Protein AF-A0A9D5YUM4-F1 (afdb_monomer_lite)

pLDDT: mean 71.65, std 23.25, range [23.98, 98.19]

Secondary structure (DSSP, 8-state):
----------EEEEPPPP--SS---PPPB-------SS------EE--SSS--EEEEEESS--TT-EEEEEE-TTPPSEEEEEEETTEEEEEEEE-TT--EEEEP---SSS-EEEEEEE-SSS--EEEEEEEE-TT--EE-----PPPPPPP-----PPPP-----------PPPPPPEEEEEEE---SS--EEES-EEEEEEEEETTEEEEEEEEEPPEEE-TT-EEEEEEE-GGGGG-SS-EEEEEEEEE-TT-SSEEEEEEEE-PPPPPP--PPP-PPEEEEETTEEEEEETTEEEEEETTTTEEEEEEETTEEEE-S--EEE---PPPGGGTTS--GGGPPEEEEEEEEEEEE-SS-EEEEEEEEEEESS-TT-EEEEEEEEEEE-TTS-EEEEEEEEE-SS-S--S--EEE--B-TT--EEEEEEEESS---TTS-TTSEEEEEEEETTSGGGSS-EEEEEEEEEEETTTTEEEEEEEEEEEEE---SS-HHHHHHHHHSTTTS----SSS-----TT-HHHHHHHH---

Sequence (535 aa):
MKSVVLGVAVLLLTHPTPTTTEGEETQPWIVAWRIADRRAEAVPLTLGASGPCRLQVVWDKPDPNARLRLLPVDTLPPGRFELATNGRRIADVEAFAGAALDFPLPFQDREPQLLDLAWLGEGECRLAGLECMDADGDRRPLIPCEVPSLMPGVAGWEQPATAPLSIQELAPLAPPPLRWDLLLTNHSNATDLVAASSEIRVQFFNQGRTWFQRWEGPAVSLPAGGSREASLPLGFLSTLAFPPSAVEWIVRGPGDERALGRISAHLSPPPPARPFAPVEVKLQEENRQARLEAGDVRMTFDARAGSLIEYSGGRRALITGPVGATVWRPALPADLSATDSSRRELVREPVLMEVLRGRDGLSVRFRARYHDADAPDLLLMEGEETWAVLANGSLELSAKWTWRGPETNLSRLGFLFPLAHELDRALWLGKGPENTWRDGPPGALAAVHAAGRASSNFAGNKTAARWMHLFSDKRKFGLSFITPAPVDFDLLPLPRGTLLFAGRASGCVAPLGSDDSIHVAPGDELTQRLLLEPL

Foldseek 3Di:
DDDDDAWDWAKWKDFDDPDDPDDDDDDTDGDDDDDPDPDDQQDKDWDDDDGKIKIKTKTQFDDQQKKKKWFADQDDPWFWKFKAKPPHTDDIDTDDRGDIDIDRDRDPDRGIIIIIIITPDHDIGMTRHIFIAGNVRDTDDNDDDDDDDDDDDDDDDDDDDDDDDPPPPPDPDDPPFDKDKDKDFAQAQPDWFWQVWKKKWFWADDPHDIDIDIDTWDTDTAGHRGMDIDMTGPNCCVVDPGRTQKIKIFGAGVPDPDGPDIDMDGTDAPDPDPQADQAAWDWDADPQWIWIDQPQWIWIDHQQLLATQFIDGRPDTFFHGGKDKDLEDQDDPVCVPPPALNPWDWDKDWPDWDWDQDPFHIKIKTWIWTATPVGRVHTFKTKIWMWGQGSRRDIDIDMDMDTPDPDPDGNDTDIDTDGDLQLFKKWWFAFDLAADDPPRDPPTDRGIDMDGNLDNSQFHKTWQTQKMWGDHPVPPDTDIDGDPGGDMDGDDNDDPVVSVVCVVVVPPDDPSDDDDDDDDPPDDPPVVVVVPDDD

Structure (mmCIF, N/CA/C/O backbone):
data_AF-A0A9D5YUM4-F1
#
_entry.id   AF-A0A9D5YUM4-F1
#
loop_
_atom_site.group_PDB
_atom_site.id
_atom_site.type_symbol
_atom_site.label_atom_id
_atom_site.label_alt_id
_atom_site.label_comp_id
_atom_site.label_asym_id
_atom_site.label_entity_id
_atom_site.label_seq_id
_atom_site.pdbx_PDB_ins_code
_atom_site.Cartn_x
_atom_site.Cartn_y
_atom_site.Cartn_z
_atom_site.occupancy
_atom_site.B_iso_or_equiv
_atom_site.auth_seq_id
_atom_site.auth_comp_id
_atom_site.auth_asym_id
_atom_site.auth_atom_id
_atom_site.pdbx_PDB_model_num
ATOM 1 N N . MET A 1 1 ? -44.258 -4.026 -14.791 1.00 31.28 1 MET A N 1
ATOM 2 C CA . MET A 1 1 ? -43.099 -3.519 -15.559 1.00 31.28 1 MET A CA 1
ATOM 3 C C . MET A 1 1 ? -42.272 -4.719 -15.988 1.00 31.28 1 MET A C 1
ATOM 5 O O . MET A 1 1 ? -41.867 -5.474 -15.115 1.00 31.28 1 MET A O 1
ATOM 9 N N . LYS A 1 2 ? -42.119 -4.963 -17.299 1.00 26.41 2 LYS A N 1
ATOM 10 C CA . LYS A 1 2 ? -41.276 -6.053 -17.821 1.00 26.41 2 LYS A CA 1
ATOM 11 C C . LYS A 1 2 ? -39.805 -5.686 -17.579 1.00 26.41 2 LYS A C 1
ATOM 13 O O . LYS A 1 2 ? -39.398 -4.576 -17.912 1.00 26.41 2 LYS A O 1
ATOM 18 N N . SER A 1 3 ? -39.048 -6.585 -16.959 1.00 23.98 3 SER A N 1
ATOM 19 C CA . SER A 1 3 ? -37.623 -6.419 -16.664 1.00 23.98 3 SER A CA 1
ATOM 20 C C . SER A 1 3 ? -36.832 -6.250 -17.965 1.00 23.98 3 SER A C 1
ATOM 22 O O . SER A 1 3 ? -36.928 -7.091 -18.854 1.00 23.98 3 SER A O 1
ATOM 24 N N . VAL A 1 4 ? -36.062 -5.169 -18.090 1.00 26.73 4 VAL A N 1
ATOM 25 C CA . VAL A 1 4 ? -35.131 -4.971 -19.210 1.00 26.73 4 VAL A CA 1
ATOM 26 C C . VAL A 1 4 ? -33.852 -5.744 -18.888 1.00 26.73 4 VAL A C 1
ATOM 28 O O . VAL A 1 4 ? -33.181 -5.444 -17.902 1.00 26.73 4 VAL A O 1
ATOM 31 N N . VAL A 1 5 ? -33.535 -6.763 -19.686 1.00 31.64 5 VAL A N 1
ATOM 32 C CA . VAL A 1 5 ? -32.280 -7.522 -19.593 1.00 31.64 5 VAL A CA 1
ATOM 33 C C . VAL A 1 5 ? -31.274 -6.872 -20.545 1.00 31.64 5 VAL A C 1
ATOM 35 O O . VAL A 1 5 ? -31.505 -6.839 -21.751 1.00 31.64 5 VAL A O 1
ATOM 38 N N . LEU A 1 6 ? -30.187 -6.312 -20.004 1.00 30.34 6 LEU A N 1
ATOM 39 C CA . LEU A 1 6 ? -29.043 -5.819 -20.780 1.00 30.34 6 LEU A CA 1
ATOM 40 C C . LEU A 1 6 ? -28.036 -6.961 -20.980 1.00 30.34 6 LEU A C 1
ATOM 42 O O . LEU A 1 6 ? -27.616 -7.579 -20.003 1.00 30.34 6 LEU A O 1
ATOM 46 N N . GLY A 1 7 ? -27.618 -7.199 -22.224 1.00 33.75 7 GLY A N 1
ATOM 47 C CA . GLY A 1 7 ? -26.484 -8.058 -22.569 1.00 33.75 7 GLY A CA 1
ATOM 48 C C . GLY A 1 7 ? -25.430 -7.254 -23.332 1.00 33.75 7 GLY A C 1
ATOM 49 O O . GLY A 1 7 ? -25.777 -6.475 -24.215 1.00 33.75 7 GLY A O 1
ATOM 50 N N . VAL A 1 8 ? -24.155 -7.431 -22.983 1.00 33.00 8 VAL A N 1
ATOM 51 C CA . VAL A 1 8 ? -23.002 -6.894 -23.723 1.00 33.00 8 VAL A CA 1
ATOM 52 C C . VAL A 1 8 ? -22.399 -8.050 -24.507 1.00 33.00 8 VAL A C 1
ATOM 54 O O . VAL A 1 8 ? -22.070 -9.056 -23.892 1.00 33.00 8 VAL A O 1
ATOM 57 N N . ALA A 1 9 ? -22.248 -7.913 -25.825 1.00 36.44 9 ALA A N 1
ATOM 58 C CA . ALA A 1 9 ? -21.545 -8.881 -26.664 1.00 36.44 9 ALA A CA 1
ATOM 59 C C . ALA A 1 9 ? -20.170 -8.317 -27.058 1.00 36.44 9 ALA A C 1
ATOM 61 O O . ALA A 1 9 ? -20.077 -7.200 -27.564 1.00 36.44 9 ALA A O 1
ATOM 62 N N . VAL A 1 10 ? -19.106 -9.087 -26.828 1.00 35.06 10 VAL A N 1
ATOM 63 C CA . VAL A 1 10 ? -17.739 -8.778 -27.279 1.00 35.06 10 VAL A CA 1
ATOM 64 C C . VAL A 1 10 ? -17.371 -9.780 -28.366 1.00 35.06 10 VAL A C 1
ATOM 66 O O . VAL A 1 10 ? -17.470 -10.978 -28.123 1.00 35.06 10 VAL A O 1
ATOM 69 N N . LEU A 1 11 ? -16.976 -9.288 -29.543 1.00 40.34 11 LEU A N 1
ATOM 70 C CA . LEU A 1 11 ? -16.585 -10.092 -30.703 1.00 40.34 11 LEU A CA 1
ATOM 71 C C . LEU A 1 11 ? -15.068 -10.336 -30.670 1.00 40.34 11 LEU A C 1
ATOM 73 O O . LEU A 1 11 ? -14.296 -9.378 -30.684 1.00 40.34 11 LEU A O 1
ATOM 77 N N . LEU A 1 12 ? -14.630 -11.595 -30.648 1.00 37.41 12 LEU A N 1
ATOM 78 C CA . LEU A 1 12 ? -13.217 -11.968 -30.818 1.00 37.41 12 LEU A CA 1
ATOM 79 C C . LEU A 1 12 ? -13.087 -12.856 -32.057 1.00 37.41 12 LEU A C 1
ATOM 81 O O . LEU A 1 12 ? -13.835 -13.826 -32.191 1.00 37.41 12 LEU A O 1
ATOM 85 N N . LEU A 1 13 ? -12.151 -12.515 -32.948 1.00 41.81 13 LEU A N 1
ATOM 86 C CA . LEU A 1 13 ? -11.842 -13.277 -34.158 1.00 41.81 13 LEU A CA 1
ATOM 87 C C . LEU A 1 13 ? -10.454 -13.902 -34.020 1.00 41.81 13 LEU A C 1
ATOM 89 O O . LEU A 1 13 ? -9.477 -13.207 -33.740 1.00 41.81 13 LEU A O 1
ATOM 93 N N . THR A 1 14 ? -10.355 -15.209 -34.251 1.00 43.28 14 THR A N 1
ATOM 94 C CA . THR A 1 14 ? -9.067 -15.902 -34.352 1.00 43.28 14 THR A CA 1
ATOM 95 C C . THR A 1 14 ? -8.946 -16.645 -35.672 1.00 43.28 14 THR A C 1
ATOM 97 O O . THR A 1 14 ? -9.871 -17.336 -36.098 1.00 43.28 14 THR A O 1
ATOM 100 N N . HIS A 1 15 ? -7.787 -16.496 -36.314 1.00 39.88 15 HIS A N 1
ATOM 101 C CA . HIS A 1 15 ? -7.361 -17.345 -37.420 1.00 39.88 15 HIS A CA 1
ATOM 102 C C . HIS A 1 15 ? -6.398 -18.401 -36.870 1.00 39.88 15 HIS A C 1
ATOM 104 O O . HIS A 1 15 ? -5.394 -18.029 -36.263 1.00 39.88 15 HIS A O 1
ATOM 110 N N . PRO A 1 16 ? -6.656 -19.698 -37.072 1.00 40.75 16 PRO A N 1
ATOM 111 C CA . PRO A 1 16 ? -5.636 -20.713 -36.890 1.00 40.75 16 PRO A CA 1
ATOM 112 C C . PRO A 1 16 ? -4.759 -20.765 -38.144 1.00 40.75 16 PRO A C 1
ATOM 114 O O . PRO A 1 16 ? -5.240 -21.064 -39.237 1.00 40.75 16 PRO A O 1
ATOM 117 N N . THR A 1 17 ? -3.471 -20.469 -38.001 1.00 37.97 17 THR A N 1
ATOM 118 C CA . THR A 1 17 ? -2.464 -20.763 -39.027 1.00 37.97 17 THR A CA 1
ATOM 119 C C . THR A 1 17 ? -2.112 -22.255 -39.005 1.00 37.97 17 THR A C 1
ATOM 121 O O . THR A 1 17 ? -2.110 -22.873 -37.937 1.00 37.97 17 THR A O 1
ATOM 124 N N . PRO A 1 18 ? -1.811 -22.870 -40.165 1.00 35.31 18 PRO A N 1
ATOM 125 C CA . PRO A 1 18 ? -1.321 -24.239 -40.199 1.00 35.31 18 PRO A CA 1
ATOM 126 C C . PRO A 1 18 ? 0.018 -24.319 -39.465 1.00 35.31 18 PRO A C 1
ATOM 128 O O . PRO A 1 18 ? 0.899 -23.484 -39.655 1.00 35.31 18 PRO A O 1
ATOM 131 N N . THR A 1 19 ? 0.159 -25.340 -38.624 1.00 36.75 19 THR A N 1
ATOM 132 C CA . THR A 1 19 ? 1.376 -25.643 -37.870 1.00 36.75 19 THR A CA 1
ATOM 133 C C . THR A 1 19 ? 2.558 -25.835 -38.818 1.00 36.75 19 THR A C 1
ATOM 135 O O . THR A 1 19 ? 2.688 -26.890 -39.441 1.00 36.75 19 THR A O 1
ATOM 138 N N . THR A 1 20 ? 3.443 -24.846 -38.904 1.00 37.62 20 THR A N 1
ATOM 139 C CA . THR A 1 20 ? 4.840 -25.081 -39.271 1.00 37.62 20 THR A CA 1
ATOM 140 C C . THR A 1 20 ? 5.627 -25.393 -38.005 1.00 37.62 20 THR A C 1
ATOM 142 O O . THR A 1 20 ? 5.378 -24.835 -36.939 1.00 37.62 20 THR A O 1
ATOM 145 N N . THR A 1 21 ? 6.542 -26.348 -38.120 1.00 44.62 21 THR A N 1
ATOM 146 C CA . THR A 1 21 ? 7.516 -26.716 -37.092 1.00 44.62 21 THR A CA 1
ATOM 147 C C . THR A 1 21 ? 8.245 -25.483 -36.552 1.00 44.62 21 THR A C 1
ATOM 149 O O . THR A 1 21 ? 8.705 -24.669 -37.343 1.00 44.62 21 THR A O 1
ATOM 152 N N . GLU A 1 22 ? 8.369 -25.434 -35.221 1.00 40.69 22 GLU A N 1
ATOM 153 C CA . GLU A 1 22 ? 9.014 -24.411 -34.372 1.00 40.69 22 GLU A CA 1
ATOM 154 C C . GLU A 1 22 ? 8.123 -23.248 -33.877 1.00 40.69 22 GLU A C 1
ATOM 156 O O . GLU A 1 22 ? 8.125 -22.137 -34.385 1.00 40.69 22 GLU A O 1
ATOM 161 N N . GLY A 1 23 ? 7.405 -23.511 -32.778 1.00 41.69 23 GLY A N 1
ATOM 162 C CA . GLY A 1 23 ? 7.606 -22.770 -31.523 1.00 41.69 23 GLY A CA 1
ATOM 163 C C . GLY A 1 23 ? 7.093 -21.334 -31.351 1.00 41.69 23 GLY A C 1
ATOM 164 O O . GLY A 1 23 ? 7.290 -20.802 -30.261 1.00 41.69 23 GLY A O 1
ATOM 165 N N . GLU A 1 24 ? 6.431 -20.707 -32.323 1.00 31.70 24 GLU A N 1
ATOM 166 C CA . GLU A 1 24 ? 5.854 -19.361 -32.146 1.00 31.70 24 GLU A CA 1
ATOM 167 C C . GLU A 1 24 ? 4.325 -19.388 -31.950 1.00 31.70 24 GLU A C 1
ATOM 169 O O . GLU A 1 24 ? 3.552 -19.568 -32.892 1.00 31.70 24 GLU A O 1
ATOM 174 N N . GLU A 1 25 ? 3.865 -19.157 -30.714 1.00 32.41 25 GLU A N 1
ATOM 175 C CA . GLU A 1 25 ? 2.467 -18.792 -30.442 1.00 32.41 25 GLU A CA 1
ATOM 176 C C . GLU A 1 25 ? 2.213 -17.355 -30.923 1.00 32.41 25 GLU A C 1
ATOM 178 O O . GLU A 1 25 ? 2.652 -16.381 -30.307 1.00 32.41 25 GLU A O 1
ATOM 183 N N . THR A 1 26 ? 1.474 -17.206 -32.022 1.00 33.06 26 THR A N 1
ATOM 184 C CA . THR A 1 26 ? 0.969 -15.904 -32.476 1.00 33.06 26 THR A CA 1
ATOM 185 C C . THR A 1 26 ? -0.387 -15.586 -31.838 1.00 33.06 26 THR A C 1
ATOM 187 O O . THR A 1 26 ? -1.244 -16.451 -31.661 1.00 33.06 26 THR A O 1
ATOM 190 N N . GLN A 1 27 ? -0.561 -14.321 -31.440 1.00 32.97 27 GLN A N 1
ATOM 191 C CA . GLN A 1 27 ? -1.681 -13.847 -30.623 1.00 32.97 27 GLN A CA 1
ATOM 192 C C . GLN A 1 27 ? -2.964 -13.550 -31.428 1.00 32.97 27 GLN A C 1
ATOM 194 O O . GLN A 1 27 ? -2.889 -13.157 -32.594 1.00 32.97 27 GLN A O 1
ATOM 199 N N . PRO A 1 28 ? -4.151 -13.664 -30.794 1.00 29.58 28 PRO A N 1
ATOM 200 C CA . PRO A 1 28 ? -5.427 -13.249 -31.376 1.00 29.58 28 PRO A CA 1
ATOM 201 C C . PRO A 1 28 ? -5.472 -11.735 -31.649 1.00 29.58 28 PRO A C 1
ATOM 203 O O . PRO A 1 28 ? -5.024 -10.930 -30.833 1.00 29.58 28 PRO A O 1
ATOM 206 N N . TRP A 1 29 ? -6.088 -11.338 -32.765 1.00 28.98 29 TRP A N 1
ATOM 207 C CA . TRP A 1 29 ? -6.402 -9.938 -33.057 1.00 28.98 29 TRP A CA 1
ATOM 208 C C . TRP A 1 29 ? -7.708 -9.567 -32.343 1.00 28.98 29 TRP A C 1
ATOM 210 O O . TRP A 1 29 ? -8.719 -10.254 -32.478 1.00 28.98 29 TRP A O 1
ATOM 220 N N . ILE A 1 30 ? -7.705 -8.470 -31.583 1.00 29.38 30 ILE A N 1
ATOM 221 C CA . ILE A 1 30 ? -8.907 -7.936 -30.930 1.00 29.38 30 ILE A CA 1
ATOM 222 C C . ILE A 1 30 ? -9.378 -6.724 -31.733 1.00 29.38 30 ILE A C 1
ATOM 224 O O . ILE A 1 30 ? -8.690 -5.706 -31.771 1.00 29.38 30 ILE A O 1
ATOM 228 N N . VAL A 1 31 ? -10.559 -6.811 -32.347 1.00 28.36 31 VAL A N 1
ATOM 229 C CA . VAL A 1 31 ? -11.227 -5.664 -32.980 1.00 28.36 31 VAL A CA 1
ATOM 230 C C . VAL A 1 31 ? -12.454 -5.310 -32.142 1.00 28.36 31 VAL A C 1
ATOM 232 O O . VAL A 1 31 ? -13.431 -6.052 -32.121 1.00 28.36 31 VAL A O 1
ATOM 235 N N . ALA A 1 32 ? -12.404 -4.180 -31.434 1.00 26.48 32 ALA A N 1
ATOM 236 C CA . ALA A 1 32 ? -13.541 -3.644 -30.687 1.00 26.48 32 ALA A CA 1
ATOM 237 C C . ALA A 1 32 ? -14.234 -2.538 -31.500 1.00 26.48 32 ALA A C 1
ATOM 239 O O . ALA A 1 32 ? -13.568 -1.647 -32.023 1.00 26.48 32 ALA A O 1
ATOM 240 N N . TRP A 1 33 ? -15.567 -2.574 -31.578 1.00 30.84 33 TRP A N 1
ATOM 241 C CA . TRP A 1 33 ? -16.374 -1.571 -32.281 1.00 30.84 33 TRP A CA 1
ATOM 242 C C . TRP A 1 33 ? -17.154 -0.703 -31.290 1.00 30.84 33 TRP A C 1
ATOM 244 O O . TRP A 1 33 ? -17.658 -1.192 -30.279 1.00 30.84 33 TRP A O 1
ATOM 254 N N . ARG A 1 34 ? -17.296 0.588 -31.611 1.00 27.84 34 ARG A N 1
ATOM 255 C CA . ARG A 1 34 ? -18.205 1.524 -30.936 1.00 27.84 34 ARG A CA 1
ATOM 256 C C . ARG A 1 34 ? -19.476 1.646 -31.775 1.00 27.84 34 ARG A C 1
ATOM 258 O O . ARG A 1 34 ? -19.417 2.157 -32.887 1.00 27.84 34 ARG A O 1
ATOM 265 N N . ILE A 1 35 ? -20.615 1.211 -31.240 1.00 31.58 35 ILE A N 1
ATOM 266 C CA . ILE A 1 35 ? -21.927 1.456 -31.854 1.00 31.58 35 ILE A CA 1
ATOM 267 C C . ILE A 1 35 ? -22.351 2.876 -31.465 1.00 31.58 35 ILE A C 1
ATOM 269 O O . ILE A 1 35 ? -22.596 3.149 -30.289 1.00 31.58 35 ILE A O 1
ATOM 273 N N . ALA A 1 36 ? -22.390 3.785 -32.436 1.00 25.30 36 ALA A N 1
ATOM 274 C CA . ALA A 1 36 ? -23.026 5.090 -32.294 1.00 25.30 36 ALA A CA 1
ATOM 275 C C . ALA A 1 36 ? -24.421 5.040 -32.942 1.00 25.30 36 ALA A C 1
ATOM 277 O O . ALA A 1 36 ? -24.604 4.394 -33.967 1.00 25.30 36 ALA A O 1
ATOM 278 N N . ASP A 1 37 ? -25.384 5.718 -32.317 1.00 30.05 37 ASP A N 1
ATOM 279 C CA . ASP A 1 37 ? -26.701 6.069 -32.864 1.00 30.05 37 ASP A CA 1
ATOM 280 C C . ASP A 1 37 ? -27.691 4.938 -33.168 1.00 30.05 37 ASP A C 1
ATOM 282 O O . ASP A 1 37 ? -28.027 4.725 -34.322 1.00 30.05 37 ASP A O 1
ATOM 286 N N . ARG A 1 38 ? -28.231 4.289 -32.116 1.00 30.56 38 ARG A N 1
ATOM 287 C CA . ARG A 1 38 ? -29.551 3.592 -31.992 1.00 30.56 38 ARG A CA 1
ATOM 288 C C . ARG A 1 38 ? -30.227 2.998 -33.260 1.00 30.56 38 ARG A C 1
ATOM 290 O O . ARG A 1 38 ? -31.448 2.853 -33.297 1.00 30.56 38 ARG A O 1
ATOM 297 N N . ARG A 1 39 ? -29.471 2.589 -34.272 1.00 29.97 39 ARG A N 1
ATOM 298 C CA . ARG A 1 39 ? -29.905 1.905 -35.489 1.00 29.97 39 ARG A CA 1
ATOM 299 C C . ARG A 1 39 ? -29.032 0.670 -35.637 1.00 29.97 39 ARG A C 1
ATOM 301 O O . ARG A 1 39 ? -27.810 0.755 -35.589 1.00 29.97 39 ARG A O 1
ATOM 308 N N . ALA A 1 40 ? -29.674 -0.485 -35.771 1.00 31.52 40 ALA A N 1
ATOM 309 C CA . ALA A 1 40 ? -28.986 -1.710 -36.138 1.00 31.52 40 ALA A CA 1
ATOM 310 C C . ALA A 1 40 ? -28.684 -1.632 -37.640 1.00 31.52 40 ALA A C 1
ATOM 312 O O . ALA A 1 40 ? -29.561 -1.897 -38.458 1.00 31.52 40 ALA A O 1
ATOM 313 N N . GLU A 1 41 ? -27.477 -1.208 -38.003 1.00 31.11 41 GLU A N 1
ATOM 314 C CA . GLU A 1 41 ? -26.977 -1.391 -39.364 1.00 31.11 41 GLU A CA 1
ATOM 315 C C . GLU A 1 41 ? -26.214 -2.715 -39.440 1.00 31.11 41 GLU A C 1
ATOM 317 O O . GLU A 1 41 ? -25.342 -3.005 -38.618 1.00 31.11 41 GLU A O 1
ATOM 322 N N . ALA A 1 42 ? -26.587 -3.545 -40.415 1.00 34.28 42 ALA A N 1
ATOM 323 C CA . ALA A 1 42 ? -25.882 -4.772 -40.750 1.00 34.28 42 ALA A CA 1
ATOM 324 C C . ALA A 1 42 ? -24.508 -4.399 -41.328 1.00 34.28 42 ALA A C 1
ATOM 326 O O . ALA A 1 42 ? -24.427 -3.818 -42.411 1.00 34.28 42 ALA A O 1
ATOM 327 N N . VAL A 1 43 ? -23.432 -4.691 -40.596 1.00 33.22 43 VAL A N 1
ATOM 328 C CA . VAL A 1 43 ? -22.062 -4.461 -41.069 1.00 33.22 43 VAL A CA 1
ATOM 329 C C . VAL A 1 43 ? -21.557 -5.758 -41.705 1.00 33.22 43 VAL A C 1
ATOM 331 O O . VAL A 1 43 ? -21.392 -6.747 -40.987 1.00 33.22 43 VAL A O 1
ATOM 334 N N . PRO A 1 44 ? -21.299 -5.791 -43.025 1.00 35.06 44 PRO A N 1
ATOM 335 C CA . PRO A 1 44 ? -20.806 -6.992 -43.683 1.00 35.06 44 PRO A CA 1
ATOM 336 C C . PRO A 1 44 ? -19.397 -7.340 -43.186 1.00 35.06 44 PRO A C 1
ATOM 338 O O . PRO A 1 44 ? -18.450 -6.571 -43.355 1.00 35.06 44 PRO A O 1
ATOM 341 N N . LEU A 1 45 ? -19.248 -8.526 -42.598 1.00 41.62 45 LEU A N 1
ATOM 342 C CA . LEU A 1 45 ? -17.956 -9.108 -42.241 1.00 41.62 45 LEU A CA 1
ATOM 343 C C . LEU A 1 45 ? -17.410 -9.872 -43.450 1.00 41.62 45 LEU A C 1
ATOM 345 O O . LEU A 1 45 ? -17.998 -10.863 -43.886 1.00 41.62 45 LEU A O 1
ATOM 349 N N . THR A 1 46 ? -16.274 -9.420 -43.982 1.00 40.47 46 THR A N 1
ATOM 350 C CA . THR A 1 46 ? -15.512 -10.159 -44.999 1.00 40.47 46 THR A CA 1
ATOM 351 C C . THR A 1 46 ? -14.322 -10.820 -44.313 1.00 40.47 46 THR A C 1
ATOM 353 O O . THR A 1 46 ? -13.413 -10.120 -43.873 1.00 40.47 46 THR A O 1
ATOM 356 N N . LEU A 1 47 ? -14.336 -12.148 -44.178 1.00 45.72 47 LEU A N 1
ATOM 357 C CA . LEU A 1 47 ? -13.221 -12.908 -43.606 1.00 45.72 47 LEU A CA 1
ATOM 358 C C . LEU A 1 47 ? -12.338 -13.426 -44.748 1.00 45.72 47 LEU A C 1
ATOM 360 O O . LEU A 1 47 ? -12.830 -14.091 -45.660 1.00 45.72 47 LEU A O 1
ATOM 364 N N . GLY A 1 48 ? -11.050 -13.078 -44.718 1.00 35.56 48 GLY A N 1
ATOM 365 C CA . GLY A 1 48 ? -10.081 -13.465 -45.744 1.00 35.56 48 GLY A CA 1
ATOM 366 C C . GLY A 1 48 ? -9.676 -14.944 -45.671 1.00 35.56 48 GLY A C 1
ATOM 367 O O . GLY A 1 48 ? -9.572 -15.508 -44.585 1.00 35.56 48 GLY A O 1
ATOM 368 N N . ALA A 1 49 ? -9.476 -15.519 -46.861 1.00 42.28 49 ALA A N 1
ATOM 369 C CA . ALA A 1 49 ? -9.064 -16.874 -47.256 1.00 42.28 49 ALA A CA 1
ATOM 370 C C . ALA A 1 49 ? -8.678 -17.946 -46.197 1.00 42.28 49 ALA A C 1
ATOM 372 O O . ALA A 1 49 ? -7.748 -17.796 -45.409 1.00 42.28 49 ALA A O 1
ATOM 373 N N . SER A 1 50 ? -9.355 -19.097 -46.350 1.00 47.19 50 SER A N 1
ATOM 374 C CA . SER A 1 50 ? -9.043 -20.485 -45.943 1.00 47.19 50 SER A CA 1
ATOM 375 C C . SER A 1 50 ? -8.485 -20.728 -44.532 1.00 47.19 50 SER A C 1
ATOM 377 O O . SER A 1 50 ? -7.278 -20.842 -44.330 1.00 47.19 50 SER A O 1
ATOM 379 N N . GLY A 1 51 ? -9.398 -20.942 -43.585 1.00 50.84 51 GLY A N 1
ATOM 380 C CA . GLY A 1 51 ? -9.157 -21.533 -42.266 1.00 50.84 51 GLY A CA 1
ATOM 381 C C . GLY A 1 51 ? -10.449 -21.518 -41.437 1.00 50.84 51 GLY A C 1
ATOM 382 O O . GLY A 1 51 ? -11.329 -20.707 -41.732 1.00 50.84 51 GLY A O 1
ATOM 383 N N . PRO A 1 52 ? -10.615 -22.393 -40.427 1.00 52.56 52 PRO A N 1
ATOM 384 C CA . PRO A 1 52 ? -11.798 -22.357 -39.574 1.00 52.56 52 PRO A CA 1
ATOM 385 C C . PRO A 1 52 ? -11.853 -21.025 -38.819 1.00 52.56 52 PRO A C 1
ATOM 387 O O . PRO A 1 52 ? -11.002 -20.731 -37.981 1.00 52.56 52 PRO A O 1
ATOM 390 N N . CYS A 1 53 ? -12.844 -20.194 -39.139 1.00 53.97 53 CYS A N 1
ATOM 391 C CA . CYS A 1 53 ? -13.076 -18.932 -38.447 1.00 53.97 53 CYS A CA 1
ATOM 392 C C . CYS A 1 53 ? -13.760 -19.215 -37.114 1.00 53.97 53 CYS A C 1
ATOM 394 O O . CYS A 1 53 ? -14.810 -19.860 -37.108 1.00 53.97 53 CYS A O 1
ATOM 396 N N . ARG A 1 54 ? -13.196 -18.712 -36.010 1.00 56.56 54 ARG A N 1
ATOM 397 C CA . ARG A 1 54 ? -13.825 -18.788 -34.689 1.00 56.56 54 ARG A CA 1
ATOM 398 C C . ARG A 1 54 ? -14.397 -17.433 -34.306 1.00 56.56 54 ARG A C 1
ATOM 400 O O . ARG A 1 54 ? -13.680 -16.434 -34.296 1.00 56.56 54 ARG A O 1
ATOM 407 N N . LEU A 1 55 ? -15.680 -17.423 -33.974 1.00 62.69 55 LEU A N 1
ATOM 408 C CA . LEU A 1 55 ? -16.363 -16.279 -33.397 1.00 62.69 55 LEU A CA 1
ATOM 409 C C . LEU A 1 55 ? -16.629 -16.556 -31.919 1.00 62.69 55 LEU A C 1
ATOM 411 O O . LEU A 1 55 ? -17.292 -17.544 -31.608 1.00 62.69 55 LEU A O 1
ATOM 415 N N . GLN A 1 56 ? -16.147 -15.680 -31.033 1.00 57.31 56 GLN A N 1
ATOM 416 C CA . GLN A 1 56 ? -16.491 -15.750 -29.611 1.00 57.31 56 GLN A CA 1
ATOM 417 C C . GLN A 1 56 ? -17.490 -14.668 -29.220 1.00 57.31 56 GLN A C 1
ATOM 419 O O . GLN A 1 56 ? -17.310 -13.507 -29.586 1.00 57.31 56 GLN A O 1
ATOM 424 N N . VAL A 1 57 ? -18.511 -15.048 -28.450 1.00 59.66 57 VAL A N 1
ATOM 425 C CA . VAL A 1 57 ? -19.491 -14.133 -27.852 1.00 59.66 57 VAL A CA 1
ATOM 426 C C . VAL A 1 57 ? -19.525 -14.369 -26.344 1.00 59.66 57 VAL A C 1
ATOM 428 O O . VAL A 1 57 ? -19.766 -15.487 -25.895 1.00 59.66 57 VAL A O 1
ATOM 431 N N . VAL A 1 58 ? -19.287 -13.318 -25.557 1.00 51.78 58 VAL A N 1
ATOM 432 C CA . VAL A 1 58 ? -19.418 -13.343 -24.089 1.00 51.78 58 VAL A CA 1
ATOM 433 C C . VAL A 1 58 ? -20.768 -12.755 -23.702 1.00 51.78 58 VAL A C 1
ATOM 435 O O . VAL A 1 58 ? -21.124 -11.701 -24.219 1.00 51.78 58 VAL A O 1
ATOM 438 N N . TRP A 1 59 ? -21.500 -13.401 -22.790 1.00 56.00 59 TRP A N 1
ATOM 439 C CA . TRP A 1 59 ? -22.810 -12.929 -22.324 1.00 56.00 59 TRP A CA 1
ATOM 440 C C . TRP A 1 59 ? -22.886 -12.900 -20.794 1.00 56.00 59 TRP A C 1
ATOM 442 O O . TRP A 1 59 ? -22.692 -13.937 -20.182 1.00 56.00 59 TRP A O 1
ATOM 452 N N . ASP A 1 60 ? -23.194 -11.758 -20.165 1.00 42.34 60 ASP A N 1
ATOM 453 C CA . ASP A 1 60 ? -23.147 -11.601 -18.690 1.00 42.34 60 ASP A CA 1
ATOM 454 C C . ASP A 1 60 ? -24.426 -12.083 -17.963 1.00 42.34 60 ASP A C 1
ATOM 456 O O . ASP A 1 60 ? -24.358 -12.612 -16.857 1.00 42.34 60 ASP A O 1
ATOM 460 N N . LYS A 1 61 ? -25.614 -11.948 -18.582 1.00 55.66 61 LYS A N 1
ATOM 461 C CA . LYS A 1 61 ? -26.904 -12.451 -18.049 1.00 55.66 61 LYS A CA 1
ATOM 462 C C . LYS A 1 61 ? -27.844 -12.928 -19.164 1.00 55.66 61 LYS A C 1
ATOM 464 O O . LYS A 1 61 ? -28.581 -12.110 -19.721 1.00 55.66 61 LYS A O 1
ATOM 469 N N . PRO A 1 62 ? -27.806 -14.211 -19.540 1.00 55.91 62 PRO A N 1
ATOM 470 C CA . PRO A 1 62 ? -28.618 -14.698 -20.645 1.00 55.91 62 PRO A CA 1
ATOM 471 C C . PRO A 1 62 ? -30.107 -14.807 -20.295 1.00 55.91 62 PRO A C 1
ATOM 473 O O . PRO A 1 62 ? -30.471 -15.291 -19.223 1.00 55.91 62 PRO A O 1
ATOM 476 N N . ASP A 1 63 ? -30.970 -14.379 -21.220 1.00 61.44 63 ASP A N 1
ATOM 477 C CA . ASP A 1 63 ? -32.367 -14.820 -21.247 1.00 61.44 63 ASP A CA 1
ATOM 478 C C . ASP A 1 63 ? -32.373 -16.273 -21.757 1.00 61.44 63 ASP A C 1
ATOM 480 O O . ASP A 1 63 ? -31.844 -16.517 -22.845 1.00 61.44 63 ASP A O 1
ATOM 484 N N . PRO A 1 64 ? -32.927 -17.245 -21.008 1.00 58.34 64 PRO A N 1
ATOM 485 C CA . PRO A 1 64 ? -32.946 -18.650 -21.421 1.00 58.34 64 PRO A CA 1
ATOM 486 C C . PRO A 1 64 ? -33.731 -18.895 -22.719 1.00 58.34 64 PRO A C 1
ATOM 488 O O . PRO A 1 64 ? -33.610 -19.966 -23.306 1.00 58.34 64 PRO A O 1
ATOM 491 N N . ASN A 1 65 ? -34.526 -17.921 -23.174 1.00 60.91 65 ASN A N 1
ATOM 492 C CA . ASN A 1 65 ? -35.268 -17.995 -24.429 1.00 60.91 65 ASN A CA 1
ATOM 493 C C . ASN A 1 65 ? -34.631 -17.189 -25.569 1.00 60.91 65 ASN A C 1
ATOM 495 O O . ASN A 1 65 ? -35.171 -17.195 -26.676 1.00 60.91 65 ASN A O 1
ATOM 499 N N . ALA A 1 66 ? -33.519 -16.487 -25.324 1.00 61.09 66 ALA A N 1
ATOM 500 C CA . ALA A 1 66 ? -32.838 -15.750 -26.379 1.00 61.09 66 ALA A CA 1
ATOM 501 C C . ALA A 1 66 ? -32.311 -16.709 -27.453 1.00 61.09 66 ALA A C 1
ATOM 503 O O . ALA A 1 66 ? -31.786 -17.790 -27.164 1.00 61.09 66 ALA A O 1
ATOM 504 N N . ARG A 1 67 ? -32.433 -16.287 -28.710 1.00 66.38 67 ARG A N 1
ATOM 505 C CA . ARG A 1 67 ? -31.854 -16.989 -29.856 1.00 66.38 67 ARG A CA 1
ATOM 506 C C . ARG A 1 67 ? -30.819 -16.110 -30.521 1.00 66.38 67 ARG A C 1
ATOM 508 O O . ARG A 1 67 ? -31.032 -14.908 -30.694 1.00 66.38 67 ARG A O 1
ATOM 515 N N . LEU A 1 68 ? -29.717 -16.733 -30.920 1.00 66.69 68 LEU A N 1
ATOM 516 C CA . LEU A 1 68 ? -28.749 -16.098 -31.796 1.00 66.69 68 LEU A CA 1
ATOM 517 C C . LEU A 1 68 ? -29.148 -16.412 -33.233 1.00 66.69 68 LEU A C 1
ATOM 519 O O . LEU A 1 68 ? -29.211 -17.586 -33.597 1.00 66.69 68 LEU A O 1
ATOM 523 N N . ARG A 1 69 ? -29.415 -15.381 -34.034 1.00 67.75 69 ARG A N 1
ATOM 524 C CA . ARG A 1 69 ? -29.665 -15.537 -35.466 1.00 67.75 69 ARG A CA 1
ATOM 525 C C . ARG A 1 69 ? -28.451 -15.052 -36.247 1.00 67.75 69 ARG A C 1
ATOM 527 O O . ARG A 1 69 ? -28.086 -13.878 -36.166 1.00 67.75 69 ARG A O 1
ATOM 534 N N . LEU A 1 70 ? -27.838 -15.953 -37.012 1.00 66.81 70 LEU A N 1
ATOM 535 C CA . LEU A 1 70 ? -26.840 -15.592 -38.017 1.00 66.81 70 LEU A CA 1
ATOM 536 C C . LEU A 1 70 ? -27.558 -15.292 -39.330 1.00 66.81 70 LEU A C 1
ATOM 538 O O . LEU A 1 70 ? -28.279 -16.144 -39.858 1.00 66.81 70 LEU A O 1
ATOM 542 N N . LEU A 1 71 ? -27.353 -14.085 -39.854 1.00 62.16 71 LEU A N 1
ATOM 543 C CA . LEU A 1 71 ? -27.862 -13.693 -41.163 1.00 62.16 71 LEU A CA 1
ATOM 544 C C . LEU A 1 71 ? -26.781 -13.968 -42.218 1.00 62.16 71 LEU A C 1
ATOM 546 O O . LEU A 1 71 ? -25.725 -13.319 -42.184 1.00 62.16 71 LEU A O 1
ATOM 550 N N . PRO A 1 72 ? -26.991 -14.931 -43.133 1.00 55.72 72 PRO A N 1
ATOM 551 C CA . PRO A 1 72 ? -26.034 -15.180 -44.195 1.00 55.72 72 PRO A CA 1
ATOM 552 C C . PRO A 1 72 ? -26.023 -14.011 -45.184 1.00 55.72 72 PRO A C 1
ATOM 554 O O . PRO A 1 72 ? -27.042 -13.362 -45.415 1.00 55.72 72 PRO A O 1
ATOM 557 N N . VAL A 1 73 ? -24.873 -13.765 -45.807 1.00 50.12 73 VAL A N 1
ATOM 558 C CA . VAL A 1 73 ? -24.837 -13.060 -47.096 1.00 50.12 73 VAL A CA 1
ATOM 559 C C . VAL A 1 73 ? -25.349 -14.040 -48.164 1.00 50.12 73 VAL A C 1
ATOM 561 O O . VAL A 1 73 ? -25.114 -15.243 -48.030 1.00 50.12 73 VAL A O 1
ATOM 564 N N . ASP A 1 74 ? -26.001 -13.555 -49.227 1.00 49.50 74 ASP A N 1
ATOM 565 C CA . ASP A 1 74 ? -26.593 -14.353 -50.329 1.00 49.50 74 ASP A CA 1
ATOM 566 C C . ASP A 1 74 ? -25.630 -15.357 -51.014 1.00 49.50 74 ASP A C 1
ATOM 568 O O . ASP A 1 74 ? -26.033 -16.129 -51.881 1.00 49.50 74 ASP A O 1
ATOM 572 N N . THR A 1 75 ? -24.351 -15.369 -50.635 1.00 54.44 75 THR A N 1
ATOM 573 C CA . THR A 1 75 ? -23.269 -16.146 -51.243 1.00 54.44 75 THR A CA 1
ATOM 574 C C . THR A 1 75 ? -22.574 -17.139 -50.304 1.00 54.44 75 THR A C 1
ATOM 576 O O . THR A 1 75 ? -21.533 -17.673 -50.684 1.00 54.44 75 THR A O 1
ATOM 579 N N . LEU A 1 76 ? -23.096 -17.415 -49.100 1.00 54.72 76 LEU A N 1
ATOM 580 C CA . LEU A 1 76 ? -22.499 -18.435 -48.222 1.00 54.72 76 LEU A CA 1
ATOM 581 C C . LEU A 1 76 ? -22.600 -19.834 -48.870 1.00 54.72 76 LEU A C 1
ATOM 583 O O . LEU A 1 76 ? -23.719 -20.296 -49.124 1.00 54.72 76 LEU A O 1
ATOM 587 N N . PRO A 1 77 ? -21.472 -20.518 -49.153 1.00 61.22 77 PRO A N 1
ATOM 588 C CA . PRO A 1 77 ? -21.511 -21.879 -49.672 1.00 61.22 77 PRO A CA 1
ATOM 589 C C . PRO A 1 77 ? -22.116 -22.832 -48.627 1.00 61.22 77 PRO A C 1
ATOM 591 O O . PRO A 1 77 ? -22.047 -22.548 -47.429 1.00 61.22 77 PRO A O 1
ATOM 594 N N . PRO A 1 78 ? -22.704 -23.969 -49.044 1.00 70.94 78 PRO A N 1
ATOM 595 C CA . PRO A 1 78 ? -23.166 -24.987 -48.110 1.00 70.94 78 PRO A CA 1
ATOM 596 C C . PRO A 1 78 ? -22.022 -25.452 -47.204 1.00 70.94 78 PRO A C 1
ATOM 598 O O . PRO A 1 78 ? -20.918 -25.717 -47.679 1.00 70.94 78 PRO A O 1
ATOM 601 N N . GLY A 1 79 ? -22.279 -25.584 -45.907 1.00 77.69 79 GLY A N 1
ATOM 602 C CA . GLY A 1 79 ? -21.270 -26.057 -44.961 1.00 77.69 79 GLY A CA 1
ATOM 603 C C . GLY A 1 79 ? -21.829 -26.260 -43.563 1.00 77.69 79 GLY A C 1
ATOM 604 O O . GLY A 1 79 ? -23.042 -26.266 -43.366 1.00 77.69 79 GLY A O 1
ATOM 605 N N . ARG A 1 80 ? -20.954 -26.485 -42.584 1.00 76.19 80 ARG A N 1
ATOM 606 C CA . ARG A 1 80 ? -21.349 -26.773 -41.199 1.00 76.19 80 ARG A CA 1
ATOM 607 C C . ARG A 1 80 ? -20.735 -25.761 -40.249 1.00 76.19 80 ARG A C 1
ATOM 609 O O . ARG A 1 80 ? -19.543 -25.479 -40.336 1.00 76.19 80 ARG A O 1
ATOM 616 N N . PHE A 1 81 ? -21.547 -25.255 -39.330 1.00 76.44 81 PHE A N 1
ATOM 617 C CA . PHE A 1 81 ? -21.074 -24.548 -38.150 1.00 76.44 81 PHE A CA 1
ATOM 618 C C . PHE A 1 81 ? -21.051 -25.506 -36.966 1.00 76.44 81 PHE A C 1
ATOM 620 O O . PHE A 1 81 ? -22.049 -26.175 -36.697 1.00 76.44 81 PHE A O 1
ATOM 627 N N . GLU A 1 82 ? -19.936 -25.539 -36.248 1.00 76.94 82 GLU A N 1
ATOM 628 C CA . GLU A 1 82 ? -19.863 -26.143 -34.925 1.00 76.94 82 GLU A CA 1
ATOM 629 C C . GLU A 1 82 ? -20.091 -25.056 -33.874 1.00 76.94 82 GLU A C 1
ATOM 631 O O . GLU A 1 82 ? -19.394 -24.039 -33.849 1.00 76.94 82 GLU A O 1
ATOM 636 N N . LEU A 1 83 ? -21.081 -25.273 -33.011 1.00 75.94 83 LEU A N 1
ATOM 637 C CA . LEU A 1 83 ? -21.353 -24.439 -31.849 1.00 75.94 83 LEU A CA 1
ATOM 638 C C . LEU A 1 83 ? -20.772 -25.112 -30.608 1.00 75.94 83 LEU A C 1
ATOM 640 O O . LEU A 1 83 ? -21.129 -26.251 -30.307 1.00 75.94 83 LEU A O 1
ATOM 644 N N . ALA A 1 84 ? -19.953 -24.401 -29.843 1.00 72.81 84 ALA A N 1
ATOM 645 C CA . ALA A 1 84 ? -19.436 -24.846 -28.555 1.00 72.81 84 ALA A CA 1
ATOM 646 C C . ALA A 1 84 ? -19.623 -23.769 -27.472 1.00 72.81 84 ALA A C 1
ATOM 648 O O . ALA A 1 84 ? -19.721 -22.584 -27.769 1.00 72.81 84 ALA A O 1
ATOM 649 N N . THR A 1 85 ? -19.705 -24.172 -26.204 1.00 73.50 85 THR A N 1
ATOM 650 C CA . THR A 1 85 ? -19.668 -23.263 -25.046 1.00 73.50 85 THR A CA 1
ATOM 651 C C . THR A 1 85 ? -18.595 -23.734 -24.090 1.00 73.50 85 THR A C 1
ATOM 653 O O . THR A 1 85 ? -18.518 -24.930 -23.798 1.00 73.50 85 THR A O 1
ATOM 656 N N . ASN A 1 86 ? -17.740 -22.822 -23.626 1.00 71.56 86 ASN A N 1
ATOM 657 C CA . ASN A 1 86 ? -16.645 -23.137 -22.702 1.00 71.56 86 ASN A CA 1
ATOM 658 C C . ASN A 1 86 ? -15.814 -24.363 -23.155 1.00 71.56 86 ASN A C 1
ATOM 660 O O . ASN A 1 86 ? -15.464 -25.228 -22.351 1.00 71.56 86 ASN A O 1
ATOM 664 N N . GLY A 1 87 ? -15.549 -24.473 -24.465 1.00 71.06 87 GLY A N 1
ATOM 665 C CA . GLY A 1 87 ? -14.799 -25.585 -25.063 1.00 71.06 87 GLY A CA 1
ATOM 666 C C . GLY A 1 87 ? -15.563 -26.908 -25.226 1.00 71.06 87 GLY A C 1
ATOM 667 O O . GLY A 1 87 ? -14.977 -27.886 -25.685 1.00 71.06 87 GLY A O 1
ATOM 668 N N . ARG A 1 88 ? -16.857 -26.970 -24.885 1.00 72.38 88 ARG A N 1
ATOM 669 C CA . ARG A 1 88 ? -17.712 -28.146 -25.093 1.00 72.38 88 ARG A CA 1
ATOM 670 C C . ARG A 1 88 ? -18.649 -27.926 -26.276 1.00 72.38 88 ARG A C 1
ATOM 672 O O . ARG A 1 88 ? -19.469 -27.014 -26.248 1.00 72.38 88 ARG A O 1
ATOM 679 N N . ARG A 1 89 ? -18.572 -28.802 -27.279 1.00 77.75 89 ARG A N 1
ATOM 680 C CA . ARG A 1 89 ? -19.492 -28.827 -28.426 1.00 77.75 89 ARG A CA 1
ATOM 681 C C . ARG A 1 89 ? -20.942 -29.012 -27.966 1.00 77.75 89 ARG A C 1
ATOM 683 O O . ARG A 1 89 ? -21.235 -29.903 -27.168 1.00 77.75 89 ARG A O 1
ATOM 690 N N . ILE A 1 90 ? -21.824 -28.156 -28.468 1.00 75.62 90 ILE A N 1
ATOM 691 C CA . ILE A 1 90 ? -23.259 -28.100 -28.168 1.00 75.62 90 ILE A CA 1
ATOM 692 C C . ILE A 1 90 ? -24.066 -28.646 -29.346 1.00 75.62 90 ILE A C 1
ATOM 694 O O . ILE A 1 90 ? -24.968 -29.454 -29.141 1.00 75.62 90 ILE A O 1
ATOM 698 N N . ALA A 1 91 ? -23.776 -28.180 -30.563 1.00 77.25 91 ALA A N 1
ATOM 699 C CA . ALA A 1 91 ? -24.575 -28.484 -31.745 1.00 77.25 91 ALA A CA 1
ATOM 700 C C . ALA A 1 91 ? -23.760 -28.337 -33.033 1.00 77.25 91 ALA A C 1
ATOM 702 O O . ALA A 1 91 ? -22.814 -27.553 -33.087 1.00 77.25 91 ALA A O 1
ATOM 703 N N . ASP A 1 92 ? -24.198 -29.046 -34.071 1.00 76.44 92 ASP A N 1
ATOM 704 C CA . ASP A 1 92 ? -23.803 -28.800 -35.454 1.00 76.44 92 ASP A CA 1
ATOM 705 C C . ASP A 1 92 ? -24.989 -28.238 -36.213 1.00 76.44 92 ASP A C 1
ATOM 707 O O . ASP A 1 92 ? -26.098 -28.769 -36.116 1.00 76.44 92 ASP A O 1
ATOM 711 N N . VAL A 1 93 ? -24.756 -27.183 -36.981 1.00 74.31 93 VAL A N 1
ATOM 712 C CA . VAL A 1 93 ? -25.795 -26.571 -37.802 1.00 74.31 93 VAL A CA 1
ATOM 713 C C . VAL A 1 93 ? -25.342 -26.577 -39.249 1.00 74.31 93 VAL A C 1
ATOM 715 O O . VAL A 1 93 ? -24.319 -25.988 -39.598 1.00 74.31 93 VAL A O 1
ATOM 718 N N . GLU A 1 94 ? -26.101 -27.271 -40.094 1.00 75.38 94 GLU A N 1
ATOM 719 C CA . GLU A 1 94 ? -25.905 -27.226 -41.539 1.00 75.38 94 GLU A CA 1
ATOM 720 C C . GLU A 1 94 ? -26.408 -25.886 -42.077 1.00 75.38 94 GLU A C 1
ATOM 722 O O . GLU A 1 94 ? -27.572 -25.519 -41.911 1.00 75.38 94 GLU A O 1
ATOM 727 N N . ALA A 1 95 ? -25.501 -25.141 -42.700 1.00 70.12 95 ALA A N 1
ATOM 728 C CA . ALA A 1 95 ? -25.794 -23.915 -43.409 1.00 70.12 95 ALA A CA 1
ATOM 729 C C . ALA A 1 95 ? -26.164 -24.242 -44.854 1.00 70.12 95 ALA A C 1
ATOM 731 O O . ALA A 1 95 ? -25.389 -24.874 -45.576 1.00 70.12 95 ALA A O 1
ATOM 732 N N . PHE A 1 96 ? -27.326 -23.760 -45.282 1.00 67.31 96 PHE A N 1
ATOM 733 C CA . PHE A 1 96 ? -27.735 -23.750 -46.682 1.00 67.31 96 PHE A CA 1
ATOM 734 C C . PHE A 1 96 ? -27.662 -22.314 -47.201 1.00 67.31 96 PHE A C 1
ATOM 736 O O . PHE A 1 96 ? -27.938 -21.370 -46.455 1.00 67.31 96 PHE A O 1
ATOM 743 N N . ALA A 1 97 ? -27.289 -22.143 -48.470 1.00 66.12 97 ALA A N 1
ATOM 744 C CA . ALA A 1 97 ? -27.171 -20.824 -49.083 1.00 66.12 97 ALA A CA 1
ATOM 745 C C . ALA A 1 97 ? -28.463 -20.006 -48.883 1.00 66.12 97 ALA A C 1
ATOM 747 O O . ALA A 1 97 ? -29.556 -20.468 -49.211 1.00 66.12 97 ALA A O 1
ATOM 748 N N . GLY A 1 98 ? -28.331 -18.806 -48.311 1.00 58.22 98 GLY A N 1
ATOM 749 C CA . GLY A 1 98 ? -29.441 -17.875 -48.077 1.00 58.22 98 GLY A CA 1
ATOM 750 C C . GLY A 1 98 ? -30.351 -18.175 -46.874 1.00 58.22 98 GLY A C 1
ATOM 751 O O . GLY A 1 98 ? -31.292 -17.419 -46.640 1.00 58.22 98 GLY A O 1
ATOM 752 N N . ALA A 1 99 ? -30.103 -19.226 -46.083 1.00 67.25 99 ALA A N 1
ATOM 753 C CA . ALA A 1 99 ? -30.914 -19.535 -44.901 1.00 67.25 99 ALA A CA 1
ATOM 754 C C . ALA A 1 99 ? -30.354 -18.891 -43.619 1.00 67.25 99 ALA A C 1
ATOM 756 O O . ALA A 1 99 ? -29.205 -19.129 -43.243 1.00 67.25 99 ALA A O 1
ATOM 757 N N . ALA A 1 100 ? -31.179 -18.108 -42.914 1.00 67.75 100 ALA A N 1
ATOM 758 C CA . ALA A 1 100 ? -30.854 -17.656 -41.562 1.00 67.75 100 ALA A CA 1
ATOM 759 C C . ALA A 1 100 ? -30.707 -18.863 -40.624 1.00 67.75 100 ALA A C 1
ATOM 761 O O . ALA A 1 100 ? -31.532 -19.778 -40.654 1.00 67.75 100 ALA A O 1
ATOM 762 N N . LEU A 1 101 ? -29.668 -18.853 -39.789 1.00 70.69 101 LEU A N 1
ATOM 763 C CA . LEU A 1 101 ? -29.413 -19.928 -38.832 1.00 70.69 101 LEU A CA 1
ATOM 764 C C . LEU A 1 101 ? -29.770 -19.468 -37.428 1.00 70.69 101 LEU A C 1
ATOM 766 O O . LEU A 1 101 ? -29.172 -18.523 -36.913 1.00 70.69 101 LEU A O 1
ATOM 770 N N . ASP A 1 102 ? -30.728 -20.162 -36.821 1.00 70.19 102 ASP A N 1
ATOM 771 C CA . ASP A 1 102 ? -31.171 -19.912 -35.456 1.00 70.19 102 ASP A CA 1
ATOM 772 C C . ASP A 1 102 ? -30.517 -20.914 -34.506 1.00 70.19 102 ASP A C 1
ATOM 774 O O . ASP A 1 102 ? -30.773 -22.117 -34.575 1.00 70.19 102 ASP A O 1
ATOM 778 N N . PHE A 1 103 ? -29.705 -20.413 -33.580 1.00 70.56 103 PHE A N 1
ATOM 779 C CA . PHE A 1 103 ? -29.101 -21.223 -32.531 1.00 70.56 103 PHE A CA 1
ATOM 780 C C . PHE A 1 103 ? -29.926 -21.070 -31.250 1.00 70.56 103 PHE A C 1
ATOM 782 O O . PHE A 1 103 ? -30.041 -19.951 -30.730 1.00 70.56 103 PHE A O 1
ATOM 789 N N . PRO A 1 104 ? -30.504 -22.160 -30.713 1.00 62.16 104 PRO A N 1
ATOM 790 C CA . PRO A 1 104 ? -31.013 -22.135 -29.354 1.00 62.16 104 PRO A CA 1
ATOM 791 C C . PRO A 1 104 ? -29.819 -21.965 -28.415 1.00 62.16 104 PRO A C 1
ATOM 793 O O . PRO A 1 104 ? -28.861 -22.739 -28.471 1.00 62.16 104 PRO A O 1
ATOM 796 N N . LEU A 1 105 ? -29.852 -20.939 -27.571 1.00 65.31 105 LEU A N 1
ATOM 797 C CA . LEU A 1 105 ? -28.771 -20.709 -26.629 1.00 65.31 105 LEU A CA 1
ATOM 798 C C . LEU A 1 105 ? -28.952 -21.645 -25.421 1.00 65.31 105 LEU A C 1
ATOM 800 O O . LEU A 1 105 ? -29.980 -21.576 -24.747 1.00 65.31 105 LEU A O 1
ATOM 804 N N . PRO A 1 106 ? -27.998 -22.545 -25.125 1.00 56.84 106 PRO A N 1
ATOM 805 C CA . PRO A 1 106 ? -28.164 -23.575 -24.101 1.00 56.84 106 PRO A CA 1
ATOM 806 C C . PRO A 1 106 ? -27.834 -23.032 -22.703 1.00 56.84 106 PRO A C 1
ATOM 808 O O . PRO A 1 106 ? -27.010 -23.587 -21.977 1.00 56.84 106 PRO A O 1
ATOM 811 N N . PHE A 1 107 ? -28.436 -21.911 -22.317 1.00 65.56 107 PHE A N 1
ATOM 812 C CA . PHE A 1 107 ? -28.144 -21.283 -21.035 1.00 65.56 107 PHE A CA 1
ATOM 813 C C . PHE A 1 107 ? -29.032 -21.875 -19.938 1.00 65.56 107 PHE A C 1
ATOM 815 O O . PHE A 1 107 ? -30.199 -21.515 -19.806 1.00 65.56 107 PHE A O 1
ATOM 822 N N . GLN A 1 108 ? -28.478 -22.798 -19.147 1.00 54.19 108 GLN A N 1
ATOM 823 C CA . GLN A 1 108 ? -29.139 -23.316 -17.939 1.00 54.19 108 GLN A CA 1
ATOM 824 C C . GLN A 1 108 ? -28.727 -22.562 -16.663 1.00 54.19 108 GLN A C 1
ATOM 826 O O . GLN A 1 108 ? -29.492 -22.540 -15.701 1.00 54.19 108 GLN A O 1
ATOM 831 N N . ASP A 1 109 ? -27.586 -21.865 -16.681 1.00 54.06 109 ASP A N 1
ATOM 832 C CA . ASP A 1 109 ? -26.994 -21.228 -15.500 1.00 54.06 109 ASP A CA 1
ATOM 833 C C . ASP A 1 109 ? -26.831 -19.709 -15.671 1.00 54.06 109 ASP A C 1
ATOM 835 O O . ASP A 1 109 ? -26.559 -19.212 -16.762 1.00 54.06 109 ASP A O 1
ATOM 839 N N . ARG A 1 110 ? -26.971 -18.950 -14.572 1.00 55.12 110 ARG A N 1
ATOM 840 C CA . ARG A 1 110 ? -26.855 -17.472 -14.530 1.00 55.12 110 ARG A CA 1
ATOM 841 C C . ARG A 1 110 ? -25.406 -16.953 -14.557 1.00 55.12 110 ARG A C 1
ATOM 843 O O . ARG A 1 110 ? -25.159 -15.837 -14.101 1.00 55.12 110 ARG A O 1
ATOM 850 N N . GLU A 1 111 ? -24.455 -17.756 -15.020 1.00 49.41 111 GLU A N 1
ATOM 851 C CA . GLU A 1 111 ? -23.045 -17.365 -15.111 1.00 49.41 111 GLU A CA 1
ATOM 852 C C . GLU A 1 111 ? -22.682 -16.906 -16.528 1.00 49.41 111 GLU A C 1
ATOM 854 O O . GLU A 1 111 ? -23.296 -17.371 -17.494 1.00 49.41 111 GLU A O 1
ATOM 859 N N . PRO A 1 112 ? -21.676 -16.025 -16.678 1.00 47.97 112 PRO A N 1
ATOM 860 C CA . PRO A 1 112 ? -21.208 -15.628 -17.990 1.00 47.97 112 PRO A CA 1
ATOM 861 C C . PRO A 1 112 ? -20.688 -16.823 -18.787 1.00 47.97 112 PRO A C 1
ATOM 863 O O . PRO A 1 112 ? -19.845 -17.574 -18.299 1.00 47.97 112 PRO A O 1
ATOM 866 N N . GLN A 1 113 ? -21.166 -16.991 -20.018 1.00 59.38 113 GLN A N 1
ATOM 867 C CA . GLN A 1 113 ? -20.726 -18.075 -20.898 1.00 59.38 113 GLN A CA 1
ATOM 868 C C . GLN A 1 113 ? -20.005 -17.534 -22.131 1.00 59.38 113 GLN A C 1
ATOM 870 O O . GLN A 1 113 ? -20.364 -16.479 -22.661 1.00 59.38 113 GLN A O 1
ATOM 875 N N . LEU A 1 114 ? -18.987 -18.277 -22.570 1.00 58.28 114 LEU A N 1
ATOM 876 C CA . LEU A 1 114 ? -18.269 -18.042 -23.816 1.00 58.28 114 LEU A CA 1
ATOM 877 C C . LEU A 1 114 ? -18.852 -18.957 -24.893 1.00 58.28 114 LEU A C 1
ATOM 879 O O . LEU A 1 114 ? -18.692 -20.173 -24.806 1.00 58.28 114 LEU A O 1
ATOM 883 N N . LEU A 1 115 ? -19.511 -18.379 -25.894 1.00 63.44 115 LEU A N 1
ATOM 884 C CA . LEU A 1 115 ? -20.015 -19.105 -27.057 1.00 63.44 115 LEU A CA 1
ATOM 885 C C . LEU A 1 115 ? -18.972 -19.070 -28.171 1.00 63.44 115 LEU A C 1
ATOM 887 O O . LEU A 1 115 ? -18.571 -17.987 -28.580 1.00 63.44 115 LEU A O 1
ATOM 891 N N . ASP A 1 116 ? -18.575 -20.233 -28.669 1.00 67.50 116 ASP A N 1
ATOM 892 C CA . ASP A 1 116 ? -17.650 -20.421 -29.778 1.00 67.50 116 ASP A CA 1
ATOM 893 C C . ASP A 1 116 ? -18.409 -20.930 -31.010 1.00 67.50 116 ASP A C 1
ATOM 895 O O . ASP A 1 116 ? -19.053 -21.976 -30.964 1.00 67.50 116 ASP A O 1
ATOM 899 N N . LEU A 1 117 ? -18.313 -20.208 -32.121 1.00 69.88 117 LEU A N 1
ATOM 900 C CA . LEU A 1 117 ? -18.850 -20.609 -33.423 1.00 69.88 117 LEU A CA 1
ATOM 901 C C . LEU A 1 117 ? -17.689 -20.857 -34.382 1.00 69.88 117 LEU A C 1
ATOM 903 O O . LEU A 1 117 ? -16.929 -19.928 -34.651 1.00 69.88 117 LEU A O 1
ATOM 907 N N . ALA A 1 118 ? -17.560 -22.080 -34.895 1.00 72.50 118 ALA A N 1
ATOM 908 C CA . ALA A 1 118 ? -16.523 -22.460 -35.851 1.00 72.50 118 ALA A CA 1
ATOM 909 C C . ALA A 1 118 ? -17.130 -22.858 -37.203 1.00 72.50 118 ALA A C 1
ATOM 911 O O . ALA A 1 118 ? -17.990 -23.734 -37.264 1.00 72.50 118 ALA A O 1
ATOM 912 N N . TRP A 1 119 ? -16.682 -22.236 -38.296 1.00 74.31 119 TRP A N 1
ATOM 913 C CA . TRP A 1 119 ? -17.042 -22.664 -39.654 1.00 74.31 119 TRP A CA 1
ATOM 914 C C . TRP A 1 119 ? -16.154 -23.827 -40.109 1.00 74.31 119 TRP A C 1
ATOM 916 O O . TRP A 1 119 ? -14.930 -23.720 -40.066 1.00 74.31 119 TRP A O 1
ATOM 926 N N . LEU A 1 120 ? -16.773 -24.918 -40.562 1.00 73.50 120 LEU A N 1
ATOM 927 C CA . LEU A 1 120 ? -16.100 -26.150 -40.992 1.00 73.50 120 LEU A CA 1
ATOM 928 C C . LEU A 1 120 ? -16.179 -26.393 -42.512 1.00 73.50 120 LEU A C 1
ATOM 930 O O . LEU A 1 120 ? -15.800 -27.466 -42.975 1.00 73.50 120 LEU A O 1
ATOM 934 N N . GLY A 1 121 ? -16.713 -25.446 -43.290 1.00 65.44 121 GLY A N 1
ATOM 935 C CA . GLY A 1 121 ? -16.827 -25.567 -44.748 1.00 65.44 121 GLY A CA 1
ATOM 936 C C . GLY A 1 121 ? -15.601 -25.045 -45.504 1.00 65.44 121 GLY A C 1
ATOM 937 O O . GLY A 1 121 ? -14.838 -24.222 -44.998 1.00 65.44 121 GLY A O 1
ATOM 938 N N . GLU A 1 122 ? -15.435 -25.481 -46.752 1.00 58.66 122 GLU A N 1
ATOM 939 C CA . GLU A 1 122 ? -14.432 -24.925 -47.666 1.00 58.66 122 GLU A CA 1
ATOM 940 C C . GLU A 1 122 ? -14.927 -23.585 -48.249 1.00 58.66 122 GLU A C 1
ATOM 942 O O . GLU A 1 122 ? -16.051 -23.495 -48.742 1.00 58.66 122 GLU A O 1
ATOM 947 N N . GLY A 1 123 ? -14.103 -22.531 -48.190 1.00 59.38 123 GLY A N 1
ATOM 948 C CA . GLY A 1 123 ? -14.406 -21.207 -48.762 1.00 59.38 123 GLY A CA 1
ATOM 949 C C . GLY A 1 123 ? -14.372 -20.044 -47.760 1.00 59.38 123 GLY A C 1
ATOM 950 O O . GLY A 1 123 ? -14.164 -20.236 -46.564 1.00 59.38 123 GLY A O 1
ATOM 951 N N . GLU A 1 124 ? -14.544 -18.814 -48.260 1.00 53.97 124 GLU A N 1
ATOM 952 C CA . GLU A 1 124 ? -14.647 -17.611 -47.419 1.00 53.97 124 GLU A CA 1
ATOM 953 C C . GLU A 1 124 ? -15.993 -17.575 -46.681 1.00 53.97 124 GLU A C 1
ATOM 955 O O . GLU A 1 124 ? -17.056 -17.667 -47.298 1.00 53.97 124 GLU A O 1
ATOM 960 N N . CYS A 1 125 ? -15.960 -17.382 -45.362 1.00 51.50 125 CYS A N 1
ATOM 961 C CA . CYS A 1 125 ? -17.160 -17.140 -44.568 1.00 51.50 125 CYS A CA 1
ATOM 962 C C . CYS A 1 125 ? -17.453 -15.632 -44.540 1.00 51.50 125 CYS A C 1
ATOM 964 O O . CYS A 1 125 ? -16.644 -14.839 -44.056 1.00 51.50 125 CYS A O 1
ATOM 966 N N . ARG A 1 126 ? -18.610 -15.216 -45.067 1.00 51.78 126 ARG A N 1
ATOM 967 C CA . ARG A 1 126 ? -19.078 -13.824 -44.993 1.00 51.78 126 ARG A CA 1
ATOM 968 C C . ARG A 1 126 ? -20.382 -13.768 -44.215 1.00 51.78 126 ARG A C 1
ATOM 970 O O . ARG A 1 126 ? -21.362 -14.390 -44.615 1.00 51.78 126 ARG A O 1
ATOM 977 N N . LEU A 1 127 ? -20.397 -13.022 -43.114 1.00 52.22 127 LEU A N 1
ATOM 978 C CA . LEU A 1 127 ? -21.580 -12.844 -42.268 1.00 52.22 127 LEU A CA 1
ATOM 979 C C . LEU A 1 127 ? -22.154 -11.444 -42.492 1.00 52.22 127 LEU A C 1
ATOM 981 O O . LEU A 1 127 ? -21.419 -10.459 -42.435 1.00 52.22 127 LEU A O 1
ATOM 985 N N . ALA A 1 128 ? -23.461 -11.354 -42.749 1.00 44.06 128 ALA A N 1
ATOM 986 C CA . ALA A 1 128 ? -24.133 -10.073 -42.967 1.00 44.06 128 ALA A CA 1
ATOM 987 C C . ALA A 1 128 ? -24.416 -9.347 -41.642 1.00 44.06 128 ALA A C 1
ATOM 989 O O . ALA A 1 128 ? -24.469 -8.121 -41.601 1.00 44.06 128 ALA A O 1
ATOM 990 N N . GLY A 1 129 ? -24.588 -10.100 -40.553 1.00 54.47 129 GLY A N 1
ATOM 991 C CA . GLY A 1 129 ? -24.815 -9.551 -39.222 1.00 54.47 129 GLY A CA 1
ATOM 992 C C . GLY A 1 129 ? -25.180 -10.615 -38.189 1.00 54.47 129 GLY A C 1
ATOM 993 O O . GLY A 1 129 ? -25.416 -11.781 -38.519 1.00 54.47 129 GLY A O 1
ATOM 994 N N . LEU A 1 130 ? -25.230 -10.182 -36.930 1.00 51.34 130 LEU A N 1
ATOM 995 C CA . LEU A 1 130 ? -25.729 -10.945 -35.788 1.00 51.34 130 LEU A CA 1
ATOM 996 C C . LEU A 1 130 ? -26.953 -10.232 -35.218 1.00 51.34 130 LEU A C 1
ATOM 998 O O . LEU A 1 130 ? -26.878 -9.052 -34.874 1.00 51.34 130 LEU A O 1
ATOM 1002 N N . GLU A 1 131 ? -28.061 -10.957 -35.087 1.00 59.09 131 GLU A N 1
ATOM 1003 C CA . GLU A 1 131 ? -29.268 -10.465 -34.423 1.00 59.09 131 GLU A CA 1
ATOM 1004 C C . GLU A 1 131 ? -29.542 -11.278 -33.148 1.00 59.09 131 GLU A C 1
ATOM 1006 O O . GLU A 1 131 ? -29.356 -12.498 -33.111 1.00 59.09 131 GLU A O 1
ATOM 1011 N N . CYS A 1 132 ? -30.012 -10.593 -32.101 1.00 51.88 132 CYS A N 1
ATOM 1012 C CA . CYS A 1 132 ? -30.610 -11.230 -30.932 1.00 51.88 132 CYS A CA 1
ATOM 1013 C C . CYS A 1 132 ? -32.133 -11.129 -31.042 1.00 51.88 132 CYS A C 1
ATOM 1015 O O . CYS A 1 132 ? -32.675 -10.036 -31.246 1.00 51.88 132 CYS A O 1
ATOM 1017 N N . MET A 1 133 ? -32.808 -12.267 -30.897 1.00 54.03 133 MET A N 1
ATOM 1018 C CA . MET A 1 133 ? -34.267 -12.346 -30.858 1.00 54.03 133 MET A CA 1
ATOM 1019 C C . MET A 1 133 ? -34.725 -12.777 -29.468 1.00 54.03 133 MET A C 1
ATOM 1021 O O . MET A 1 133 ? -34.093 -13.638 -28.845 1.00 54.03 133 MET A O 1
ATOM 1025 N N . ASP A 1 134 ? -35.822 -12.190 -28.994 1.00 62.16 134 ASP A N 1
ATOM 1026 C CA . ASP A 1 134 ? -36.490 -12.655 -27.779 1.00 62.16 134 ASP A CA 1
ATOM 1027 C C . ASP A 1 134 ? -37.410 -13.863 -28.049 1.00 62.16 134 ASP A C 1
ATOM 1029 O O . ASP A 1 134 ? -37.497 -14.372 -29.170 1.00 62.16 134 ASP A O 1
ATOM 1033 N N . ALA A 1 135 ? -38.077 -14.344 -26.994 1.00 51.84 135 ALA A N 1
ATOM 1034 C CA . ALA A 1 135 ? -38.961 -15.509 -27.043 1.00 51.84 135 ALA A CA 1
ATOM 1035 C C . ALA A 1 135 ? -40.120 -15.370 -28.049 1.00 51.84 135 ALA A C 1
ATOM 1037 O O . ALA A 1 135 ? -40.627 -16.385 -28.526 1.00 51.84 135 ALA A O 1
ATOM 1038 N N . ASP A 1 136 ? -40.519 -14.135 -28.367 1.00 61.97 136 ASP A N 1
ATOM 1039 C CA . ASP A 1 136 ? -41.643 -13.819 -29.249 1.00 61.97 136 ASP A CA 1
ATOM 1040 C C . ASP A 1 136 ? -41.185 -13.625 -30.713 1.00 61.97 136 ASP A C 1
ATOM 1042 O O . ASP A 1 136 ? -42.010 -13.479 -31.615 1.00 61.97 136 ASP A O 1
ATOM 1046 N N . GLY A 1 137 ? -39.870 -13.691 -30.975 1.00 49.22 137 GLY A N 1
ATOM 1047 C CA . GLY A 1 137 ? -39.275 -13.499 -32.299 1.00 49.22 137 GLY A CA 1
ATOM 1048 C C . GLY A 1 137 ? -39.043 -12.031 -32.667 1.00 49.22 137 GLY A C 1
ATOM 1049 O O . GLY A 1 137 ? -38.697 -11.740 -33.816 1.00 49.22 137 GLY A O 1
ATOM 1050 N N . ASP A 1 138 ? -39.200 -11.112 -31.711 1.00 62.94 138 ASP A N 1
ATOM 1051 C CA . ASP A 1 138 ? -38.996 -9.687 -31.937 1.00 62.94 138 ASP A CA 1
ATOM 1052 C C . ASP A 1 138 ? -37.501 -9.340 -31.945 1.00 62.94 138 ASP A C 1
ATOM 1054 O O . ASP A 1 138 ? -36.708 -9.778 -31.101 1.00 62.94 138 ASP A O 1
ATOM 1058 N N . ARG A 1 139 ? -37.105 -8.507 -32.916 1.00 60.31 139 ARG A N 1
ATOM 1059 C CA . ARG A 1 139 ? -35.723 -8.035 -33.068 1.00 60.31 139 ARG A CA 1
ATOM 1060 C C . ARG A 1 139 ? -35.409 -6.996 -32.001 1.00 60.31 139 ARG A C 1
ATOM 1062 O O . ARG A 1 139 ? -36.110 -5.988 -31.898 1.00 60.31 139 ARG A O 1
ATOM 1069 N N . ARG A 1 140 ? -34.311 -7.180 -31.261 1.00 53.12 140 ARG A N 1
ATOM 1070 C CA . ARG A 1 140 ? -33.828 -6.172 -30.305 1.00 53.12 140 ARG A CA 1
ATOM 1071 C C . ARG A 1 140 ? -32.407 -5.718 -30.646 1.00 53.12 140 ARG A C 1
ATOM 1073 O O . ARG A 1 140 ? -31.537 -6.565 -30.839 1.00 53.12 140 ARG A O 1
ATOM 1080 N N . PRO A 1 141 ? -32.139 -4.399 -30.714 1.00 45.44 141 PRO A N 1
ATOM 1081 C CA . PRO A 1 141 ? -30.782 -3.904 -30.913 1.00 45.44 141 PRO A CA 1
ATOM 1082 C C . PRO A 1 141 ? -29.904 -4.250 -29.702 1.00 45.44 141 PRO A C 1
ATOM 1084 O O . PRO A 1 141 ? -30.359 -4.181 -28.560 1.00 45.44 141 PRO A O 1
ATOM 1087 N N . LEU A 1 142 ? -28.634 -4.587 -29.944 1.00 43.97 142 LEU A N 1
ATOM 1088 C CA . LEU A 1 142 ? -27.613 -4.694 -28.898 1.00 43.97 142 LEU A CA 1
ATOM 1089 C C . LEU A 1 142 ? -27.343 -3.281 -28.352 1.00 43.97 142 LEU A C 1
ATOM 1091 O O . LEU A 1 142 ? -26.788 -2.436 -29.052 1.00 43.97 142 LEU A O 1
ATOM 1095 N N . ILE A 1 143 ? -27.807 -2.986 -27.136 1.00 33.66 143 ILE A N 1
ATOM 1096 C CA . ILE A 1 143 ? -27.728 -1.640 -26.548 1.00 33.66 143 ILE A CA 1
ATOM 1097 C C . ILE A 1 143 ? -26.336 -1.432 -25.919 1.00 33.66 143 ILE A C 1
ATOM 1099 O O . ILE A 1 143 ? -25.963 -2.211 -25.040 1.00 33.66 143 ILE A O 1
ATOM 1103 N N . PRO A 1 144 ? -25.571 -0.386 -26.289 1.00 29.98 144 PRO A N 1
ATOM 1104 C CA . PRO A 1 144 ? -24.361 -0.012 -25.561 1.00 29.98 144 PRO A CA 1
ATOM 1105 C C . PRO A 1 144 ? -24.704 0.614 -24.197 1.00 29.98 144 PRO A C 1
ATOM 1107 O O . PRO A 1 144 ? -25.687 1.341 -24.064 1.00 29.98 144 PRO A O 1
ATOM 1110 N N . CYS A 1 145 ? -23.880 0.350 -23.179 1.00 25.33 145 CYS A N 1
ATOM 1111 C CA . CYS A 1 145 ? -24.019 0.935 -21.843 1.00 25.33 145 CYS A CA 1
ATOM 1112 C C . CYS A 1 145 ? -23.986 2.475 -21.898 1.00 25.33 145 CYS A C 1
ATOM 1114 O O . CYS A 1 145 ? -22.939 3.062 -22.170 1.00 25.33 145 CYS A O 1
ATOM 1116 N N . GLU A 1 146 ? -25.105 3.134 -21.589 1.00 25.83 146 GLU A N 1
ATOM 1117 C CA . GLU A 1 146 ? -25.122 4.567 -21.276 1.00 25.83 146 GLU A CA 1
ATOM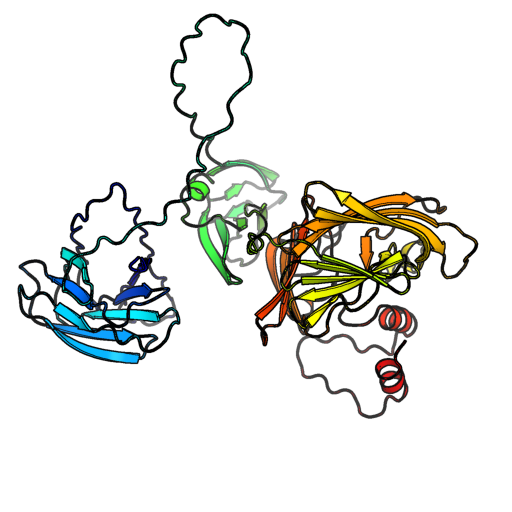 1118 C C . GLU A 1 146 ? -24.640 4.779 -19.829 1.00 25.83 146 GLU A C 1
ATOM 1120 O O . GLU A 1 146 ? -25.135 4.159 -18.885 1.00 25.83 146 GLU A O 1
ATOM 1125 N N . VAL A 1 147 ? -23.665 5.673 -19.651 1.00 24.22 147 VAL A N 1
ATOM 1126 C CA . VAL A 1 147 ? -23.328 6.251 -18.343 1.00 24.22 147 VAL A CA 1
ATOM 1127 C C . VAL A 1 147 ? -24.502 7.150 -17.931 1.00 24.22 147 VAL A C 1
ATOM 1129 O O . VAL A 1 147 ? -24.917 7.972 -18.752 1.00 24.22 147 VAL A O 1
ATOM 1132 N N . PRO A 1 148 ? -25.056 7.052 -16.707 1.00 26.94 148 PRO A N 1
ATOM 1133 C CA . PRO A 1 148 ? -26.202 7.869 -16.331 1.00 26.94 148 PRO A CA 1
ATOM 1134 C C . PRO A 1 148 ? -25.821 9.350 -16.338 1.00 26.94 148 PRO A C 1
ATOM 1136 O O . PRO A 1 148 ? -24.949 9.787 -15.586 1.00 26.94 148 PRO A O 1
ATOM 1139 N N . SER A 1 149 ? -26.498 10.129 -17.175 1.00 27.59 149 SER A N 1
ATOM 1140 C CA . SER A 1 149 ? -26.512 11.584 -17.076 1.00 27.59 149 SER A CA 1
ATOM 1141 C C . SER A 1 149 ? -27.245 11.954 -15.785 1.00 27.59 149 SER A C 1
ATOM 1143 O O . SER A 1 149 ? -28.416 11.613 -15.610 1.00 27.59 149 SER A O 1
ATOM 1145 N N . LEU A 1 150 ? -26.559 12.618 -14.856 1.00 25.94 150 LEU A N 1
ATOM 1146 C CA . LEU A 1 150 ? -27.190 13.192 -13.668 1.00 25.94 150 LEU A CA 1
ATOM 1147 C C . LEU A 1 150 ? -28.211 14.256 -14.106 1.00 25.94 150 LEU A C 1
ATOM 1149 O O . LEU A 1 150 ? -27.884 15.168 -14.865 1.00 25.94 150 LEU A O 1
ATOM 1153 N N . MET A 1 151 ? -29.452 14.111 -13.641 1.00 26.44 151 MET A N 1
ATOM 1154 C CA . MET A 1 151 ? -30.541 15.072 -13.845 1.00 26.44 151 MET A CA 1
ATOM 1155 C C . MET A 1 151 ? -30.220 16.442 -13.213 1.00 26.44 151 MET A C 1
ATOM 1157 O O . MET A 1 151 ? -29.584 16.487 -12.157 1.00 26.44 151 MET A O 1
ATOM 1161 N N . PRO A 1 152 ? -30.705 17.556 -13.797 1.00 32.47 152 PRO A N 1
ATOM 1162 C CA . PRO A 1 152 ? -30.560 18.892 -13.236 1.00 32.47 152 PRO A CA 1
ATOM 1163 C C . PRO A 1 152 ? -31.716 19.209 -12.279 1.00 32.47 152 PRO A C 1
ATOM 1165 O O . PRO A 1 152 ? -32.871 18.890 -12.556 1.00 32.47 152 PRO A O 1
ATOM 1168 N N . GLY A 1 153 ? -31.430 19.909 -11.180 1.00 28.98 153 GLY A N 1
ATOM 1169 C CA . GLY A 1 153 ? -32.495 20.519 -10.388 1.00 28.98 153 GLY A CA 1
ATOM 1170 C C . GLY A 1 153 ? -32.075 20.999 -9.010 1.00 28.98 153 GLY A C 1
ATOM 1171 O O . GLY A 1 153 ? -32.303 20.288 -8.043 1.00 28.98 153 GLY A O 1
ATOM 1172 N N . VAL A 1 154 ? -31.566 22.231 -8.912 1.00 28.83 154 VAL A N 1
ATOM 1173 C CA . VAL A 1 154 ? -31.854 23.124 -7.777 1.00 28.83 154 VAL A CA 1
ATOM 1174 C C . VAL A 1 154 ? -31.900 24.558 -8.304 1.00 28.83 154 VAL A C 1
ATOM 1176 O O . VAL A 1 154 ? -30.929 25.065 -8.862 1.00 28.83 154 VAL A O 1
ATOM 1179 N N . ALA A 1 155 ? -33.063 25.184 -8.151 1.00 31.44 155 ALA A N 1
ATOM 1180 C CA . ALA A 1 155 ? -33.310 26.587 -8.436 1.00 31.44 155 ALA A CA 1
ATOM 1181 C C . ALA A 1 155 ? -32.808 27.475 -7.286 1.00 31.44 155 ALA A C 1
ATOM 1183 O O . ALA A 1 155 ? -32.946 27.110 -6.120 1.00 31.44 155 ALA A O 1
ATOM 1184 N N . GLY A 1 156 ? -32.324 28.672 -7.628 1.00 32.69 156 GLY A N 1
ATOM 1185 C CA . GLY A 1 156 ? -32.300 29.812 -6.709 1.00 32.69 156 GLY A CA 1
ATOM 1186 C C . GLY A 1 156 ? -30.921 30.324 -6.311 1.00 32.69 156 GLY A C 1
ATOM 1187 O O . GLY A 1 156 ? -30.612 30.313 -5.129 1.00 32.69 156 GLY A O 1
ATOM 1188 N N . TRP A 1 157 ? -30.136 30.832 -7.265 1.00 27.83 157 TRP A N 1
ATOM 1189 C CA . TRP A 1 157 ? -29.083 31.822 -6.999 1.00 27.83 157 TRP A CA 1
ATOM 1190 C C . TRP A 1 157 ? -29.207 32.947 -8.037 1.00 27.83 157 TRP A C 1
ATOM 1192 O O . TRP A 1 157 ? -29.122 32.701 -9.239 1.00 27.83 157 TRP A O 1
ATOM 1202 N N . GLU A 1 158 ? -29.469 34.169 -7.570 1.00 31.53 158 GLU A N 1
ATOM 1203 C CA . GLU A 1 158 ? -29.494 35.381 -8.392 1.00 31.53 158 GLU A CA 1
ATOM 1204 C C . GLU A 1 158 ? -28.078 35.689 -8.904 1.00 31.53 158 GLU A C 1
ATOM 1206 O O . GLU A 1 158 ? -27.135 35.810 -8.121 1.00 31.53 158 GLU A O 1
ATOM 1211 N N . GLN A 1 159 ? -27.918 35.813 -10.225 1.00 30.50 159 GLN A N 1
ATOM 1212 C CA . GLN A 1 159 ? -26.689 36.315 -10.843 1.00 30.50 159 GLN A CA 1
ATOM 1213 C C . GLN A 1 159 ? -26.760 37.843 -10.992 1.00 30.50 159 GLN A C 1
ATOM 1215 O O . GLN A 1 159 ? -27.758 38.351 -11.508 1.00 30.50 159 GLN A O 1
ATOM 1220 N N . PRO A 1 160 ? -25.708 38.597 -10.622 1.00 30.92 160 PRO A N 1
ATOM 1221 C CA . PRO A 1 160 ? -25.607 39.998 -10.995 1.00 30.92 160 PRO A CA 1
ATOM 1222 C C . PRO A 1 160 ? -25.310 40.118 -12.497 1.00 30.92 160 PRO A C 1
ATOM 1224 O O . PRO A 1 160 ? -24.553 39.330 -13.071 1.00 30.92 160 PRO A O 1
ATOM 1227 N N . ALA A 1 161 ? -25.924 41.120 -13.128 1.00 35.41 161 ALA A N 1
ATOM 1228 C CA . ALA A 1 161 ? -25.837 41.388 -14.557 1.00 35.41 161 ALA A CA 1
ATOM 1229 C C . ALA A 1 161 ? -24.379 41.478 -15.043 1.00 35.41 161 ALA A C 1
ATOM 1231 O O . ALA A 1 161 ? -23.636 42.384 -14.667 1.00 35.41 161 ALA A O 1
ATOM 1232 N N . THR A 1 162 ? -23.992 40.556 -15.924 1.00 34.59 162 THR A N 1
ATOM 1233 C CA . THR A 1 162 ? -22.762 40.638 -16.715 1.00 34.59 162 THR A CA 1
ATOM 1234 C C . THR A 1 162 ? -23.132 40.671 -18.193 1.00 34.59 162 THR A C 1
ATOM 1236 O O . THR A 1 162 ? -24.022 39.957 -18.653 1.00 34.59 162 THR A O 1
ATOM 1239 N N . ALA A 1 163 ? -22.503 41.599 -18.913 1.00 32.06 163 ALA A N 1
ATOM 1240 C CA . ALA A 1 163 ? -22.717 41.864 -20.331 1.00 32.06 163 ALA A CA 1
ATOM 1241 C C . ALA A 1 163 ? -22.471 40.609 -21.198 1.00 32.06 163 ALA A C 1
ATOM 1243 O O . ALA A 1 163 ? -21.677 39.750 -20.807 1.00 32.06 163 ALA A O 1
ATOM 1244 N N . PRO A 1 164 ? -23.107 40.493 -22.380 1.00 32.69 164 PRO A N 1
ATOM 1245 C CA . PRO A 1 164 ? -23.013 39.296 -23.204 1.00 32.69 164 PRO A CA 1
ATOM 1246 C C . PRO A 1 164 ? -21.605 39.164 -23.797 1.00 32.69 164 PRO A C 1
ATOM 1248 O O . PRO A 1 164 ? -21.260 39.808 -24.787 1.00 32.69 164 PRO A O 1
ATOM 1251 N N . LEU A 1 165 ? -20.784 38.307 -23.192 1.00 28.98 165 LEU A N 1
ATOM 1252 C CA . LEU A 1 165 ? -19.604 37.757 -23.845 1.00 28.98 165 LEU A CA 1
ATOM 1253 C C . LEU A 1 165 ? -20.081 36.715 -24.859 1.00 28.98 165 LEU A C 1
ATOM 1255 O O . LEU A 1 165 ? -20.655 35.690 -24.499 1.00 28.98 165 LEU A O 1
ATOM 1259 N N . SER A 1 166 ? -19.848 37.004 -26.136 1.00 31.52 166 SER A N 1
ATOM 1260 C CA . SER A 1 166 ? -19.944 36.042 -27.232 1.00 31.52 166 SER A CA 1
ATOM 1261 C C . SER A 1 166 ? -19.043 34.842 -26.923 1.00 31.52 166 SER A C 1
ATOM 1263 O O . SER A 1 166 ? -17.824 34.929 -27.081 1.00 31.52 166 SER A O 1
ATOM 1265 N N . ILE A 1 167 ? -19.635 33.724 -26.504 1.00 31.47 167 ILE A N 1
ATOM 1266 C CA . ILE A 1 167 ? -18.955 32.430 -26.442 1.00 31.47 167 ILE A CA 1
ATOM 1267 C C . ILE A 1 167 ? -18.749 31.986 -27.892 1.00 31.47 167 ILE A C 1
ATOM 1269 O O . ILE A 1 167 ? -19.647 31.429 -28.517 1.00 31.47 167 ILE A O 1
ATOM 1273 N N . GLN A 1 168 ? -17.571 32.264 -28.450 1.00 35.44 168 GLN A N 1
ATOM 1274 C CA . GLN A 1 168 ? -17.057 31.399 -29.503 1.00 35.44 168 GLN A CA 1
ATOM 1275 C C . GLN A 1 168 ? -16.824 30.040 -28.847 1.00 35.44 168 GLN A C 1
ATOM 1277 O O . GLN A 1 168 ? -16.076 29.952 -27.871 1.00 35.44 168 GLN A O 1
ATOM 1282 N N . GLU A 1 169 ? -17.500 29.006 -29.343 1.00 34.66 169 GLU A N 1
ATOM 1283 C CA . GLU A 1 169 ? -17.200 27.616 -29.012 1.00 34.66 169 GLU A CA 1
ATOM 1284 C C . GLU A 1 169 ? -15.726 27.362 -29.344 1.00 34.66 169 GLU A C 1
ATOM 1286 O O . GLU A 1 169 ? -15.351 27.102 -30.487 1.00 34.66 169 GLU A O 1
ATOM 1291 N N . LEU A 1 170 ? -14.858 27.498 -28.340 1.00 34.47 170 LEU A N 1
ATOM 1292 C CA . LEU A 1 170 ? -13.501 26.995 -28.421 1.00 34.47 170 LEU A CA 1
ATOM 1293 C C . LEU A 1 170 ? -13.642 25.482 -28.521 1.00 34.47 170 LEU A C 1
ATOM 1295 O O . LEU A 1 170 ? -13.983 24.820 -27.539 1.00 34.47 170 LEU A O 1
ATOM 1299 N N . ALA A 1 171 ? -13.422 24.952 -29.724 1.00 36.06 171 ALA A N 1
ATOM 1300 C CA . ALA A 1 171 ? -13.252 23.524 -29.923 1.00 36.06 171 ALA A CA 1
ATOM 1301 C C . ALA A 1 171 ? -12.290 23.014 -28.836 1.00 36.06 171 ALA A C 1
ATOM 1303 O O . ALA A 1 171 ? -11.259 23.6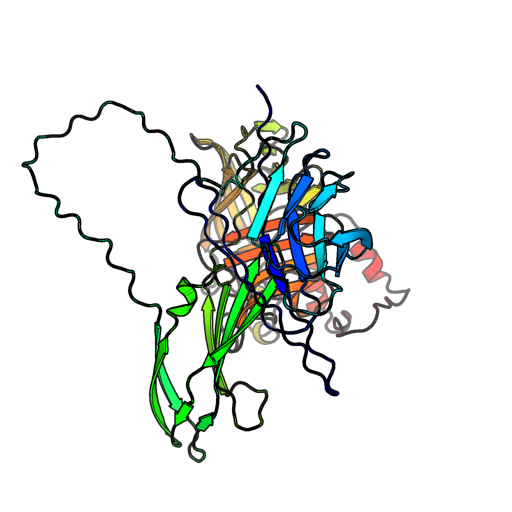59 -28.608 1.00 36.06 171 ALA A O 1
ATOM 1304 N N . PRO A 1 172 ? -12.621 21.921 -28.125 1.00 37.88 172 PRO A N 1
ATOM 1305 C CA . PRO A 1 172 ? -11.763 21.416 -27.068 1.00 37.88 172 PRO A CA 1
ATOM 1306 C C . PRO A 1 172 ? -10.379 21.180 -27.668 1.00 37.88 172 PRO A C 1
ATOM 1308 O O . PRO A 1 172 ? -10.224 20.364 -28.579 1.00 37.88 172 PRO A O 1
ATOM 1311 N N . LEU A 1 173 ? -9.390 21.950 -27.203 1.00 38.50 173 LEU A N 1
ATOM 1312 C CA . LEU A 1 173 ? -7.999 21.757 -27.586 1.00 38.50 173 LEU A CA 1
ATOM 1313 C C . LEU A 1 173 ? -7.675 20.293 -27.299 1.00 38.50 173 LEU A C 1
ATOM 1315 O O . LEU A 1 173 ? -7.763 19.855 -26.149 1.00 38.50 173 LEU A O 1
ATOM 1319 N N . ALA A 1 174 ? -7.365 19.531 -28.349 1.00 48.31 174 ALA A N 1
ATOM 1320 C CA . ALA A 1 174 ? -6.931 18.156 -28.184 1.00 48.31 174 ALA A CA 1
ATOM 1321 C C . ALA A 1 174 ? -5.755 18.160 -27.193 1.00 48.31 174 ALA A C 1
ATOM 1323 O O . ALA A 1 174 ? -4.851 18.994 -27.346 1.00 48.31 174 ALA A O 1
ATOM 1324 N N . PRO A 1 175 ? -5.765 17.300 -26.158 1.00 58.53 175 PRO A N 1
ATOM 1325 C CA . PRO A 1 175 ? -4.652 17.243 -25.227 1.00 58.53 175 PRO A CA 1
ATOM 1326 C C . PRO A 1 175 ? -3.363 17.013 -26.027 1.00 58.53 175 PRO A C 1
ATOM 1328 O O . PRO A 1 175 ? -3.381 16.241 -26.994 1.00 58.53 175 PRO A O 1
ATOM 1331 N N . PRO A 1 176 ? -2.257 17.696 -25.679 1.00 60.97 176 PRO A N 1
ATOM 1332 C CA . PRO A 1 176 ? -1.000 17.515 -26.386 1.00 60.97 176 PRO A CA 1
ATOM 1333 C C . PRO A 1 176 ? -0.628 16.024 -26.397 1.00 60.97 176 PRO A C 1
ATOM 1335 O O . PRO A 1 176 ? -0.902 15.320 -25.418 1.00 60.97 176 PRO A O 1
ATOM 1338 N N . PRO A 1 177 ? -0.028 15.518 -27.488 1.00 72.44 177 PRO A N 1
ATOM 1339 C CA . PRO A 1 177 ? 0.334 14.113 -27.576 1.00 72.44 177 PRO A CA 1
ATOM 1340 C C . PRO A 1 177 ? 1.267 13.751 -26.419 1.00 72.44 177 PRO A C 1
ATOM 1342 O O . PRO A 1 177 ? 2.269 14.427 -26.178 1.00 72.44 177 PRO A O 1
ATOM 1345 N N . LEU A 1 178 ? 0.933 12.671 -25.711 1.00 81.12 178 LEU A N 1
ATOM 1346 C CA . LEU A 1 178 ? 1.812 12.076 -24.710 1.00 81.12 178 LEU A CA 1
ATOM 1347 C C . LEU A 1 178 ? 3.150 11.745 -25.385 1.00 81.12 178 LEU A C 1
ATOM 1349 O O . LEU A 1 178 ? 3.187 11.004 -26.368 1.00 81.12 178 LEU A O 1
ATOM 1353 N N . ARG A 1 179 ? 4.249 12.305 -24.880 1.00 85.69 179 ARG A N 1
ATOM 1354 C CA . ARG A 1 179 ? 5.605 12.018 -25.357 1.00 85.69 179 ARG A CA 1
ATOM 1355 C C . ARG A 1 179 ? 6.600 12.065 -24.207 1.00 85.69 179 ARG A C 1
ATOM 1357 O O . ARG A 1 179 ? 6.392 12.803 -23.244 1.00 85.69 179 ARG A O 1
ATOM 1364 N N . TRP A 1 180 ? 7.680 11.303 -24.327 1.00 86.75 180 TRP A N 1
ATOM 1365 C CA . TRP A 1 180 ? 8.864 11.486 -23.490 1.00 86.75 180 TRP A CA 1
ATOM 1366 C C . TRP A 1 180 ? 9.978 12.091 -24.319 1.00 86.75 180 TRP A C 1
ATOM 1368 O O . TRP A 1 180 ? 10.396 11.489 -25.302 1.00 86.75 180 TRP A O 1
ATOM 1378 N N . ASP A 1 181 ? 10.464 13.249 -23.890 1.00 88.00 181 ASP A N 1
ATOM 1379 C CA . ASP A 1 181 ? 11.670 13.864 -24.431 1.00 88.00 181 ASP A CA 1
ATOM 1380 C C . ASP A 1 181 ? 12.827 13.515 -23.487 1.00 88.00 181 ASP A C 1
ATOM 1382 O O . ASP A 1 181 ? 12.779 13.799 -22.289 1.00 88.00 181 ASP A O 1
ATOM 1386 N N . LEU A 1 182 ? 13.828 12.816 -24.013 1.00 87.38 182 LEU A N 1
ATOM 1387 C CA . LEU A 1 182 ? 14.886 12.164 -23.250 1.00 87.38 182 LEU A CA 1
ATOM 1388 C C . LEU A 1 182 ? 16.256 12.614 -23.747 1.00 87.38 182 LEU A C 1
ATOM 1390 O O . LEU A 1 182 ? 16.479 12.693 -24.951 1.00 87.38 182 LEU A O 1
ATOM 1394 N N . LEU A 1 183 ? 17.200 12.812 -22.828 1.00 91.56 183 LEU A N 1
ATOM 1395 C CA . LEU A 1 183 ? 18.620 12.922 -23.150 1.00 91.56 183 LEU A CA 1
ATOM 1396 C C . LEU A 1 183 ? 19.289 11.577 -22.872 1.00 91.56 183 LEU A C 1
ATOM 1398 O O . LEU A 1 183 ? 19.368 11.136 -21.727 1.00 91.56 183 LEU A O 1
ATOM 1402 N N . LEU A 1 184 ? 19.749 10.916 -23.927 1.00 89.75 184 LEU A N 1
ATOM 1403 C CA . LEU A 1 184 ? 20.495 9.671 -23.828 1.00 89.75 184 LEU A CA 1
ATOM 1404 C C . LEU A 1 184 ? 21.983 9.977 -23.767 1.00 89.75 184 LEU A C 1
ATOM 1406 O O . LEU A 1 184 ? 22.467 10.722 -24.614 1.00 89.75 184 LEU A O 1
ATOM 1410 N N . THR A 1 185 ? 22.709 9.349 -22.846 1.00 89.50 185 THR A N 1
ATOM 1411 C CA . THR A 1 185 ? 24.168 9.468 -22.735 1.00 89.50 185 THR A CA 1
ATOM 1412 C C . THR A 1 185 ? 24.799 8.082 -22.690 1.00 89.50 185 THR A C 1
ATOM 1414 O O . THR A 1 185 ? 24.395 7.232 -21.898 1.00 89.50 185 THR A O 1
ATOM 1417 N N . ASN A 1 186 ? 25.794 7.844 -23.543 1.00 91.00 186 ASN A N 1
ATOM 1418 C CA . ASN A 1 186 ? 26.616 6.641 -23.504 1.00 91.00 186 ASN A CA 1
ATOM 1419 C C . ASN A 1 186 ? 27.854 6.909 -22.643 1.00 91.00 186 ASN A C 1
ATOM 1421 O O . ASN A 1 186 ? 28.759 7.625 -23.059 1.00 91.00 186 ASN A O 1
ATOM 1425 N N . HIS A 1 187 ? 27.904 6.318 -21.451 1.00 89.38 187 HIS A N 1
ATOM 1426 C CA . HIS A 1 187 ? 29.042 6.460 -20.538 1.00 89.38 187 HIS A CA 1
ATOM 1427 C C . HIS A 1 187 ? 30.207 5.499 -20.836 1.00 89.38 187 HIS A C 1
ATOM 1429 O O . HIS A 1 187 ? 31.205 5.517 -20.119 1.00 89.38 187 HIS A O 1
ATOM 1435 N N . SER A 1 188 ? 30.104 4.648 -21.864 1.00 86.81 188 SER A N 1
ATOM 1436 C CA . SER A 1 188 ? 31.243 3.847 -22.313 1.00 86.81 188 SER A CA 1
ATOM 1437 C C . SER A 1 188 ? 32.289 4.739 -22.973 1.00 86.81 188 SER A C 1
ATOM 1439 O O . SER A 1 188 ? 31.955 5.568 -23.813 1.00 86.81 188 SER A O 1
ATOM 1441 N N . ASN A 1 189 ? 33.561 4.518 -22.643 1.00 91.94 189 ASN A N 1
ATOM 1442 C CA . ASN A 1 189 ? 34.689 5.231 -23.250 1.00 91.94 189 ASN A CA 1
ATOM 1443 C C . ASN A 1 189 ? 35.254 4.519 -24.489 1.00 91.94 189 ASN A C 1
ATOM 1445 O O . ASN A 1 189 ? 36.134 5.061 -25.150 1.00 91.94 189 ASN A O 1
ATOM 1449 N N . ALA A 1 190 ? 34.806 3.293 -24.768 1.00 92.00 190 ALA A N 1
ATOM 1450 C CA . ALA A 1 190 ? 35.437 2.425 -25.764 1.00 92.00 190 ALA A CA 1
ATOM 1451 C C . ALA A 1 190 ? 34.449 1.736 -26.710 1.00 92.00 190 ALA A C 1
ATOM 1453 O O . ALA A 1 190 ? 34.871 1.100 -27.672 1.00 92.00 190 ALA A O 1
ATOM 1454 N N . THR A 1 191 ? 33.148 1.813 -26.436 1.00 87.44 191 THR A N 1
ATOM 1455 C CA . THR A 1 191 ? 32.145 1.065 -27.193 1.00 87.44 191 THR A CA 1
ATOM 1456 C C . THR A 1 191 ? 30.988 1.970 -27.549 1.00 87.44 191 THR A C 1
ATOM 1458 O O . THR A 1 191 ? 30.320 2.524 -26.671 1.00 87.44 191 THR A O 1
ATOM 1461 N N . ASP A 1 192 ? 30.743 2.086 -28.847 1.00 89.81 192 ASP A N 1
ATOM 1462 C CA . ASP A 1 192 ? 29.525 2.688 -29.353 1.00 89.81 192 ASP A CA 1
ATOM 1463 C C . ASP A 1 192 ? 28.335 1.830 -28.919 1.00 89.81 192 ASP A C 1
ATOM 1465 O O . ASP A 1 192 ? 28.342 0.600 -29.019 1.00 89.81 192 ASP A O 1
ATOM 1469 N N . LEU A 1 193 ? 27.301 2.491 -28.416 1.00 86.69 193 LEU A N 1
ATOM 1470 C CA . LEU A 1 193 ? 26.031 1.859 -28.127 1.00 86.69 193 LEU A CA 1
ATOM 1471 C C . LEU A 1 193 ? 25.244 1.793 -29.430 1.00 86.69 193 LEU A C 1
ATOM 1473 O O . LEU A 1 193 ? 24.691 2.802 -29.861 1.00 86.69 193 LEU A O 1
ATOM 1477 N N . VAL A 1 194 ? 25.175 0.608 -30.028 1.00 86.75 194 VAL A N 1
ATOM 1478 C CA . VAL A 1 194 ? 24.330 0.337 -31.195 1.00 86.75 194 VAL A CA 1
ATOM 1479 C C . VAL A 1 194 ? 23.273 -0.685 -30.793 1.00 86.75 194 VAL A C 1
ATOM 1481 O O . VAL A 1 194 ? 23.495 -1.891 -30.843 1.00 86.75 194 VAL A O 1
ATOM 1484 N N . ALA A 1 195 ? 22.116 -0.193 -30.360 1.00 81.75 195 ALA A N 1
ATOM 1485 C CA . ALA A 1 195 ? 20.926 -1.002 -30.147 1.00 81.75 195 ALA A CA 1
ATOM 1486 C C . ALA A 1 195 ? 20.083 -0.962 -31.425 1.00 81.75 195 ALA A C 1
ATOM 1488 O O . ALA A 1 195 ? 19.382 0.021 -31.692 1.00 81.75 195 ALA A O 1
ATOM 1489 N N . ALA A 1 196 ? 20.188 -2.030 -32.222 1.00 73.56 196 ALA A N 1
ATOM 1490 C CA . ALA A 1 196 ? 19.457 -2.172 -33.482 1.00 73.56 196 ALA A CA 1
ATOM 1491 C C . ALA A 1 196 ? 17.934 -2.123 -33.279 1.00 73.56 196 ALA A C 1
ATOM 1493 O O . ALA A 1 196 ? 17.221 -1.640 -34.151 1.00 73.56 196 ALA A O 1
ATOM 1494 N N . SER A 1 197 ? 17.454 -2.556 -32.111 1.00 79.31 197 SER A N 1
ATOM 1495 C CA . SER A 1 197 ? 16.066 -2.420 -31.690 1.00 79.31 197 SER A CA 1
ATOM 1496 C C . SER A 1 197 ? 15.981 -2.015 -30.219 1.00 79.31 197 SER A C 1
ATOM 1498 O O . SER A 1 197 ? 16.826 -2.362 -29.388 1.00 79.31 197 SER A O 1
ATOM 1500 N N . SER A 1 198 ? 14.945 -1.252 -29.889 1.00 86.19 198 SER A N 1
ATOM 1501 C CA . SER A 1 198 ? 14.495 -1.077 -28.511 1.00 86.19 198 SER A CA 1
ATOM 1502 C C . SER A 1 198 ? 13.051 -1.556 -28.392 1.00 86.19 198 SER A C 1
ATOM 1504 O O . SER A 1 198 ? 12.378 -1.792 -29.392 1.00 86.19 198 SER A O 1
ATOM 1506 N N . GLU A 1 199 ? 12.578 -1.766 -27.171 1.00 90.62 199 GLU A N 1
ATOM 1507 C CA . GLU A 1 199 ? 11.243 -2.294 -26.891 1.00 90.62 199 GLU A CA 1
ATOM 1508 C C . GLU A 1 199 ? 10.488 -1.266 -26.050 1.00 90.62 199 GLU A C 1
ATOM 1510 O O . GLU A 1 199 ? 10.969 -0.850 -24.995 1.00 90.62 199 GLU A O 1
ATOM 1515 N N . ILE A 1 200 ? 9.299 -0.864 -26.491 1.00 87.69 200 ILE A N 1
ATOM 1516 C CA . ILE A 1 200 ? 8.321 -0.222 -25.615 1.00 87.69 200 ILE A CA 1
ATOM 1517 C C . ILE A 1 200 ? 7.399 -1.322 -25.107 1.00 87.69 200 ILE A C 1
ATOM 1519 O O . ILE A 1 200 ? 6.745 -2.013 -25.886 1.00 87.69 200 ILE A O 1
ATOM 1523 N N . ARG A 1 201 ? 7.343 -1.495 -23.792 1.00 89.56 201 ARG A N 1
ATOM 1524 C CA . ARG A 1 201 ? 6.492 -2.480 -23.135 1.00 89.56 201 ARG A CA 1
ATOM 1525 C C . ARG A 1 201 ? 5.421 -1.755 -22.346 1.00 89.56 201 ARG A C 1
ATOM 1527 O O . ARG A 1 201 ? 5.727 -0.963 -21.463 1.00 89.56 201 ARG A O 1
ATOM 1534 N N . VAL A 1 202 ? 4.161 -2.045 -22.637 1.00 86.50 202 VAL A N 1
ATOM 1535 C CA . VAL A 1 202 ? 3.032 -1.485 -21.889 1.00 86.50 202 VAL A CA 1
ATOM 1536 C C . VAL A 1 202 ? 2.383 -2.600 -21.102 1.00 86.50 202 VAL A C 1
ATOM 1538 O O . VAL A 1 202 ? 1.937 -3.596 -21.670 1.00 86.50 202 VAL A O 1
ATOM 1541 N N . GLN A 1 203 ? 2.359 -2.437 -19.786 1.00 88.94 203 GLN A N 1
ATOM 1542 C CA . GLN A 1 203 ? 1.633 -3.309 -18.886 1.00 88.94 203 GLN A CA 1
ATOM 1543 C C . GLN A 1 203 ? 0.200 -2.816 -18.752 1.00 88.94 203 GLN A C 1
ATOM 1545 O O . GLN A 1 203 ? -0.040 -1.632 -18.515 1.00 88.94 203 GLN A O 1
ATOM 1550 N N . PHE A 1 204 ? -0.737 -3.746 -18.795 1.00 85.69 204 PHE A N 1
ATOM 1551 C CA . PHE A 1 204 ? -2.127 -3.518 -18.450 1.00 85.69 204 PHE A CA 1
ATOM 1552 C C . PHE A 1 204 ? -2.492 -4.344 -17.228 1.00 85.69 204 PHE A C 1
ATOM 1554 O O . PHE A 1 204 ? -1.927 -5.416 -16.993 1.00 85.69 204 PHE A O 1
ATOM 1561 N N . PHE A 1 205 ? -3.472 -3.856 -16.481 1.00 81.62 205 PHE A N 1
ATOM 1562 C CA . PHE A 1 205 ? -4.061 -4.567 -15.366 1.00 81.62 205 PHE A CA 1
ATOM 1563 C C . PHE A 1 205 ? -5.580 -4.452 -15.417 1.00 81.62 205 PHE A C 1
ATOM 1565 O O . PHE A 1 205 ? -6.130 -3.353 -15.457 1.00 81.62 205 PHE A O 1
ATOM 1572 N N . ASN A 1 206 ? -6.264 -5.593 -15.385 1.00 79.81 206 ASN A N 1
ATOM 1573 C CA . ASN A 1 206 ? -7.715 -5.642 -15.290 1.00 79.81 206 ASN A CA 1
ATOM 1574 C C . ASN A 1 206 ? -8.143 -6.873 -14.487 1.00 79.81 206 ASN A C 1
ATOM 1576 O O . ASN A 1 206 ? -7.710 -7.987 -14.777 1.00 79.81 206 ASN A O 1
ATOM 1580 N N . GLN A 1 207 ? -8.992 -6.672 -13.475 1.00 74.00 207 GLN A N 1
ATOM 1581 C CA . GLN A 1 207 ? -9.599 -7.748 -12.676 1.00 74.00 207 GLN A CA 1
ATOM 1582 C C . GLN A 1 207 ? -8.599 -8.808 -12.165 1.00 74.00 207 GLN A C 1
ATOM 1584 O O . GLN A 1 207 ? -8.850 -10.009 -12.238 1.00 74.00 207 GLN A O 1
ATOM 1589 N N . GLY A 1 208 ? -7.443 -8.378 -11.652 1.00 73.19 208 GLY A N 1
ATOM 1590 C CA . GLY A 1 208 ? -6.445 -9.299 -11.094 1.00 73.19 208 GLY A CA 1
ATOM 1591 C C . GLY A 1 208 ? -5.506 -9.927 -12.129 1.00 73.19 208 GLY A C 1
ATOM 1592 O O . GLY A 1 208 ? -4.587 -10.641 -11.742 1.00 73.19 208 GLY A O 1
ATOM 1593 N N . ARG A 1 209 ? -5.693 -9.657 -13.426 1.00 79.00 209 ARG A N 1
ATOM 1594 C CA . ARG A 1 209 ? -4.809 -10.136 -14.493 1.00 79.00 209 ARG A CA 1
ATOM 1595 C C . ARG A 1 209 ? -3.922 -9.011 -14.995 1.00 79.00 209 ARG A C 1
ATOM 1597 O O . ARG A 1 209 ? -4.410 -7.920 -15.289 1.00 79.00 209 ARG A O 1
ATOM 1604 N N . THR A 1 210 ? -2.633 -9.302 -15.119 1.00 83.19 210 THR A N 1
ATOM 1605 C CA . THR A 1 210 ? -1.673 -8.458 -15.825 1.00 83.19 210 THR A CA 1
ATOM 1606 C C . THR A 1 210 ? -1.348 -9.074 -17.177 1.00 83.19 210 THR A C 1
ATOM 1608 O O . THR A 1 210 ? -1.261 -10.293 -17.317 1.00 83.19 210 THR A O 1
ATOM 1611 N N . TRP A 1 211 ? -1.171 -8.232 -18.186 1.00 87.38 211 TRP A N 1
ATOM 1612 C CA . TRP A 1 211 ? -0.592 -8.641 -19.461 1.00 87.38 211 TRP A CA 1
ATOM 1613 C C . TRP A 1 211 ? 0.260 -7.510 -20.014 1.00 87.38 211 TRP A C 1
ATOM 1615 O O . TRP A 1 211 ? 0.173 -6.365 -19.563 1.00 87.38 211 TRP A O 1
ATOM 1625 N N . PHE A 1 212 ? 1.100 -7.846 -20.984 1.00 90.00 212 PHE A N 1
ATOM 1626 C CA . PHE A 1 212 ? 1.978 -6.893 -21.636 1.00 90.00 212 PHE A CA 1
ATOM 1627 C C . PHE A 1 212 ? 1.703 -6.886 -23.129 1.00 90.00 212 PHE A C 1
ATOM 1629 O O . PHE A 1 212 ? 1.519 -7.940 -23.735 1.00 90.00 212 PHE A O 1
ATOM 1636 N N . GLN A 1 213 ? 1.724 -5.700 -23.718 1.00 88.94 213 GLN A N 1
ATOM 1637 C CA . GLN A 1 213 ? 1.902 -5.542 -25.155 1.00 88.94 213 GLN A CA 1
ATOM 1638 C C . GLN A 1 213 ? 3.283 -4.943 -25.406 1.00 88.94 213 GLN A C 1
ATOM 1640 O O . GLN A 1 213 ? 3.831 -4.221 -24.564 1.00 88.94 213 GLN A O 1
ATOM 1645 N N . ARG A 1 214 ? 3.864 -5.302 -26.547 1.00 91.38 214 ARG A N 1
ATOM 1646 C CA . ARG A 1 214 ? 5.200 -4.880 -26.959 1.00 91.38 214 ARG A CA 1
ATOM 1647 C C . ARG A 1 214 ? 5.088 -4.120 -28.269 1.00 91.38 214 ARG A C 1
ATOM 1649 O O . ARG A 1 214 ? 4.367 -4.546 -29.165 1.00 91.38 214 ARG A O 1
ATOM 1656 N N . TRP A 1 215 ? 5.835 -3.034 -28.368 1.00 89.19 215 TRP A N 1
ATOM 1657 C CA . TRP A 1 215 ? 6.034 -2.272 -29.590 1.00 89.19 215 TRP A CA 1
ATOM 1658 C C . TRP A 1 215 ? 7.521 -2.121 -29.834 1.00 89.19 215 TRP A C 1
ATOM 1660 O O . TRP A 1 215 ? 8.322 -2.056 -28.896 1.00 89.19 215 TRP A O 1
ATOM 1670 N N . GLU A 1 216 ? 7.877 -2.034 -31.106 1.00 89.31 216 GLU A N 1
ATOM 1671 C CA . GLU A 1 216 ? 9.217 -1.640 -31.494 1.00 89.31 216 GLU A CA 1
ATOM 1672 C C . GLU A 1 216 ? 9.445 -0.181 -31.078 1.00 89.31 216 GLU A C 1
ATOM 1674 O O . GLU A 1 216 ? 8.679 0.723 -31.419 1.00 89.31 216 GLU A O 1
ATOM 1679 N N . GLY A 1 217 ? 10.469 0.030 -30.260 1.00 86.31 217 GLY A N 1
ATOM 1680 C CA . GLY A 1 217 ? 10.965 1.349 -29.915 1.00 86.31 217 GLY A CA 1
ATOM 1681 C C . GLY A 1 217 ? 12.007 1.825 -30.932 1.00 86.31 217 GLY A C 1
ATOM 1682 O O . GLY A 1 217 ? 12.532 1.037 -31.719 1.00 86.31 217 GLY A O 1
ATOM 1683 N N . PRO A 1 218 ? 12.366 3.117 -30.911 1.00 86.88 218 PRO A N 1
ATOM 1684 C CA . PRO A 1 218 ? 13.338 3.665 -31.846 1.00 86.88 218 PRO A CA 1
ATOM 1685 C C . PRO A 1 218 ? 14.719 3.026 -31.661 1.00 86.88 218 PRO A C 1
ATOM 1687 O O . PRO A 1 218 ? 15.158 2.778 -30.534 1.00 86.88 218 PRO A O 1
ATOM 1690 N N . ALA A 1 219 ? 15.441 2.823 -32.761 1.00 87.94 219 ALA A N 1
ATOM 1691 C CA . ALA A 1 219 ? 16.838 2.413 -32.703 1.00 87.94 219 ALA A CA 1
ATOM 1692 C C . ALA A 1 219 ? 17.686 3.457 -31.948 1.00 87.94 219 ALA A C 1
ATOM 1694 O O . ALA A 1 219 ? 17.527 4.683 -32.099 1.00 87.94 219 ALA A O 1
ATOM 1695 N N . VAL A 1 220 ? 18.621 2.971 -31.134 1.00 89.00 220 VAL A N 1
ATOM 1696 C CA . VAL A 1 220 ? 19.535 3.820 -30.365 1.00 89.00 220 VAL A CA 1
ATOM 1697 C C . VAL A 1 220 ? 20.944 3.601 -30.887 1.00 89.00 220 VAL A C 1
ATOM 1699 O O . VAL A 1 220 ? 21.471 2.497 -30.829 1.00 89.00 220 VAL A O 1
ATOM 1702 N N . SER A 1 221 ? 21.548 4.673 -31.395 1.00 92.00 221 SER A N 1
ATOM 1703 C CA . SER A 1 221 ? 22.944 4.695 -31.824 1.00 92.00 221 SER A CA 1
ATOM 1704 C C . SER A 1 221 ? 23.618 5.890 -31.170 1.00 92.00 221 SER A C 1
ATOM 1706 O O . SER A 1 221 ? 23.234 7.030 -31.450 1.00 92.00 221 SER A O 1
ATOM 1708 N N . LEU A 1 222 ? 24.581 5.635 -30.287 1.00 92.06 222 LEU A N 1
ATOM 1709 C CA . LEU A 1 222 ? 25.360 6.653 -29.586 1.00 92.06 222 LEU A CA 1
ATOM 1710 C C . LEU A 1 222 ? 26.841 6.280 -29.628 1.00 92.06 222 LEU A C 1
ATOM 1712 O O . LEU A 1 222 ? 27.182 5.176 -29.197 1.00 92.06 222 LEU A O 1
ATOM 1716 N N . PRO A 1 223 ? 27.733 7.184 -30.063 1.00 94.69 223 PRO A N 1
ATOM 1717 C CA . PRO A 1 223 ? 29.158 6.923 -29.957 1.00 94.69 223 PRO A CA 1
ATOM 1718 C C . PRO A 1 223 ? 29.581 6.811 -28.486 1.00 94.69 223 PRO A C 1
ATOM 1720 O O . PRO A 1 223 ? 28.872 7.287 -27.592 1.00 94.69 223 PRO A O 1
ATOM 1723 N N . ALA A 1 224 ? 30.726 6.186 -28.223 1.00 93.56 224 ALA A N 1
ATOM 1724 C CA . ALA A 1 224 ? 31.365 6.203 -26.907 1.00 93.56 224 ALA A CA 1
ATOM 1725 C C . ALA A 1 224 ? 31.482 7.648 -26.365 1.00 93.56 224 ALA A C 1
ATOM 1727 O O . ALA A 1 224 ? 31.916 8.553 -27.077 1.00 93.56 224 ALA A O 1
ATOM 1728 N N . GLY A 1 225 ? 31.038 7.886 -25.127 1.00 94.06 225 GLY A N 1
ATOM 1729 C CA . GLY A 1 225 ? 30.986 9.214 -24.498 1.00 94.06 225 GLY A CA 1
ATOM 1730 C C . GLY A 1 225 ? 29.926 10.174 -25.064 1.00 94.06 225 GLY A C 1
ATOM 1731 O O . GLY A 1 225 ? 29.815 11.309 -24.601 1.00 94.06 225 GLY A O 1
ATOM 1732 N N . GLY A 1 226 ? 29.161 9.759 -26.078 1.00 95.06 226 GLY A N 1
ATOM 1733 C CA . GLY A 1 226 ? 28.211 10.608 -26.793 1.00 95.06 226 GLY A CA 1
ATOM 1734 C C . GLY A 1 226 ? 26.901 10.846 -26.048 1.00 95.06 226 GLY A C 1
ATOM 1735 O O . GLY A 1 226 ? 26.518 10.087 -25.158 1.00 95.06 226 GLY A O 1
ATOM 1736 N N . SER A 1 227 ? 26.168 11.886 -26.456 1.00 94.00 227 SER A N 1
ATOM 1737 C CA . SER A 1 227 ? 24.785 12.120 -26.027 1.00 94.00 227 SER A CA 1
ATOM 1738 C C . SER A 1 227 ? 23.875 12.481 -27.200 1.00 94.00 227 SER A C 1
ATOM 1740 O O . SER A 1 227 ? 24.339 13.047 -28.190 1.00 94.00 227 SER A O 1
ATOM 1742 N N . ARG A 1 228 ? 22.584 12.151 -27.103 1.00 92.94 228 ARG A N 1
ATOM 1743 C CA . ARG A 1 228 ? 21.564 12.457 -28.121 1.00 92.94 228 ARG A CA 1
ATOM 1744 C C . ARG A 1 228 ? 20.216 12.692 -27.461 1.00 92.94 228 ARG A C 1
ATOM 1746 O O . ARG A 1 228 ? 19.820 11.928 -26.583 1.00 92.94 228 ARG A O 1
ATOM 1753 N N . GLU A 1 229 ? 19.483 13.685 -27.938 1.00 91.69 229 GLU A N 1
ATOM 1754 C CA . GLU A 1 229 ? 18.066 13.808 -27.613 1.00 91.69 229 GLU A CA 1
ATOM 1755 C C . GLU A 1 229 ? 17.255 12.744 -28.366 1.00 91.69 229 GLU A C 1
ATOM 1757 O O . GLU A 1 229 ? 17.489 12.455 -29.542 1.00 91.69 229 GLU A O 1
ATOM 1762 N N . ALA A 1 230 ? 16.301 12.126 -27.687 1.00 86.50 230 ALA A N 1
ATOM 1763 C CA . ALA A 1 230 ? 15.357 11.189 -28.269 1.00 86.50 230 ALA A CA 1
ATOM 1764 C C . ALA A 1 230 ? 13.949 11.566 -27.821 1.00 86.50 230 ALA A C 1
ATOM 1766 O O . ALA A 1 230 ? 13.737 11.904 -26.660 1.00 86.50 230 ALA A O 1
ATOM 1767 N N . SER A 1 231 ? 12.986 11.476 -28.734 1.00 86.88 231 SER A N 1
ATOM 1768 C CA . SER A 1 231 ? 11.574 11.622 -28.395 1.00 86.88 231 SER A CA 1
ATOM 1769 C C . SER A 1 231 ? 10.872 10.290 -28.621 1.00 86.88 231 SER A C 1
ATOM 1771 O O . SER A 1 231 ? 11.010 9.679 -29.683 1.00 86.88 231 SER A O 1
ATOM 1773 N N . LEU A 1 232 ? 10.146 9.823 -27.609 1.00 86.31 232 LEU A N 1
ATOM 1774 C CA . LEU A 1 232 ? 9.313 8.629 -27.687 1.00 86.31 232 LEU A CA 1
ATOM 1775 C C . LEU A 1 232 ? 7.857 9.059 -27.818 1.00 86.31 232 LEU A C 1
ATOM 1777 O O . LEU A 1 232 ? 7.296 9.591 -26.851 1.00 86.31 232 LEU A O 1
ATOM 1781 N N . PRO A 1 233 ? 7.225 8.839 -28.983 1.00 83.50 233 PRO A N 1
ATOM 1782 C CA . PRO A 1 233 ? 5.815 9.130 -29.142 1.00 83.50 233 PRO A CA 1
ATOM 1783 C C . PRO A 1 233 ? 5.008 8.113 -28.330 1.00 83.50 233 PRO A C 1
ATOM 1785 O O . PRO A 1 233 ? 4.919 6.939 -28.676 1.00 83.50 233 PRO A O 1
ATOM 1788 N N . LEU A 1 234 ? 4.386 8.579 -27.252 1.00 85.19 234 LEU A N 1
ATOM 1789 C CA . LEU A 1 234 ? 3.462 7.804 -26.423 1.00 85.19 234 LEU A CA 1
ATOM 1790 C C . LEU A 1 234 ? 2.000 8.136 -26.749 1.00 85.19 234 LEU A C 1
ATOM 1792 O O . LEU A 1 234 ? 1.090 7.756 -26.017 1.00 85.19 234 LEU A O 1
ATOM 1796 N N . GLY A 1 235 ? 1.758 8.828 -27.867 1.00 83.75 235 GLY A N 1
ATOM 1797 C CA . GLY A 1 235 ? 0.419 9.185 -28.330 1.00 83.75 235 GLY A CA 1
ATOM 1798 C C . GLY A 1 235 ? -0.464 7.965 -28.590 1.00 83.75 235 GLY A C 1
ATOM 1799 O O . GLY A 1 235 ? -1.672 8.056 -28.434 1.00 83.75 235 GLY A O 1
ATOM 1800 N N . PHE A 1 236 ? 0.122 6.802 -28.894 1.00 82.62 236 PHE A N 1
ATOM 1801 C CA . PHE A 1 236 ? -0.634 5.555 -29.038 1.00 82.62 236 PHE A CA 1
ATOM 1802 C C . PHE A 1 236 ? -1.272 5.089 -27.720 1.00 82.62 236 PHE A C 1
ATOM 1804 O O . PHE A 1 236 ? -2.237 4.336 -27.745 1.00 82.62 236 PHE A O 1
ATOM 1811 N N . LEU A 1 237 ? -0.788 5.543 -26.557 1.00 82.75 237 LEU A N 1
ATOM 1812 C CA . LEU A 1 237 ? -1.372 5.154 -25.272 1.00 82.75 237 LEU A CA 1
ATOM 1813 C C . LEU A 1 237 ? -2.807 5.667 -25.107 1.00 82.75 237 LEU A C 1
ATOM 1815 O O . LEU A 1 237 ? -3.601 5.026 -24.423 1.00 82.75 237 LEU A O 1
ATOM 1819 N N . SER A 1 238 ? -3.154 6.794 -25.739 1.00 82.06 238 SER A N 1
ATOM 1820 C CA . SER A 1 238 ? -4.516 7.338 -25.696 1.00 82.06 238 SER A CA 1
ATOM 1821 C C . SER A 1 238 ? -5.488 6.608 -26.626 1.00 82.06 238 SER A C 1
ATOM 1823 O O . SER A 1 238 ? -6.696 6.797 -26.497 1.00 82.06 238 SER A O 1
ATOM 1825 N N . THR A 1 239 ? -4.988 5.771 -27.542 1.00 81.44 239 THR A N 1
ATOM 1826 C CA . THR A 1 239 ? -5.815 4.963 -28.452 1.00 81.44 239 THR A CA 1
ATOM 1827 C C . THR A 1 239 ? -6.031 3.537 -27.947 1.00 81.44 239 THR A C 1
ATOM 1829 O O . THR A 1 239 ? -6.790 2.781 -28.554 1.00 81.44 239 THR A O 1
ATOM 1832 N N . LEU A 1 240 ? -5.389 3.152 -26.838 1.00 80.75 240 LEU A N 1
ATOM 1833 C CA . LEU A 1 240 ? -5.550 1.831 -26.241 1.00 80.75 240 LEU A CA 1
ATOM 1834 C C . LEU A 1 240 ? -6.966 1.660 -25.681 1.00 80.75 240 LEU A C 1
ATOM 1836 O O . LEU A 1 240 ? -7.487 2.524 -24.978 1.00 80.75 240 LEU A O 1
ATOM 1840 N N . ALA A 1 241 ? -7.567 0.497 -25.939 1.00 80.00 241 ALA A N 1
ATOM 1841 C CA . ALA A 1 241 ? -8.900 0.155 -25.437 1.00 80.00 241 ALA A CA 1
ATOM 1842 C C . ALA A 1 241 ? -8.967 0.075 -23.898 1.00 80.00 241 ALA A C 1
ATOM 1844 O O . ALA A 1 241 ? -10.042 0.205 -23.316 1.00 80.00 241 ALA A O 1
ATOM 1845 N N . PHE A 1 242 ? -7.820 -0.136 -23.244 1.00 78.19 242 PHE A N 1
ATOM 1846 C CA . PHE A 1 242 ? -7.688 -0.201 -21.793 1.00 78.19 242 PHE A CA 1
ATOM 1847 C C . PHE A 1 242 ? -6.634 0.798 -21.313 1.00 78.19 242 PHE A C 1
ATOM 1849 O O . PHE A 1 242 ? -5.591 0.927 -21.960 1.00 78.19 242 PHE A O 1
ATOM 1856 N N . PRO A 1 243 ? -6.854 1.469 -20.169 1.00 80.06 243 PRO A N 1
ATOM 1857 C CA . PRO A 1 243 ? -5.844 2.341 -19.598 1.00 80.06 243 PRO A CA 1
ATOM 1858 C C . PRO A 1 243 ? -4.621 1.506 -19.185 1.00 80.06 243 PRO A C 1
ATOM 1860 O O . PRO A 1 243 ? -4.765 0.524 -18.448 1.00 80.06 243 PRO A O 1
ATOM 1863 N N . PRO A 1 244 ? -3.413 1.864 -19.641 1.00 83.75 244 PRO A N 1
ATOM 1864 C CA . PRO A 1 244 ? -2.202 1.164 -19.243 1.00 83.75 244 PRO A CA 1
ATOM 1865 C C . PRO A 1 244 ? -1.892 1.396 -17.762 1.00 83.75 244 PRO A C 1
ATOM 1867 O O . PRO A 1 244 ? -2.232 2.426 -17.176 1.00 83.75 244 PRO A O 1
ATOM 1870 N N . SER A 1 245 ? -1.225 0.433 -17.137 1.00 81.44 245 SER A N 1
ATOM 1871 C CA . SER A 1 245 ? -0.797 0.493 -15.734 1.00 81.44 245 SER A CA 1
ATOM 1872 C C . SER A 1 245 ? 0.631 0.947 -15.569 1.00 81.44 245 SER A C 1
ATOM 1874 O O . SER A 1 245 ? 0.910 1.784 -14.705 1.00 81.44 245 SER A O 1
ATOM 1876 N N . ALA A 1 246 ? 1.496 0.473 -16.452 1.00 85.44 246 ALA A N 1
ATOM 1877 C CA . ALA A 1 246 ? 2.851 0.955 -16.579 1.00 85.44 246 ALA A CA 1
ATOM 1878 C C . ALA A 1 246 ? 3.248 0.983 -18.051 1.00 85.44 246 ALA A C 1
ATOM 1880 O O . ALA A 1 246 ? 2.778 0.175 -18.851 1.00 85.44 246 ALA A O 1
ATOM 1881 N N . VAL A 1 247 ? 4.126 1.910 -18.399 1.00 85.62 247 VAL A N 1
ATOM 1882 C CA . VAL A 1 247 ? 4.844 1.903 -19.671 1.00 85.62 247 VAL A CA 1
ATOM 1883 C C . VAL A 1 247 ? 6.329 1.880 -19.371 1.00 85.62 247 VAL A C 1
ATOM 1885 O O . VAL A 1 247 ? 6.797 2.592 -18.483 1.00 85.62 247 VAL A O 1
ATOM 1888 N N . GLU A 1 248 ? 7.052 1.050 -20.103 1.00 89.56 248 GLU A N 1
ATOM 1889 C CA . GLU A 1 248 ? 8.492 0.895 -20.038 1.00 89.56 248 GLU A CA 1
ATOM 1890 C C . GLU A 1 248 ? 9.088 1.115 -21.418 1.00 89.56 248 GLU A C 1
ATOM 1892 O O . GLU A 1 248 ? 8.561 0.624 -22.415 1.00 89.56 248 GLU A O 1
ATOM 1897 N N . TRP A 1 249 ? 10.231 1.785 -21.467 1.00 88.19 249 TRP A N 1
ATOM 1898 C CA . TRP A 1 249 ? 11.108 1.733 -22.626 1.00 88.19 249 TRP A CA 1
ATOM 1899 C C . TRP A 1 249 ? 12.405 1.035 -22.245 1.00 88.19 249 TRP A C 1
ATOM 1901 O O . TRP A 1 249 ? 13.050 1.408 -21.264 1.00 88.19 249 TRP A O 1
ATOM 1911 N N . ILE A 1 250 ? 12.746 -0.005 -23.000 1.00 87.94 250 ILE A N 1
ATOM 1912 C CA . ILE A 1 250 ? 13.845 -0.925 -22.736 1.00 87.94 250 ILE A CA 1
ATOM 1913 C C . ILE A 1 250 ? 14.794 -0.881 -23.932 1.00 87.94 250 ILE A C 1
ATOM 1915 O O . ILE A 1 250 ? 14.434 -1.277 -25.040 1.00 87.94 250 ILE A O 1
ATOM 1919 N N . VAL A 1 251 ? 16.027 -0.438 -23.704 1.00 85.69 251 VAL A N 1
ATOM 1920 C CA . VAL A 1 251 ? 17.092 -0.481 -24.716 1.00 85.69 251 VAL A CA 1
ATOM 1921 C C . VAL A 1 251 ? 17.916 -1.741 -24.480 1.00 85.69 251 VAL A C 1
ATOM 1923 O O . VAL A 1 251 ? 18.414 -1.940 -23.373 1.00 85.69 251 VAL A O 1
ATOM 1926 N N . ARG A 1 252 ? 18.043 -2.607 -25.489 1.00 84.19 252 ARG A N 1
ATOM 1927 C CA . ARG A 1 252 ? 18.783 -3.877 -25.396 1.00 84.19 252 ARG A CA 1
ATOM 1928 C C . ARG A 1 252 ? 20.093 -3.795 -26.169 1.00 84.19 252 ARG A C 1
ATOM 1930 O O . ARG A 1 252 ? 20.181 -3.089 -27.169 1.00 84.19 252 ARG A O 1
ATOM 1937 N N . GLY A 1 253 ? 21.109 -4.503 -25.688 1.00 77.19 253 GLY A N 1
ATOM 1938 C CA . GLY A 1 253 ? 22.374 -4.642 -26.404 1.00 77.19 253 GLY A CA 1
ATOM 1939 C C . GLY A 1 253 ? 22.302 -5.689 -27.519 1.00 77.19 253 GLY A C 1
ATOM 1940 O O . GLY A 1 253 ? 21.392 -6.521 -27.522 1.00 77.19 253 GLY A O 1
ATOM 1941 N N . PRO A 1 254 ? 23.265 -5.691 -28.457 1.00 71.62 254 PRO A N 1
ATOM 1942 C CA . PRO A 1 254 ? 23.411 -6.772 -29.428 1.00 71.62 254 PRO A CA 1
ATOM 1943 C C . PRO A 1 254 ? 23.586 -8.123 -28.720 1.00 71.62 254 PRO A C 1
ATOM 1945 O O . PRO A 1 254 ? 24.534 -8.302 -27.960 1.00 71.62 254 PRO A O 1
ATOM 1948 N N . GLY A 1 255 ? 22.678 -9.072 -28.972 1.00 71.31 255 GLY A N 1
ATOM 1949 C CA . GLY A 1 255 ? 22.760 -10.437 -28.436 1.00 71.31 255 GLY A CA 1
ATOM 1950 C C . GLY A 1 255 ? 22.490 -10.584 -26.933 1.00 71.31 255 GLY A C 1
ATOM 1951 O O . GLY A 1 255 ? 22.730 -11.664 -26.401 1.00 71.31 255 GLY A O 1
ATOM 1952 N N . ASP A 1 256 ? 22.006 -9.539 -26.250 1.00 65.12 256 ASP A N 1
ATOM 1953 C CA . ASP A 1 256 ? 21.835 -9.539 -24.793 1.00 65.12 256 ASP A CA 1
ATOM 1954 C C . ASP A 1 256 ? 20.354 -9.474 -24.371 1.00 65.12 256 ASP A C 1
ATOM 1956 O O . ASP A 1 256 ? 19.566 -8.651 -24.851 1.00 65.12 256 ASP A O 1
ATOM 1960 N N . GLU A 1 257 ? 19.974 -10.323 -23.415 1.00 61.72 257 GLU A N 1
ATOM 1961 C CA . GLU A 1 257 ? 18.671 -10.259 -22.744 1.00 61.72 257 GLU A CA 1
ATOM 1962 C C . GLU A 1 257 ? 18.615 -9.136 -21.697 1.00 61.72 257 GLU A C 1
ATOM 1964 O O . GLU A 1 257 ? 17.524 -8.741 -21.259 1.00 61.72 257 GLU A O 1
ATOM 1969 N N . ARG A 1 258 ? 19.769 -8.593 -21.290 1.00 68.19 258 ARG A N 1
ATOM 1970 C CA . ARG A 1 258 ? 19.853 -7.527 -20.291 1.00 68.19 258 ARG A CA 1
ATOM 1971 C C . ARG A 1 258 ? 19.556 -6.161 -20.907 1.00 68.19 258 ARG A C 1
ATOM 1973 O O . ARG A 1 258 ? 20.027 -5.797 -21.982 1.00 68.19 258 ARG A O 1
ATOM 1980 N N . ALA A 1 259 ? 18.745 -5.384 -20.196 1.00 74.88 259 ALA A N 1
ATOM 1981 C CA . ALA A 1 259 ? 18.454 -4.006 -20.563 1.00 74.88 259 ALA A CA 1
ATOM 1982 C C . ALA A 1 259 ? 19.671 -3.118 -20.261 1.00 74.88 259 ALA A C 1
ATOM 1984 O O . ALA A 1 259 ? 20.139 -3.085 -19.126 1.00 74.88 259 ALA A O 1
ATOM 1985 N N . LEU A 1 260 ? 20.142 -2.367 -21.257 1.00 72.19 260 LEU A N 1
ATOM 1986 C CA . LEU A 1 260 ? 21.185 -1.345 -21.115 1.00 72.19 260 LEU A CA 1
ATOM 1987 C C . LEU A 1 260 ? 20.640 -0.046 -20.506 1.00 72.19 260 LEU A C 1
ATOM 1989 O O . LEU A 1 260 ? 21.385 0.734 -19.922 1.00 72.19 260 LEU A O 1
ATOM 1993 N N . GLY A 1 261 ? 19.329 0.173 -20.618 1.00 75.31 261 GLY A N 1
ATOM 1994 C CA . GLY A 1 261 ? 18.618 1.276 -19.986 1.00 75.31 261 GLY A CA 1
ATOM 1995 C C . GLY A 1 261 ? 17.127 0.977 -19.878 1.00 75.31 261 GLY A C 1
ATOM 1996 O O . GLY A 1 261 ? 16.568 0.261 -20.716 1.00 75.31 261 GLY A O 1
ATOM 1997 N N . ARG A 1 262 ? 16.493 1.512 -18.829 1.00 79.88 262 ARG A N 1
ATOM 1998 C CA . ARG A 1 262 ? 15.052 1.387 -18.597 1.00 79.88 262 ARG A CA 1
ATOM 1999 C C . ARG A 1 262 ? 14.481 2.683 -18.033 1.00 79.88 262 ARG A C 1
ATOM 2001 O O . ARG A 1 262 ? 15.015 3.220 -17.068 1.00 79.88 262 ARG A O 1
ATOM 2008 N N . ILE A 1 263 ? 13.373 3.142 -18.608 1.00 80.25 263 ILE A N 1
ATOM 2009 C CA . ILE A 1 263 ? 12.542 4.220 -18.055 1.00 80.25 263 ILE A CA 1
ATOM 2010 C C . ILE A 1 263 ? 11.130 3.680 -17.906 1.00 80.25 263 ILE A C 1
ATOM 2012 O O . ILE A 1 263 ? 10.641 3.006 -18.812 1.00 80.25 263 ILE A O 1
ATOM 2016 N N . SER A 1 264 ? 10.488 3.974 -16.777 1.00 80.12 264 SER A N 1
ATOM 2017 C CA . SER A 1 264 ? 9.145 3.494 -16.459 1.00 80.12 264 SER A CA 1
ATOM 2018 C C . SER A 1 264 ? 8.270 4.633 -15.947 1.00 80.12 264 SER A C 1
ATOM 2020 O O . SER A 1 264 ? 8.734 5.450 -15.152 1.00 80.12 264 SER A O 1
ATOM 2022 N N . ALA A 1 265 ? 6.995 4.659 -16.336 1.00 76.44 265 ALA A N 1
ATOM 2023 C CA . ALA A 1 265 ? 6.001 5.521 -15.698 1.00 76.44 265 ALA A CA 1
ATOM 2024 C C . ALA A 1 265 ? 4.723 4.763 -15.356 1.00 76.44 265 ALA A C 1
ATOM 2026 O O . ALA A 1 265 ? 4.288 3.875 -16.089 1.00 76.44 265 ALA A O 1
ATOM 2027 N N . HIS A 1 266 ? 4.102 5.183 -14.255 1.00 71.88 266 HIS A N 1
ATOM 2028 C CA . HIS A 1 266 ? 2.777 4.736 -13.853 1.00 71.88 266 HIS A CA 1
ATOM 2029 C C . HIS A 1 266 ? 1.714 5.537 -14.586 1.00 71.88 266 HIS A C 1
ATOM 2031 O O . HIS A 1 266 ? 1.770 6.766 -14.609 1.00 71.88 266 HIS A O 1
ATOM 2037 N N . LEU A 1 267 ? 0.728 4.837 -15.131 1.00 71.69 267 LEU A N 1
ATOM 2038 C CA . LEU A 1 267 ? -0.355 5.465 -15.885 1.00 71.69 267 LEU A CA 1
ATOM 2039 C C . LEU A 1 267 ? -1.738 5.116 -15.337 1.00 71.69 267 LEU A C 1
ATOM 2041 O O . LEU A 1 267 ? -2.692 5.847 -15.595 1.00 71.69 267 LEU A O 1
ATOM 2045 N N . SER A 1 268 ? -1.856 4.040 -14.552 1.00 68.06 268 SER A N 1
ATOM 2046 C CA . SER A 1 268 ? -3.153 3.646 -14.009 1.00 68.06 268 SER A CA 1
ATOM 2047 C C . SER A 1 268 ? -3.486 4.393 -12.719 1.00 68.06 268 SER A C 1
ATOM 2049 O O . SER A 1 268 ? -2.656 4.433 -11.802 1.00 68.06 268 SER A O 1
ATOM 2051 N N . PRO A 1 269 ? -4.725 4.900 -12.590 1.00 68.06 269 PRO A N 1
ATOM 2052 C CA . PRO A 1 269 ? -5.291 5.178 -11.280 1.00 68.06 269 PRO A CA 1
ATOM 2053 C C . PRO A 1 269 ? -5.384 3.870 -10.469 1.00 68.06 269 PRO A C 1
ATOM 2055 O O . PRO A 1 269 ? -5.293 2.773 -11.034 1.00 68.06 269 PRO A O 1
ATOM 2058 N N . PRO A 1 270 ? -5.559 3.945 -9.141 1.00 66.88 270 PRO A N 1
ATOM 2059 C CA . PRO A 1 270 ? -5.876 2.760 -8.358 1.00 66.88 270 PRO A CA 1
ATOM 2060 C C . PRO A 1 270 ? -7.084 2.025 -8.954 1.00 66.88 270 PRO A C 1
ATOM 2062 O O . PRO A 1 270 ? -7.998 2.687 -9.461 1.00 66.88 270 PRO A O 1
ATOM 2065 N N . PRO A 1 271 ? -7.106 0.676 -8.924 1.00 67.00 271 PRO A N 1
ATOM 2066 C CA . PRO A 1 271 ? -8.261 -0.073 -9.380 1.00 67.00 271 PRO A CA 1
ATOM 2067 C C . PRO A 1 271 ? -9.484 0.463 -8.637 1.00 67.00 271 PRO A C 1
ATOM 2069 O O . PRO A 1 271 ? -9.401 0.667 -7.419 1.00 67.00 271 PRO A O 1
ATOM 2072 N N . PRO A 1 272 ? -10.590 0.745 -9.346 1.00 60.28 272 PRO A N 1
ATOM 2073 C CA . PRO A 1 272 ? -11.762 1.309 -8.710 1.00 60.28 272 PRO A CA 1
ATOM 2074 C C . PRO A 1 272 ? -12.173 0.368 -7.584 1.00 60.28 272 PRO A C 1
ATOM 2076 O O . PRO A 1 272 ? -12.443 -0.815 -7.818 1.00 60.28 272 PRO A O 1
ATOM 2079 N N . ALA A 1 273 ? -12.183 0.880 -6.350 1.00 62.50 273 ALA A N 1
ATOM 2080 C CA . ALA A 1 273 ? -12.825 0.171 -5.260 1.00 62.50 273 ALA A CA 1
ATOM 2081 C C . ALA A 1 273 ? -14.241 -0.136 -5.741 1.00 62.50 273 ALA A C 1
ATOM 2083 O O . ALA A 1 273 ? -14.924 0.771 -6.223 1.00 62.50 273 ALA A O 1
ATOM 2084 N N . ARG A 1 274 ? -14.650 -1.410 -5.696 1.00 64.81 274 ARG A N 1
ATOM 2085 C CA . ARG A 1 274 ? -15.995 -1.792 -6.125 1.00 64.81 274 ARG A CA 1
ATOM 2086 C C . ARG A 1 274 ? -16.962 -0.889 -5.356 1.00 64.81 274 ARG A C 1
ATOM 2088 O O . ARG A 1 274 ? -16.962 -0.969 -4.128 1.00 64.81 274 ARG A O 1
ATOM 2095 N N . PRO A 1 275 ? -17.718 -0.004 -6.029 1.00 59.72 275 PRO A N 1
ATOM 2096 C CA . PRO A 1 275 ? -18.599 0.898 -5.320 1.00 59.72 275 PRO A CA 1
ATOM 2097 C C . PRO A 1 275 ? -19.645 0.027 -4.639 1.00 59.72 275 PRO A C 1
ATOM 2099 O O . PRO A 1 275 ? -20.417 -0.672 -5.298 1.00 59.72 275 PRO A O 1
ATOM 2102 N N . PHE A 1 276 ? -19.625 0.008 -3.312 1.00 68.88 276 PHE A N 1
ATOM 2103 C CA . PHE A 1 276 ? -20.753 -0.516 -2.569 1.00 68.88 276 PHE A CA 1
ATOM 2104 C C . PHE A 1 276 ? -21.888 0.492 -2.715 1.00 68.88 276 PHE A C 1
ATOM 2106 O O . PHE A 1 276 ? -21.651 1.704 -2.763 1.00 68.88 276 PHE A O 1
ATOM 2113 N N . ALA A 1 277 ? -23.117 -0.012 -2.831 1.00 76.25 277 ALA A N 1
ATOM 2114 C CA . ALA A 1 277 ? -24.279 0.855 -2.746 1.00 76.25 277 ALA A CA 1
ATOM 2115 C C . ALA A 1 277 ? -24.168 1.659 -1.440 1.00 76.25 277 ALA A C 1
ATOM 2117 O O . ALA A 1 277 ? -23.820 1.058 -0.421 1.00 76.25 277 ALA A O 1
ATOM 2118 N N . PRO A 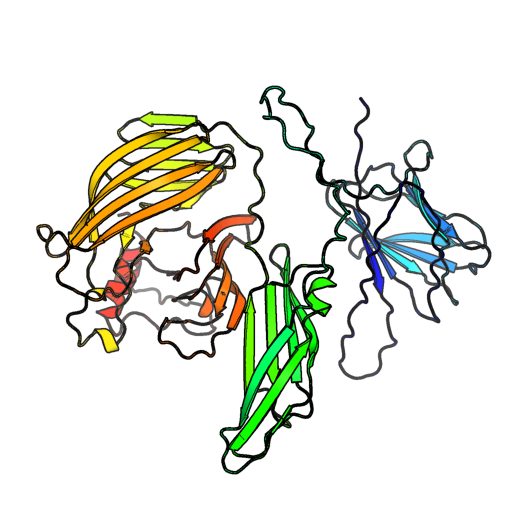1 278 ? -24.408 2.981 -1.454 1.00 81.56 278 PRO A N 1
ATOM 2119 C CA . PRO A 1 278 ? -24.389 3.763 -0.232 1.00 81.56 278 PRO A CA 1
ATOM 2120 C C . PRO A 1 278 ? -25.339 3.140 0.790 1.00 81.56 278 PRO A C 1
ATOM 2122 O O . PRO A 1 278 ? -26.513 2.907 0.495 1.00 81.56 278 PRO A O 1
ATOM 2125 N N . VAL A 1 279 ? -24.823 2.856 1.977 1.00 87.06 279 VAL A N 1
ATOM 2126 C CA . VAL A 1 279 ? -25.593 2.371 3.115 1.00 87.06 279 VAL A CA 1
ATOM 2127 C C . VAL A 1 279 ? -25.451 3.339 4.277 1.00 87.06 279 VAL A C 1
ATOM 2129 O O . VAL A 1 279 ? -24.442 4.029 4.433 1.00 87.06 279 VAL A O 1
ATOM 2132 N N . GLU A 1 280 ? -26.482 3.385 5.107 1.00 91.62 280 GLU A N 1
ATOM 2133 C CA . GLU A 1 280 ? -26.421 4.093 6.376 1.00 91.62 280 GLU A CA 1
ATOM 2134 C C . GLU A 1 280 ? -25.372 3.442 7.289 1.00 91.62 280 GLU A C 1
ATOM 2136 O O . GLU A 1 280 ? -25.355 2.217 7.453 1.00 91.62 280 GLU A O 1
ATOM 2141 N N . VAL A 1 281 ? -24.512 4.267 7.892 1.00 93.75 281 VAL A N 1
ATOM 2142 C CA . VAL A 1 281 ? -23.533 3.805 8.878 1.00 93.75 281 VAL A CA 1
ATOM 2143 C C . VAL A 1 281 ? -24.202 3.745 10.247 1.00 93.75 281 VAL A C 1
ATOM 2145 O O . VAL A 1 281 ? -24.610 4.767 10.798 1.00 93.75 281 VAL A O 1
ATOM 2148 N N . LYS A 1 282 ? -24.296 2.545 10.817 1.00 95.56 282 LYS A N 1
ATOM 2149 C CA . LYS A 1 282 ? -24.864 2.319 12.150 1.00 95.56 282 LYS A CA 1
ATOM 2150 C C . LYS A 1 282 ? -23.774 2.408 13.206 1.00 95.56 282 LYS A C 1
ATOM 2152 O O . LYS A 1 282 ? -22.682 1.889 12.998 1.00 95.56 282 LYS A O 1
ATOM 2157 N N . LEU A 1 283 ? -24.096 3.015 14.345 1.00 97.12 283 LEU A N 1
ATOM 2158 C CA . LEU A 1 283 ? -23.215 3.122 15.507 1.00 97.12 283 LEU A CA 1
ATOM 2159 C C . LEU A 1 283 ? -23.807 2.368 16.694 1.00 97.12 283 LEU A C 1
ATOM 2161 O O . LEU A 1 283 ? -24.974 2.564 17.033 1.00 97.12 283 LEU A O 1
ATOM 2165 N N . GLN A 1 284 ? -22.976 1.571 17.354 1.00 97.75 284 GLN A N 1
ATOM 2166 C CA . GLN A 1 284 ? -23.251 0.986 18.662 1.00 97.75 284 GLN A CA 1
ATOM 2167 C C . GLN A 1 284 ? -22.076 1.293 19.588 1.00 97.75 284 GLN A C 1
ATOM 2169 O O . GLN A 1 284 ? -20.930 1.000 19.251 1.00 97.75 284 GLN A O 1
ATOM 2174 N N . GLU A 1 285 ? -22.356 1.892 20.742 1.00 97.38 285 GLU A N 1
ATOM 2175 C CA . GLU A 1 285 ? -21.345 2.232 21.743 1.00 97.38 285 GLU A CA 1
ATOM 2176 C C . GLU A 1 285 ? -21.609 1.432 23.017 1.00 97.38 285 GLU A C 1
ATOM 2178 O O . GLU A 1 285 ? -22.595 1.664 23.713 1.00 97.38 285 GLU A O 1
ATOM 2183 N N . GLU A 1 286 ? -20.730 0.481 23.326 1.00 96.69 286 GLU A N 1
ATOM 2184 C CA . GLU A 1 286 ? -20.856 -0.394 24.494 1.00 96.69 286 GLU A CA 1
ATOM 2185 C C . GLU A 1 286 ? -19.473 -0.702 25.066 1.00 96.69 286 GLU A C 1
ATOM 2187 O O . GLU A 1 286 ? -18.514 -0.891 24.327 1.00 96.69 286 GLU A O 1
ATOM 2192 N N . ASN A 1 287 ? -19.343 -0.768 26.393 1.00 94.38 287 ASN A N 1
ATOM 2193 C CA . ASN A 1 287 ? -18.113 -1.222 27.063 1.00 94.38 287 ASN A CA 1
ATOM 2194 C C . ASN A 1 287 ? -16.820 -0.497 26.628 1.00 94.38 287 ASN A C 1
ATOM 2196 O O . ASN A 1 287 ? -15.752 -1.103 26.594 1.00 94.38 287 ASN A O 1
ATOM 2200 N N . ARG A 1 288 ? -16.898 0.816 26.352 1.00 95.00 288 ARG A N 1
ATOM 2201 C CA . ARG A 1 288 ? -15.792 1.636 25.805 1.00 95.00 288 ARG A CA 1
ATOM 2202 C C . ARG A 1 288 ? -15.347 1.237 24.392 1.00 95.00 288 ARG A C 1
ATOM 2204 O O . ARG A 1 288 ? -14.238 1.577 23.983 1.00 95.00 288 ARG A O 1
ATOM 2211 N N . GLN A 1 289 ? -16.207 0.555 23.653 1.00 97.69 289 GLN A N 1
ATOM 2212 C CA . GLN A 1 289 ? -16.019 0.252 22.247 1.00 97.69 289 GLN A CA 1
ATOM 2213 C C . GLN A 1 289 ? -17.046 1.004 21.414 1.00 97.69 289 GLN A C 1
ATOM 2215 O O . GLN A 1 289 ? -18.191 1.173 21.830 1.00 97.69 289 GLN A O 1
ATOM 2220 N N . ALA A 1 290 ? -16.624 1.433 20.231 1.00 97.56 290 ALA A N 1
ATOM 2221 C CA . ALA A 1 290 ? -17.515 1.925 19.196 1.00 97.56 290 ALA A CA 1
ATOM 2222 C C . ALA A 1 290 ? -17.502 0.913 18.049 1.00 97.56 290 ALA A C 1
ATOM 2224 O O . ALA A 1 290 ? -16.473 0.690 17.409 1.00 97.56 290 ALA A O 1
ATOM 2225 N N . ARG A 1 291 ? -18.648 0.283 17.797 1.00 97.81 291 ARG A N 1
ATOM 2226 C CA . ARG A 1 291 ? -18.858 -0.601 16.653 1.00 97.81 291 ARG A CA 1
ATOM 2227 C C . ARG A 1 291 ? -19.616 0.155 15.573 1.00 97.81 291 ARG A C 1
ATOM 2229 O O . ARG A 1 291 ? -20.719 0.645 15.808 1.00 97.81 291 ARG A O 1
ATOM 2236 N N . LEU A 1 292 ? -19.003 0.239 14.397 1.00 96.62 292 LEU A N 1
ATOM 2237 C CA . LEU A 1 292 ? -19.565 0.892 13.224 1.00 96.62 292 LEU A CA 1
ATOM 2238 C C . LEU A 1 292 ? -19.856 -0.164 12.159 1.00 96.62 292 LEU A C 1
ATOM 2240 O O . LEU A 1 292 ? -18.994 -0.987 11.846 1.00 96.62 292 LEU A O 1
ATOM 2244 N N . GLU A 1 293 ? -21.065 -0.148 11.604 1.00 95.56 293 GLU A N 1
ATOM 2245 C CA . GLU A 1 293 ? -21.477 -1.061 10.534 1.00 95.56 293 GLU A CA 1
ATOM 2246 C C . GLU A 1 293 ? -21.909 -0.273 9.300 1.00 95.56 293 GLU A C 1
ATOM 2248 O O . GLU A 1 293 ? -22.755 0.614 9.391 1.00 95.56 293 GLU A O 1
ATOM 2253 N N . ALA A 1 294 ? -21.340 -0.620 8.149 1.00 93.19 294 ALA A N 1
ATOM 2254 C CA . ALA A 1 294 ? -21.660 -0.047 6.850 1.00 93.19 294 ALA A CA 1
ATOM 2255 C C . ALA A 1 294 ? -21.856 -1.190 5.842 1.00 93.19 294 ALA A C 1
ATOM 2257 O O . ALA A 1 294 ? -20.912 -1.678 5.216 1.00 93.19 294 ALA A O 1
ATOM 2258 N N . GLY A 1 295 ? -23.103 -1.651 5.714 1.00 91.75 295 GLY A N 1
ATOM 2259 C CA . GLY A 1 295 ? -23.459 -2.777 4.854 1.00 91.75 295 GLY A CA 1
ATOM 2260 C C . GLY A 1 295 ? -22.920 -4.073 5.445 1.00 91.75 295 GLY A C 1
ATOM 2261 O O . GLY A 1 295 ? -23.221 -4.394 6.591 1.00 91.75 295 GLY A O 1
ATOM 2262 N N . ASP A 1 296 ? -22.100 -4.790 4.678 1.00 91.31 296 ASP A N 1
ATOM 2263 C CA . ASP A 1 296 ? -21.414 -5.993 5.159 1.00 91.31 296 ASP A CA 1
ATOM 2264 C C . ASP A 1 296 ? -20.114 -5.675 5.909 1.00 91.31 296 ASP A C 1
ATOM 2266 O O . ASP A 1 296 ? -19.474 -6.585 6.433 1.00 91.31 296 ASP A O 1
ATOM 2270 N N . VAL A 1 297 ? -19.678 -4.414 5.947 1.00 93.56 297 VAL A N 1
ATOM 2271 C CA . VAL A 1 297 ? -18.447 -4.039 6.643 1.00 93.56 297 VAL A CA 1
ATOM 2272 C C . VAL A 1 297 ? -18.750 -3.718 8.097 1.00 93.56 297 VAL A C 1
ATOM 2274 O O . VAL A 1 297 ? -19.640 -2.920 8.395 1.00 93.56 297 VAL A O 1
ATOM 2277 N N . ARG A 1 298 ? -17.958 -4.286 9.006 1.00 96.44 298 ARG A N 1
ATOM 2278 C CA . ARG A 1 298 ? -17.984 -3.950 10.430 1.00 96.44 298 ARG A CA 1
ATOM 2279 C C . ARG A 1 298 ? -16.595 -3.562 10.914 1.00 96.44 298 ARG A C 1
ATOM 2281 O O . ARG A 1 298 ? -15.615 -4.262 10.659 1.00 96.44 298 ARG A O 1
ATOM 2288 N N . MET A 1 299 ? -16.556 -2.471 11.664 1.00 97.25 299 MET A N 1
ATOM 2289 C CA . MET A 1 299 ? -15.374 -1.899 12.296 1.00 97.25 299 MET A CA 1
ATOM 2290 C C . MET A 1 299 ? -15.587 -1.850 13.805 1.00 97.25 299 MET A C 1
ATOM 2292 O O . MET A 1 299 ? -16.637 -1.395 14.261 1.00 97.25 299 MET A O 1
ATOM 2296 N N . THR A 1 300 ? -14.595 -2.288 14.575 1.00 98.12 300 THR A N 1
ATOM 2297 C CA . THR A 1 300 ? -14.620 -2.196 16.038 1.00 98.12 300 THR A CA 1
ATOM 2298 C C . THR A 1 300 ? -13.451 -1.338 16.504 1.00 98.12 300 THR A C 1
ATOM 2300 O O . THR A 1 300 ? -12.288 -1.657 16.251 1.00 98.12 300 THR A O 1
ATOM 2303 N N . PHE A 1 301 ? -13.771 -0.252 17.197 1.00 98.19 301 PHE A N 1
ATOM 2304 C CA . PHE A 1 301 ? -12.825 0.656 17.829 1.00 98.19 301 PHE A CA 1
ATOM 2305 C C . PHE A 1 301 ? -12.867 0.465 19.339 1.00 98.19 301 PHE A C 1
ATOM 2307 O O . PHE A 1 301 ? -13.949 0.308 19.902 1.00 98.19 301 PHE A O 1
ATOM 2314 N N . ASP A 1 302 ? -11.712 0.509 19.996 1.00 97.81 302 ASP A N 1
ATOM 2315 C CA . ASP A 1 302 ? -11.604 0.326 21.442 1.00 97.81 302 ASP A CA 1
ATOM 2316 C C . ASP A 1 302 ? -10.910 1.529 22.088 1.00 97.81 302 ASP A C 1
ATOM 2318 O O . ASP A 1 302 ? -9.792 1.890 21.717 1.00 97.81 302 ASP A O 1
ATOM 2322 N N . ALA A 1 303 ? -11.563 2.160 23.068 1.00 95.94 303 ALA A N 1
ATOM 2323 C CA . ALA A 1 303 ? -11.031 3.356 23.718 1.00 95.94 303 ALA A CA 1
ATOM 2324 C C . ALA A 1 303 ? -9.836 3.068 24.640 1.00 95.94 303 ALA A C 1
ATOM 2326 O O . ALA A 1 303 ? -9.057 3.978 24.910 1.00 95.94 303 ALA A O 1
ATOM 2327 N N . ARG A 1 304 ? -9.682 1.832 25.146 1.00 95.00 304 ARG A N 1
ATOM 2328 C CA . ARG A 1 304 ? -8.525 1.429 25.967 1.00 95.00 304 ARG A CA 1
ATOM 2329 C C . ARG A 1 304 ? -7.306 1.144 25.098 1.00 95.00 304 ARG A C 1
ATOM 2331 O O . ARG A 1 304 ? -6.200 1.481 25.492 1.00 95.00 304 ARG A O 1
ATOM 2338 N N . ALA A 1 305 ? -7.505 0.546 23.927 1.00 92.88 305 ALA A N 1
ATOM 2339 C CA . ALA A 1 305 ? -6.446 0.411 22.929 1.00 92.88 305 ALA A CA 1
ATOM 2340 C C . ALA A 1 305 ? -6.194 1.733 22.182 1.00 92.88 305 ALA A C 1
ATOM 2342 O O . ALA A 1 305 ? -5.161 1.898 21.534 1.00 92.88 305 ALA A O 1
ATOM 2343 N N . GLY A 1 306 ? -7.160 2.654 22.221 1.00 94.12 306 GLY A N 1
ATOM 2344 C CA . GLY A 1 306 ? -7.142 3.908 21.481 1.00 94.12 306 GLY A CA 1
ATOM 2345 C C . GLY A 1 306 ? -7.081 3.717 19.971 1.00 94.12 306 GLY A C 1
ATOM 2346 O O . GLY A 1 306 ? -6.503 4.569 19.312 1.00 94.12 306 GLY A O 1
ATOM 2347 N N . SER A 1 307 ? -7.580 2.610 19.422 1.00 96.81 307 SER A N 1
ATOM 2348 C CA . SER A 1 307 ? -7.356 2.235 18.020 1.00 96.81 307 SER A CA 1
ATOM 2349 C C . SER A 1 307 ? -8.517 1.439 17.423 1.00 96.81 307 SER A C 1
ATOM 2351 O O . SER A 1 307 ? -9.436 1.006 18.123 1.00 96.81 307 SER A O 1
ATOM 2353 N N . LEU A 1 308 ? -8.469 1.246 16.102 1.00 97.88 308 LEU A N 1
ATOM 2354 C CA . LEU A 1 308 ? -9.220 0.196 15.419 1.00 97.88 308 LEU A CA 1
ATOM 2355 C C . LEU A 1 308 ? -8.631 -1.162 15.823 1.00 97.88 308 LEU A C 1
ATOM 2357 O O . LEU A 1 308 ? -7.438 -1.378 15.624 1.00 97.88 308 LEU A O 1
ATOM 2361 N N . ILE A 1 309 ? -9.448 -2.062 16.365 1.00 97.88 309 ILE A N 1
ATOM 2362 C CA . ILE A 1 309 ? -9.019 -3.404 16.799 1.00 97.88 309 ILE A CA 1
ATOM 2363 C C . ILE A 1 309 ? -9.517 -4.522 15.883 1.00 97.88 309 ILE A C 1
ATOM 2365 O O . ILE A 1 309 ? -8.989 -5.629 15.915 1.00 97.88 309 ILE A O 1
ATOM 2369 N N . GLU A 1 310 ? -10.526 -4.242 15.057 1.00 97.75 310 GLU A N 1
ATOM 2370 C CA . GLU A 1 310 ? -11.074 -5.205 14.108 1.00 97.75 310 GLU A CA 1
ATOM 2371 C C . GLU A 1 310 ? -11.662 -4.478 12.896 1.00 97.75 310 GLU A C 1
ATOM 2373 O O . GLU A 1 310 ? -12.414 -3.512 13.040 1.00 97.75 310 GLU A O 1
ATOM 2378 N N . TYR A 1 311 ? -11.364 -4.985 11.702 1.00 97.00 311 TYR A N 1
ATOM 2379 C CA . TYR A 1 311 ? -12.036 -4.608 10.459 1.00 97.00 311 TYR A CA 1
ATOM 2380 C C . TYR A 1 311 ? -12.466 -5.881 9.748 1.00 97.00 311 TYR A C 1
ATOM 2382 O O . TYR A 1 311 ? -11.630 -6.748 9.490 1.00 97.00 311 TYR A O 1
ATOM 2390 N N . SER A 1 312 ? -13.748 -6.000 9.422 1.00 95.69 312 SER A N 1
ATOM 2391 C CA . SER A 1 312 ? -14.330 -7.215 8.858 1.00 95.69 312 SER A CA 1
ATOM 2392 C C . SER A 1 312 ? -15.203 -6.923 7.642 1.00 95.69 312 SER A C 1
ATOM 2394 O O . SER A 1 312 ? -15.876 -5.898 7.583 1.00 95.69 312 SER A O 1
ATOM 2396 N N . GLY A 1 313 ? -15.182 -7.843 6.676 1.00 91.50 313 GLY A N 1
ATOM 2397 C CA . GLY A 1 313 ? -16.077 -7.866 5.520 1.00 91.50 313 GLY A CA 1
ATOM 2398 C C . GLY A 1 313 ? -16.959 -9.113 5.570 1.00 91.50 313 GLY A C 1
ATOM 2399 O O . GLY A 1 313 ? -16.470 -10.247 5.543 1.00 91.50 313 GLY A O 1
ATOM 2400 N N . GLY A 1 314 ? -18.269 -8.919 5.679 1.00 89.69 314 GLY A N 1
ATOM 2401 C CA . GLY A 1 314 ? -19.234 -9.969 5.974 1.00 89.69 314 GLY A CA 1
ATOM 2402 C C . GLY A 1 314 ? -18.966 -10.592 7.345 1.00 89.69 314 GLY A C 1
ATOM 2403 O O . GLY A 1 314 ? -18.968 -9.924 8.372 1.00 89.69 314 GLY A O 1
ATOM 2404 N N . ARG A 1 315 ? -18.722 -11.906 7.377 1.00 91.75 315 ARG A N 1
ATOM 2405 C CA . ARG A 1 315 ? -18.437 -12.655 8.619 1.00 91.75 315 ARG A CA 1
ATOM 2406 C C . ARG A 1 315 ? -16.945 -12.868 8.880 1.00 91.75 315 ARG A C 1
ATOM 2408 O O . ARG A 1 315 ? -16.589 -13.777 9.625 1.00 91.75 315 ARG A O 1
ATOM 2415 N N . ARG A 1 316 ? -16.066 -12.127 8.203 1.00 93.88 316 ARG A N 1
ATOM 2416 C CA . ARG A 1 316 ? -14.624 -12.393 8.226 1.00 93.88 316 ARG A CA 1
ATOM 2417 C C . ARG A 1 316 ? -13.841 -11.172 8.639 1.00 93.88 316 ARG A C 1
ATOM 2419 O O . ARG A 1 316 ? -13.905 -10.151 7.960 1.00 93.88 316 ARG A O 1
ATOM 2426 N N . ALA A 1 317 ? -13.067 -11.321 9.705 1.00 95.44 317 ALA A N 1
ATOM 2427 C CA . ALA A 1 317 ? -12.047 -10.356 10.063 1.00 95.44 317 ALA A CA 1
ATOM 2428 C C . ALA A 1 317 ? -10.961 -10.321 8.976 1.00 95.44 317 ALA A C 1
ATOM 2430 O O . ALA A 1 317 ? -10.576 -11.353 8.428 1.00 95.44 317 ALA A O 1
ATOM 2431 N N . LEU A 1 318 ? -10.510 -9.116 8.647 1.00 95.56 318 LEU A N 1
ATOM 2432 C CA . LEU A 1 318 ? -9.418 -8.816 7.720 1.00 95.56 318 LEU A CA 1
ATOM 2433 C C . LEU A 1 318 ? -8.245 -8.200 8.487 1.00 95.56 318 LEU A C 1
ATOM 2435 O O . LEU A 1 318 ? -7.101 -8.579 8.256 1.00 95.56 318 LEU A O 1
ATOM 2439 N N . ILE A 1 319 ? -8.555 -7.307 9.432 1.00 97.00 319 ILE A N 1
ATOM 2440 C CA . ILE A 1 319 ? -7.652 -6.833 10.485 1.00 97.00 319 ILE A CA 1
ATOM 2441 C C . ILE A 1 319 ? -8.110 -7.490 11.785 1.00 97.00 319 ILE A C 1
ATOM 2443 O O . ILE A 1 319 ? -9.292 -7.404 12.124 1.00 97.00 319 ILE A O 1
ATOM 2447 N N . THR A 1 320 ? -7.196 -8.164 12.480 1.00 96.44 320 THR A N 1
ATOM 2448 C CA . THR A 1 320 ? -7.513 -9.051 13.617 1.00 96.44 320 THR A CA 1
ATOM 2449 C C . THR A 1 320 ? -6.941 -8.556 14.946 1.00 96.44 320 THR A C 1
ATOM 2451 O O . THR A 1 320 ? -6.803 -9.335 15.885 1.00 96.44 320 THR A O 1
ATOM 2454 N N . GLY A 1 321 ? -6.542 -7.289 15.023 1.00 96.00 321 GLY A N 1
ATOM 2455 C CA . GLY A 1 321 ? -5.948 -6.708 16.219 1.00 96.00 321 GLY A CA 1
ATOM 2456 C C . GLY A 1 321 ? -5.704 -5.205 16.083 1.00 96.00 321 GLY A C 1
ATOM 2457 O O . GLY A 1 321 ? -6.039 -4.616 15.052 1.00 96.00 321 GLY A O 1
ATOM 2458 N N . PRO A 1 322 ? -5.131 -4.578 17.125 1.00 96.38 322 PRO A N 1
ATOM 2459 C CA . PRO A 1 322 ? -5.003 -3.130 17.213 1.00 96.38 322 PRO A CA 1
ATOM 2460 C C . PRO A 1 322 ? -4.120 -2.559 16.103 1.00 96.38 322 PRO A C 1
ATOM 2462 O O . PRO A 1 322 ? -3.006 -3.032 15.865 1.00 96.38 322 PRO A O 1
ATOM 2465 N N . VAL A 1 323 ? -4.606 -1.494 15.466 1.00 97.06 323 VAL A N 1
ATOM 2466 C CA . VAL A 1 323 ? -3.824 -0.668 14.548 1.00 97.06 323 VAL A CA 1
ATOM 2467 C C . VAL A 1 323 ? -3.032 0.372 15.328 1.00 97.06 323 VAL A C 1
ATOM 2469 O O . VAL A 1 323 ? -3.593 1.299 15.914 1.00 97.06 323 VAL A O 1
ATOM 2472 N N . GLY A 1 324 ? -1.709 0.216 15.335 1.00 95.06 324 GLY A N 1
ATOM 2473 C CA . GLY A 1 324 ? -0.790 1.083 16.066 1.00 95.06 324 GLY A CA 1
ATOM 2474 C C . GLY A 1 324 ? 0.141 1.859 15.145 1.00 95.06 324 GLY A C 1
ATOM 2475 O O . GLY A 1 324 ? 0.550 1.359 14.096 1.00 95.06 324 GLY A O 1
ATOM 2476 N N . ALA A 1 325 ? 0.510 3.072 15.556 1.00 96.06 325 ALA A N 1
ATOM 2477 C CA . ALA A 1 325 ? 1.641 3.765 14.960 1.00 96.06 325 ALA A CA 1
ATOM 2478 C C . ALA A 1 325 ? 2.938 2.990 15.248 1.00 96.06 325 ALA A C 1
ATOM 2480 O O . ALA A 1 325 ? 3.095 2.383 16.307 1.00 96.06 325 ALA A O 1
ATOM 2481 N N . THR A 1 326 ? 3.882 3.024 14.314 1.00 94.06 326 THR A N 1
ATOM 2482 C CA . THR A 1 326 ? 5.185 2.380 14.469 1.00 94.06 326 THR A CA 1
ATOM 2483 C C . THR A 1 326 ? 6.298 3.256 13.913 1.00 94.06 326 THR A C 1
ATOM 2485 O O . THR A 1 326 ? 6.160 3.859 12.845 1.00 94.06 326 THR A O 1
ATOM 2488 N N . VAL A 1 327 ? 7.421 3.276 14.631 1.00 93.19 327 VAL A N 1
ATOM 2489 C CA . VAL A 1 327 ? 8.721 3.752 14.129 1.00 93.19 327 VAL A CA 1
ATOM 2490 C C . VAL A 1 327 ? 9.726 2.616 13.933 1.00 93.19 327 VAL A C 1
ATOM 2492 O O . VAL A 1 327 ? 10.859 2.825 13.502 1.00 93.19 327 VAL A O 1
ATOM 2495 N N . TRP A 1 328 ? 9.288 1.395 14.233 1.00 88.62 328 TRP A N 1
ATOM 2496 C CA . TRP A 1 328 ? 10.119 0.209 14.247 1.00 88.62 328 TRP A CA 1
ATOM 2497 C C . TRP A 1 328 ? 10.245 -0.410 12.854 1.00 88.62 328 TRP A C 1
ATOM 2499 O O . TRP A 1 328 ? 9.278 -0.493 12.085 1.00 88.62 328 TRP A O 1
ATOM 2509 N N . ARG A 1 329 ? 11.432 -0.942 12.571 1.00 85.88 329 ARG A N 1
ATOM 2510 C CA . ARG A 1 329 ? 11.680 -1.899 11.488 1.00 85.88 329 ARG A CA 1
ATOM 2511 C C . ARG A 1 329 ? 12.672 -2.958 11.977 1.00 85.88 329 ARG A C 1
ATOM 2513 O O . ARG A 1 329 ? 13.446 -2.663 12.889 1.00 85.88 329 ARG A O 1
ATOM 2520 N N . PRO A 1 330 ? 12.702 -4.162 11.380 1.00 81.44 330 PRO A N 1
ATOM 2521 C CA . PRO A 1 330 ? 13.775 -5.107 11.656 1.00 81.44 330 PRO A CA 1
ATOM 2522 C C . PRO A 1 330 ? 15.138 -4.440 11.426 1.00 81.44 330 PRO A C 1
ATOM 2524 O O . PRO A 1 330 ? 15.342 -3.783 10.399 1.00 81.44 330 PRO A O 1
ATOM 2527 N N . ALA A 1 331 ? 16.049 -4.589 12.390 1.00 81.12 331 ALA A N 1
ATOM 2528 C CA . ALA A 1 331 ? 17.397 -4.050 12.277 1.00 81.12 331 ALA A CA 1
ATOM 2529 C C . ALA A 1 331 ? 18.151 -4.773 11.153 1.00 81.12 331 ALA A C 1
ATOM 2531 O O . ALA A 1 331 ? 18.209 -6.003 11.112 1.00 81.12 331 ALA A O 1
ATOM 2532 N N . LEU A 1 332 ? 18.737 -3.998 10.253 1.00 82.38 332 LEU A N 1
ATOM 2533 C CA . LEU A 1 332 ? 19.686 -4.453 9.250 1.00 82.38 332 LEU A CA 1
ATOM 2534 C C . LEU A 1 332 ? 21.081 -4.551 9.882 1.00 82.38 332 LEU A C 1
ATOM 2536 O O . LEU A 1 332 ? 21.345 -3.889 10.889 1.00 82.38 332 LEU A O 1
ATOM 2540 N N . PRO A 1 333 ? 22.018 -5.310 9.284 1.00 82.69 333 PRO A N 1
ATOM 2541 C CA . PRO A 1 333 ? 23.392 -5.387 9.780 1.00 82.69 333 PRO A CA 1
ATOM 2542 C C . PRO A 1 333 ? 24.050 -4.015 9.999 1.00 82.69 333 PRO A C 1
ATOM 2544 O O . PRO A 1 333 ? 24.758 -3.830 10.984 1.00 82.69 333 PRO A O 1
ATOM 2547 N N . ALA A 1 334 ? 23.757 -3.037 9.133 1.00 81.88 334 ALA A N 1
ATOM 2548 C CA . ALA A 1 334 ? 24.257 -1.665 9.251 1.00 81.88 334 ALA A CA 1
ATOM 2549 C C . ALA A 1 334 ? 23.692 -0.897 10.464 1.00 81.88 334 ALA A C 1
ATOM 2551 O O . ALA A 1 334 ? 24.348 0.007 10.977 1.00 81.88 334 ALA A O 1
ATOM 2552 N N . ASP A 1 335 ? 22.513 -1.278 10.961 1.00 81.38 335 ASP A N 1
ATOM 2553 C CA . ASP A 1 335 ? 21.891 -0.645 12.129 1.00 81.38 335 ASP A CA 1
ATOM 2554 C C . ASP A 1 335 ? 22.483 -1.172 13.440 1.00 81.38 335 ASP A C 1
ATOM 2556 O O . ASP A 1 335 ? 22.339 -0.544 14.487 1.00 81.38 335 ASP A O 1
ATOM 2560 N N . LEU A 1 336 ? 23.143 -2.339 13.418 1.00 78.12 336 LEU A N 1
ATOM 2561 C CA . LEU A 1 336 ? 23.626 -2.991 14.636 1.00 78.12 336 LEU A CA 1
ATOM 2562 C C . LEU A 1 336 ? 24.708 -2.185 15.362 1.00 78.12 336 LEU A C 1
ATOM 2564 O O . LEU A 1 336 ? 24.829 -2.313 16.580 1.00 78.12 336 LEU A O 1
ATOM 2568 N N . SER A 1 337 ? 25.458 -1.358 14.632 1.00 72.50 337 SER A N 1
ATOM 2569 C CA . SER A 1 337 ? 26.487 -0.465 15.173 1.00 72.50 337 SER A CA 1
ATOM 2570 C C . SER A 1 337 ? 25.976 0.928 15.553 1.00 72.50 337 SER A C 1
ATOM 2572 O O . SER A 1 337 ? 26.730 1.698 16.144 1.00 72.50 337 SER A O 1
ATOM 2574 N N . ALA A 1 338 ? 24.735 1.282 15.210 1.00 66.88 338 ALA A N 1
ATOM 2575 C CA . ALA A 1 338 ? 24.168 2.602 15.471 1.00 66.88 338 ALA A CA 1
ATOM 2576 C C . ALA A 1 338 ? 23.294 2.601 16.740 1.00 66.88 338 ALA A C 1
ATOM 2578 O O . ALA A 1 338 ? 22.628 1.616 17.057 1.00 66.88 338 ALA A O 1
ATOM 2579 N N . THR A 1 339 ? 23.242 3.729 17.458 1.00 63.81 339 THR A N 1
ATOM 2580 C CA . THR A 1 339 ? 22.298 3.984 18.569 1.00 63.81 339 THR A CA 1
ATOM 2581 C C . THR A 1 339 ? 20.889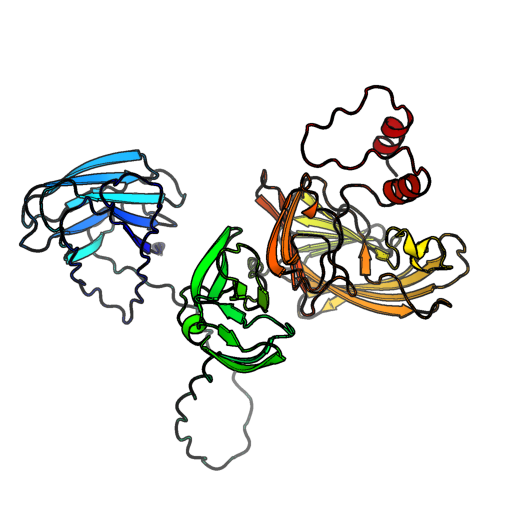 4.282 18.036 1.00 63.81 339 THR A C 1
ATOM 2583 O O . THR A 1 339 ? 20.275 5.283 18.396 1.00 63.81 339 THR A O 1
ATOM 2586 N N . ASP A 1 340 ? 20.427 3.484 17.075 1.00 63.31 340 ASP A N 1
ATOM 2587 C CA . ASP A 1 340 ? 19.348 3.861 16.168 1.00 63.31 340 ASP A CA 1
ATOM 2588 C C . ASP A 1 340 ? 17.948 3.628 16.761 1.00 63.31 340 ASP A C 1
ATOM 2590 O O . ASP A 1 340 ? 17.648 2.608 17.388 1.00 63.31 340 ASP A O 1
ATOM 2594 N N . SER A 1 341 ? 17.066 4.583 16.464 1.00 65.44 341 SER A N 1
ATOM 2595 C CA . SER A 1 341 ? 15.618 4.558 16.678 1.00 65.44 341 SER A CA 1
ATOM 2596 C C . SER A 1 341 ? 14.922 3.297 16.153 1.00 65.44 341 SER A C 1
ATOM 2598 O O . SER A 1 341 ? 13.840 2.968 16.635 1.00 65.44 341 SER A O 1
ATOM 2600 N N . SER A 1 342 ? 15.524 2.575 15.194 1.00 65.31 342 SER A N 1
ATOM 2601 C CA . SER A 1 342 ? 14.960 1.366 14.566 1.00 65.31 342 SER A CA 1
ATOM 2602 C C . SER A 1 342 ? 14.518 0.297 15.556 1.00 65.31 342 SER A C 1
ATOM 2604 O O . SER A 1 342 ? 13.656 -0.514 15.220 1.00 65.31 342 SER A O 1
ATOM 2606 N N . ARG A 1 343 ? 15.077 0.291 16.768 1.00 72.62 343 ARG A N 1
ATOM 2607 C CA . ARG A 1 343 ? 14.765 -0.696 17.805 1.00 72.62 343 ARG A CA 1
ATOM 2608 C C . ARG A 1 343 ? 13.643 -0.285 18.747 1.00 72.62 343 ARG A C 1
ATOM 2610 O O . ARG A 1 343 ? 13.144 -1.156 19.452 1.00 72.62 343 ARG A O 1
ATOM 2617 N N . ARG A 1 344 ? 13.232 0.984 18.749 1.00 83.81 344 ARG A N 1
ATOM 2618 C CA . ARG A 1 344 ? 12.241 1.474 19.706 1.00 83.81 344 ARG A CA 1
ATOM 2619 C C . ARG A 1 344 ? 10.868 0.910 19.407 1.00 83.81 344 ARG A C 1
ATOM 2621 O O . ARG A 1 344 ? 10.391 0.919 18.271 1.00 83.81 344 ARG A O 1
ATOM 2628 N N . GLU A 1 345 ? 10.233 0.425 20.457 1.00 88.12 345 GLU A N 1
ATOM 2629 C CA . GLU A 1 345 ? 8.840 0.032 20.444 1.00 88.12 345 GLU A CA 1
ATOM 2630 C C . GLU A 1 345 ? 8.005 1.148 21.055 1.00 88.12 345 GLU A C 1
ATOM 2632 O O . GLU A 1 345 ? 8.384 1.732 22.066 1.00 88.12 345 GLU A O 1
ATOM 2637 N N . LEU A 1 346 ? 6.887 1.469 20.406 1.00 92.00 346 LEU A N 1
ATOM 2638 C CA . LEU A 1 346 ? 5.971 2.481 20.906 1.00 92.00 346 LEU A CA 1
ATOM 2639 C C . LEU A 1 346 ? 4.880 1.815 21.735 1.00 92.00 346 LEU A C 1
ATOM 2641 O O . LEU A 1 346 ? 4.151 0.961 21.229 1.00 92.00 346 LEU A O 1
ATOM 2645 N N . VAL A 1 347 ? 4.719 2.268 22.974 1.00 93.31 347 VAL A N 1
ATOM 2646 C CA . VAL A 1 347 ? 3.548 1.968 23.798 1.00 93.31 347 VAL A CA 1
ATOM 2647 C C . VAL A 1 347 ? 2.568 3.122 23.670 1.00 93.31 347 VAL A C 1
ATOM 2649 O O . VAL A 1 347 ? 2.897 4.278 23.939 1.00 93.31 347 VAL A O 1
ATOM 2652 N N . ARG A 1 348 ? 1.351 2.807 23.229 1.00 95.19 348 ARG A N 1
ATOM 2653 C CA . ARG A 1 348 ? 0.283 3.787 23.035 1.00 95.19 348 ARG A CA 1
ATOM 2654 C C . ARG A 1 348 ? -0.455 4.040 24.349 1.00 95.19 348 ARG A C 1
ATOM 2656 O O . ARG A 1 348 ? -1.049 3.129 24.913 1.00 95.19 348 ARG A O 1
ATOM 2663 N N . GLU A 1 349 ? -0.486 5.293 24.777 1.00 96.38 349 GLU A N 1
ATOM 2664 C CA . GLU A 1 349 ? -1.348 5.807 25.839 1.00 96.38 349 GLU A CA 1
ATOM 2665 C C . GLU A 1 349 ? -2.522 6.568 25.188 1.00 96.38 349 GLU A C 1
ATOM 2667 O O . GLU A 1 349 ? -2.326 7.659 24.632 1.00 96.38 349 GLU A O 1
ATOM 2672 N N . PRO A 1 350 ? -3.751 6.020 25.198 1.00 94.12 350 PRO A N 1
ATOM 2673 C CA . PRO A 1 350 ? -4.913 6.730 24.678 1.00 94.12 350 PRO A CA 1
ATOM 2674 C C . PRO A 1 350 ? -5.258 7.927 25.568 1.00 94.12 350 PRO A C 1
ATOM 2676 O O . PRO A 1 350 ? -5.482 7.786 26.767 1.00 94.12 350 PRO A O 1
ATOM 2679 N N . VAL A 1 351 ? -5.362 9.107 24.962 1.00 95.06 351 VAL A N 1
ATOM 2680 C CA . VAL A 1 351 ? -5.780 10.336 25.653 1.00 95.06 351 VAL A CA 1
ATOM 2681 C C . VAL A 1 351 ? -7.266 10.595 25.429 1.00 95.06 351 VAL A C 1
ATOM 2683 O O . VAL A 1 351 ? -7.983 10.976 26.350 1.00 95.06 351 VAL A O 1
ATOM 2686 N N . LEU A 1 352 ? -7.737 10.402 24.195 1.00 95.62 352 LEU A N 1
ATOM 2687 C CA . LEU A 1 352 ? -9.122 10.650 23.805 1.00 95.62 352 LEU A CA 1
ATOM 2688 C C . LEU A 1 352 ? -9.546 9.681 22.704 1.00 95.62 352 LEU A C 1
ATOM 2690 O O . LEU A 1 352 ? -8.781 9.437 21.772 1.00 95.62 352 LEU A O 1
ATOM 2694 N N . MET A 1 353 ? -10.791 9.219 22.786 1.00 96.69 353 MET A N 1
ATOM 2695 C CA . MET A 1 353 ? -11.549 8.664 21.669 1.00 96.69 353 MET A CA 1
ATOM 2696 C C . MET A 1 353 ? -12.855 9.449 21.551 1.00 96.69 353 MET A C 1
ATOM 2698 O O . MET A 1 353 ? -13.567 9.604 22.541 1.00 96.69 353 MET A O 1
ATOM 2702 N N . GLU A 1 354 ? -13.169 9.931 20.355 1.00 96.19 354 GLU A N 1
ATOM 2703 C CA . GLU A 1 354 ? -14.381 10.695 20.066 1.00 96.19 354 GLU A CA 1
ATOM 2704 C C . GLU A 1 354 ? -15.044 10.158 18.794 1.00 96.19 354 GLU A C 1
ATOM 2706 O O . GLU A 1 354 ? -14.385 10.011 17.763 1.00 96.19 354 GLU A O 1
ATOM 2711 N N . VAL A 1 355 ? -16.351 9.886 18.850 1.00 96.06 355 VAL A N 1
ATOM 2712 C CA . VAL A 1 355 ? -17.150 9.561 17.663 1.00 96.06 355 VAL A CA 1
ATOM 2713 C C . VAL A 1 355 ? -17.831 10.832 17.161 1.00 96.06 355 VAL A C 1
ATOM 2715 O O . VAL A 1 355 ? -18.676 11.422 17.832 1.00 96.06 355 VAL A O 1
ATOM 2718 N N . LEU A 1 356 ? -17.461 11.255 15.959 1.00 95.56 356 LEU A N 1
ATOM 2719 C CA . LEU A 1 356 ? -17.935 12.460 15.293 1.00 95.56 356 LEU A CA 1
ATOM 2720 C C . LEU A 1 356 ? -19.037 12.103 14.296 1.00 95.56 356 LEU A C 1
ATOM 2722 O O . LEU A 1 356 ? -18.869 11.215 13.460 1.00 95.56 356 LEU A O 1
ATOM 2726 N N . ARG A 1 357 ? -20.155 12.831 14.352 1.00 94.19 357 ARG A N 1
ATOM 2727 C CA . ARG A 1 357 ? -21.252 12.716 13.381 1.00 94.19 357 ARG A CA 1
ATOM 2728 C C . ARG A 1 357 ? -21.140 13.855 12.370 1.00 94.19 357 ARG A C 1
ATOM 2730 O O . ARG A 1 357 ? -21.315 15.016 12.735 1.00 94.19 357 ARG A O 1
ATOM 2737 N N . GLY A 1 358 ? -20.805 13.527 11.125 1.00 86.38 358 GLY A N 1
ATOM 2738 C CA . GLY A 1 358 ? -20.722 14.473 10.012 1.00 86.38 358 GLY A CA 1
ATOM 2739 C C . GLY A 1 358 ? -21.929 14.375 9.080 1.00 86.38 358 GLY A C 1
ATOM 2740 O O . GLY A 1 358 ? -22.784 13.508 9.240 1.00 86.38 358 GLY A O 1
ATOM 2741 N N . ARG A 1 359 ? -21.991 15.257 8.073 1.00 80.19 359 ARG A N 1
ATOM 2742 C CA . ARG A 1 359 ? -23.000 15.154 6.999 1.00 80.19 359 ARG A CA 1
ATOM 2743 C C . ARG A 1 359 ? -22.796 13.909 6.134 1.00 80.19 359 ARG A C 1
ATOM 2745 O O . ARG A 1 359 ? -23.773 13.329 5.679 1.00 80.19 359 ARG A O 1
ATOM 2752 N N . ASP A 1 360 ? -21.540 13.507 5.960 1.00 76.25 360 ASP A N 1
ATOM 2753 C CA . ASP A 1 360 ? -21.136 12.471 5.005 1.00 76.25 360 ASP A CA 1
ATOM 2754 C C . ASP A 1 360 ? -20.911 11.093 5.655 1.00 76.25 360 ASP A C 1
ATOM 2756 O O . ASP A 1 360 ? -20.541 10.139 4.972 1.00 76.25 360 ASP A O 1
ATOM 2760 N N . GLY A 1 361 ? -21.130 10.970 6.970 1.00 87.06 361 GLY A N 1
ATOM 2761 C CA . GLY A 1 361 ? -20.965 9.713 7.697 1.00 87.06 361 GLY A CA 1
ATOM 2762 C C . GLY A 1 361 ? -20.517 9.885 9.147 1.00 87.06 361 GLY A C 1
ATOM 2763 O O . GLY A 1 361 ? -20.723 10.925 9.780 1.00 87.06 361 GLY A O 1
ATOM 2764 N N . LEU A 1 362 ? -19.904 8.828 9.674 1.00 93.31 362 LEU A N 1
ATOM 2765 C CA . LEU A 1 362 ? -19.339 8.788 11.019 1.00 93.31 362 LEU A CA 1
ATOM 2766 C C . LEU A 1 362 ? -17.818 8.768 10.940 1.00 93.31 362 LEU A C 1
ATOM 2768 O O . LEU A 1 362 ? -17.254 8.068 10.103 1.00 93.31 362 LEU A O 1
ATOM 2772 N N . SER A 1 363 ? -17.162 9.460 11.865 1.00 94.81 363 SER A N 1
ATOM 2773 C CA . SER A 1 363 ? -15.713 9.369 12.026 1.00 94.81 363 SER A CA 1
ATOM 2774 C C . SER A 1 363 ? -15.350 9.051 13.466 1.00 94.81 363 SER A C 1
ATOM 2776 O O . SER A 1 363 ? -15.998 9.534 14.388 1.00 94.81 363 SER A O 1
ATOM 2778 N N . VAL A 1 364 ? -14.289 8.279 13.678 1.00 94.88 364 VAL A N 1
ATOM 2779 C CA . VAL A 1 364 ? -13.706 8.051 15.005 1.00 94.88 364 VAL A CA 1
ATOM 2780 C C . VAL A 1 364 ? -12.364 8.763 15.067 1.00 94.88 364 VAL A C 1
ATOM 2782 O O . VAL A 1 364 ? -11.469 8.487 14.270 1.00 94.88 364 VAL A O 1
ATOM 2785 N N . ARG A 1 365 ? -12.222 9.705 15.997 1.00 97.25 365 ARG A N 1
ATOM 2786 C CA . ARG A 1 365 ? -10.982 10.443 16.236 1.00 97.25 365 ARG A CA 1
ATOM 2787 C C . ARG A 1 365 ? -10.316 9.938 17.506 1.00 97.25 365 ARG A C 1
ATOM 2789 O O . ARG A 1 365 ? -10.954 9.854 18.552 1.00 97.25 365 ARG A O 1
ATOM 2796 N N . PHE A 1 366 ? -9.017 9.689 17.426 1.00 96.44 366 PHE A N 1
ATOM 2797 C CA . PHE A 1 366 ? -8.167 9.396 18.568 1.00 96.44 366 PHE A CA 1
ATOM 2798 C C . PHE A 1 366 ? -7.126 10.480 18.772 1.00 96.44 366 PHE A C 1
ATOM 2800 O O . PHE A 1 366 ? -6.528 10.959 17.811 1.00 96.44 366 PHE A O 1
ATOM 2807 N N . ARG A 1 367 ? -6.846 10.791 20.038 1.00 97.44 367 ARG A N 1
ATOM 2808 C CA . ARG A 1 367 ? -5.593 11.431 20.446 1.00 97.44 367 ARG A CA 1
ATOM 2809 C C . ARG A 1 367 ? -4.820 10.472 21.325 1.00 97.44 367 ARG A C 1
ATOM 2811 O O . ARG A 1 367 ? -5.402 9.864 22.223 1.00 97.44 367 ARG A O 1
ATOM 2818 N N . ALA A 1 368 ? -3.527 10.346 21.070 1.00 97.00 368 ALA A N 1
ATOM 2819 C CA . ALA A 1 368 ? -2.669 9.424 21.792 1.00 97.00 368 ALA A CA 1
ATOM 2820 C C . ALA A 1 368 ? -1.286 10.019 22.052 1.00 97.00 368 ALA A C 1
ATOM 2822 O O . ALA A 1 368 ? -0.781 10.845 21.285 1.00 97.00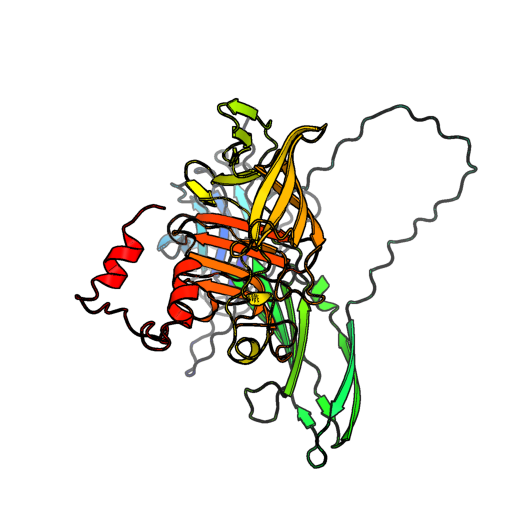 368 ALA A O 1
ATOM 2823 N N . ARG A 1 369 ? -0.681 9.553 23.140 1.00 97.69 369 ARG A N 1
ATOM 2824 C CA . ARG A 1 369 ? 0.739 9.702 23.440 1.00 97.69 369 ARG A CA 1
ATOM 2825 C C . ARG A 1 369 ? 1.425 8.367 23.205 1.00 97.69 369 ARG A C 1
ATOM 2827 O O . ARG A 1 369 ? 0.828 7.314 23.404 1.00 97.69 369 ARG A O 1
ATOM 2834 N N . TYR A 1 370 ? 2.660 8.419 22.744 1.00 97.12 370 TYR A N 1
ATOM 2835 C CA . TYR A 1 370 ? 3.456 7.250 22.415 1.00 97.12 370 TYR A CA 1
ATOM 2836 C C . TYR A 1 370 ? 4.755 7.322 23.197 1.00 97.12 370 TYR A C 1
ATOM 2838 O O . TYR A 1 370 ? 5.552 8.240 22.987 1.00 97.12 370 TYR A O 1
ATOM 2846 N N . HIS A 1 371 ? 4.945 6.361 24.089 1.00 96.38 371 HIS A N 1
ATOM 2847 C CA . HIS A 1 371 ? 6.115 6.255 24.954 1.00 96.38 371 HIS A CA 1
ATOM 2848 C C . HIS A 1 371 ? 7.044 5.152 24.467 1.00 96.38 371 HIS A C 1
ATOM 2850 O O . HIS A 1 371 ? 6.623 4.275 23.711 1.00 96.38 371 HIS A O 1
ATOM 2856 N N . ASP A 1 372 ? 8.299 5.197 24.896 1.00 94.19 372 ASP A N 1
ATOM 2857 C CA . ASP A 1 372 ? 9.225 4.088 24.687 1.00 94.19 372 ASP A CA 1
ATOM 2858 C C . ASP A 1 372 ? 8.802 2.879 25.539 1.00 94.19 372 ASP A C 1
ATOM 2860 O O . ASP A 1 372 ? 8.534 3.019 26.733 1.00 94.19 372 ASP A O 1
ATOM 2864 N N . ALA A 1 373 ? 8.736 1.687 24.948 1.00 91.38 373 ALA A N 1
ATOM 2865 C CA . ALA A 1 373 ? 8.407 0.469 25.686 1.00 91.38 373 ALA A CA 1
ATOM 2866 C C . ALA A 1 373 ? 9.448 0.115 26.756 1.00 91.38 373 ALA A C 1
ATOM 2868 O O . ALA A 1 373 ? 9.080 -0.407 27.808 1.00 91.38 373 ALA A O 1
ATOM 2869 N N . ASP A 1 374 ? 10.724 0.423 26.506 1.00 90.31 374 ASP A N 1
ATOM 2870 C CA . ASP A 1 374 ? 11.819 0.148 27.439 1.00 90.31 374 ASP A CA 1
ATOM 2871 C C . ASP A 1 374 ? 12.001 1.288 28.463 1.00 90.31 374 ASP A C 1
ATOM 2873 O O . ASP A 1 374 ? 12.664 1.112 29.487 1.00 90.31 374 ASP A O 1
ATOM 2877 N N . ALA A 1 375 ? 11.395 2.454 28.214 1.00 93.38 375 ALA A N 1
ATOM 2878 C CA . ALA A 1 375 ? 11.397 3.609 29.110 1.00 93.38 375 ALA A CA 1
ATOM 2879 C C . ALA A 1 375 ? 10.026 4.320 29.093 1.00 93.38 375 ALA A C 1
ATOM 2881 O O . ALA A 1 375 ? 9.889 5.358 28.446 1.00 93.38 375 ALA A O 1
ATOM 2882 N N . PRO A 1 376 ? 9.013 3.810 29.822 1.00 93.69 376 PRO A N 1
ATOM 2883 C CA . PRO A 1 376 ? 7.630 4.296 29.729 1.00 93.69 376 PRO A CA 1
ATOM 2884 C C . PRO A 1 376 ? 7.410 5.773 30.082 1.00 93.69 376 PRO A C 1
ATOM 2886 O O . PRO A 1 376 ? 6.408 6.347 29.671 1.00 93.69 376 PRO A O 1
ATOM 2889 N N . ASP A 1 377 ? 8.330 6.397 30.823 1.00 95.12 377 ASP A N 1
ATOM 2890 C CA . ASP A 1 377 ? 8.280 7.832 31.140 1.00 95.12 377 ASP A CA 1
ATOM 2891 C C . ASP A 1 377 ? 8.824 8.717 29.998 1.00 95.12 377 ASP A C 1
ATOM 2893 O O . ASP A 1 377 ? 8.690 9.945 30.023 1.00 95.12 377 ASP A O 1
ATOM 2897 N N . LEU A 1 378 ? 9.462 8.114 28.989 1.00 94.69 378 LEU A N 1
ATOM 2898 C CA . LEU A 1 378 ? 10.012 8.806 27.831 1.00 94.69 378 LEU A CA 1
ATOM 2899 C C . LEU A 1 378 ? 8.947 8.940 26.737 1.00 94.69 378 LEU A C 1
ATOM 2901 O O . LEU A 1 378 ? 8.749 8.045 25.914 1.00 94.69 378 LEU A O 1
ATOM 2905 N N . LEU A 1 379 ? 8.316 10.113 26.680 1.00 96.50 379 LEU A N 1
ATOM 2906 C CA . LEU A 1 379 ? 7.402 10.480 25.601 1.00 96.50 379 LEU A CA 1
ATOM 2907 C C . LEU A 1 379 ? 8.163 10.672 24.280 1.00 96.50 379 LEU A C 1
ATOM 2909 O O . LEU A 1 379 ? 8.976 11.586 24.140 1.00 96.50 379 LEU A O 1
ATOM 2913 N N . LEU A 1 380 ? 7.836 9.860 23.278 1.00 95.62 380 LEU A N 1
ATOM 2914 C CA . LEU A 1 380 ? 8.473 9.883 21.961 1.00 95.62 380 LEU A CA 1
ATOM 2915 C C . LEU A 1 380 ? 7.639 10.585 20.901 1.00 95.62 380 LEU A C 1
ATOM 2917 O O . LEU A 1 380 ? 8.196 11.191 19.988 1.00 95.62 380 LEU A O 1
ATOM 2921 N N . MET A 1 381 ? 6.313 10.505 20.984 1.00 96.88 381 MET A N 1
ATOM 2922 C CA . MET A 1 381 ? 5.442 11.054 19.951 1.00 96.88 381 MET A CA 1
ATOM 2923 C C . MET A 1 381 ? 4.051 11.375 20.496 1.00 96.88 381 MET A C 1
ATOM 2925 O O . MET A 1 381 ? 3.519 10.683 21.358 1.00 96.88 381 MET A O 1
ATOM 2929 N N . GLU A 1 382 ? 3.440 12.425 19.963 1.00 97.81 382 GLU A N 1
ATOM 2930 C CA . GLU A 1 382 ? 2.033 12.762 20.192 1.00 97.81 382 GLU A CA 1
ATOM 2931 C C . GLU A 1 382 ? 1.290 12.690 18.861 1.00 97.81 382 GLU A C 1
ATOM 2933 O O . GLU A 1 382 ? 1.830 13.092 17.828 1.00 97.81 382 GLU A O 1
ATOM 2938 N N . GLY A 1 383 ? 0.066 12.169 18.865 1.00 96.62 383 GLY A N 1
ATOM 2939 C CA . GLY A 1 383 ? -0.676 11.889 17.642 1.00 96.62 383 GLY A CA 1
ATOM 2940 C C . GLY A 1 383 ? -2.152 12.209 17.705 1.00 96.62 383 GLY A C 1
ATOM 2941 O O . GLY A 1 383 ? -2.790 12.025 18.741 1.00 96.62 383 GLY A O 1
ATOM 2942 N N . GLU A 1 384 ? -2.695 12.611 16.560 1.00 98.12 384 GLU A N 1
ATOM 2943 C CA . GLU A 1 384 ? -4.126 12.570 16.276 1.00 98.12 384 GLU A CA 1
ATOM 2944 C C . GLU A 1 384 ? -4.374 11.690 15.045 1.00 98.12 384 GLU A C 1
ATOM 2946 O O . GLU A 1 384 ? -3.726 11.860 14.011 1.00 98.12 384 GLU A O 1
ATOM 2951 N N . GLU A 1 385 ? -5.309 10.751 15.162 1.00 97.69 385 GLU A N 1
ATOM 2952 C CA . GLU A 1 385 ? -5.721 9.829 14.100 1.00 97.69 385 GLU A CA 1
ATOM 2953 C C . GLU A 1 385 ? -7.224 9.964 13.893 1.00 97.69 385 GLU A C 1
ATOM 2955 O O . GLU A 1 385 ? -7.985 9.890 14.855 1.00 97.69 385 GLU A O 1
ATOM 2960 N N . THR A 1 386 ? -7.667 10.163 12.656 1.00 97.69 386 THR A N 1
ATOM 2961 C CA . THR A 1 386 ? -9.089 10.239 12.313 1.00 97.69 386 THR A CA 1
ATOM 2962 C C . THR A 1 386 ? -9.432 9.159 11.298 1.00 97.69 386 THR A C 1
ATOM 2964 O O . THR A 1 386 ? -8.817 9.074 10.236 1.00 97.69 386 THR A O 1
ATOM 2967 N N . TRP A 1 387 ? -10.440 8.366 11.645 1.00 97.19 387 TRP A N 1
ATOM 2968 C CA . TRP A 1 387 ? -10.961 7.237 10.889 1.00 97.19 387 TRP A CA 1
ATOM 2969 C C . TRP A 1 387 ? -12.360 7.577 10.383 1.00 97.19 387 TRP A C 1
ATOM 2971 O O . TRP A 1 387 ? -13.318 7.484 11.147 1.00 97.19 387 TRP A O 1
ATOM 2981 N N . ALA A 1 388 ? -12.494 8.009 9.132 1.00 95.69 388 ALA A N 1
ATOM 2982 C CA . ALA A 1 388 ? -13.791 8.330 8.541 1.00 95.69 388 ALA A CA 1
ATOM 2983 C C . ALA A 1 388 ? -14.396 7.091 7.870 1.00 95.69 388 ALA A C 1
ATOM 2985 O O . ALA A 1 388 ? -13.800 6.509 6.963 1.00 95.69 388 ALA A O 1
ATOM 2986 N N . VAL A 1 389 ? -15.579 6.685 8.327 1.00 93.50 389 VAL A N 1
ATOM 2987 C CA . VAL A 1 389 ? -16.338 5.563 7.772 1.00 93.50 389 VAL A CA 1
ATOM 2988 C C . VAL A 1 389 ? -17.284 6.092 6.709 1.00 93.50 389 VAL A C 1
ATOM 2990 O O . VAL A 1 389 ? -18.227 6.831 7.005 1.00 93.50 389 VAL A O 1
ATOM 2993 N N . LEU A 1 390 ? -17.039 5.691 5.466 1.00 90.44 390 LEU A N 1
ATOM 2994 C CA . LEU A 1 390 ? -17.843 6.113 4.329 1.00 90.44 390 LEU A CA 1
ATOM 2995 C C . LEU A 1 390 ? -19.052 5.190 4.140 1.00 90.44 390 LEU A C 1
ATOM 2997 O O . LEU A 1 390 ? -19.035 4.011 4.497 1.00 90.44 390 LEU A O 1
ATOM 3001 N N . ALA A 1 391 ? -20.097 5.713 3.496 1.00 87.06 391 ALA A N 1
ATOM 3002 C CA . ALA A 1 391 ? -21.333 4.978 3.212 1.00 87.06 391 ALA A CA 1
ATOM 3003 C C . ALA A 1 391 ? -21.131 3.739 2.320 1.00 87.06 391 ALA A C 1
ATOM 3005 O O . ALA A 1 391 ? -22.013 2.901 2.213 1.00 87.06 391 ALA A O 1
ATOM 3006 N N . ASN A 1 392 ? -19.987 3.597 1.656 1.00 85.38 392 ASN A N 1
ATOM 3007 C CA . ASN A 1 392 ? -19.653 2.397 0.890 1.00 85.38 392 ASN A CA 1
ATOM 3008 C C . ASN A 1 392 ? -18.854 1.364 1.721 1.00 85.38 392 ASN A C 1
ATOM 3010 O O . ASN A 1 392 ? -18.311 0.426 1.154 1.00 85.38 392 ASN A O 1
ATOM 3014 N N . GLY A 1 393 ? -18.703 1.551 3.035 1.00 86.50 393 GLY A N 1
ATOM 3015 C CA . GLY A 1 393 ? -17.923 0.664 3.906 1.00 86.50 393 GLY A CA 1
ATOM 3016 C C . GLY A 1 393 ? -16.402 0.809 3.795 1.00 86.50 393 GLY A C 1
ATOM 3017 O O . GLY A 1 393 ? -15.668 0.114 4.501 1.00 86.50 393 GLY A O 1
ATOM 3018 N N . SER A 1 394 ? -15.903 1.715 2.949 1.00 89.75 394 SER A N 1
ATOM 3019 C CA . SER A 1 394 ? -14.487 2.084 2.973 1.00 89.75 394 SER A CA 1
ATOM 3020 C C . SER A 1 394 ? -14.161 2.963 4.182 1.00 89.75 394 SER A C 1
ATOM 3022 O O . SER A 1 394 ? -15.028 3.628 4.755 1.00 89.75 394 SER A O 1
ATOM 3024 N N . LEU A 1 395 ? -12.892 2.916 4.580 1.00 93.00 395 LEU A N 1
ATOM 3025 C CA . LEU A 1 395 ? -12.360 3.600 5.747 1.00 93.00 395 LEU A CA 1
ATOM 3026 C C . LEU A 1 395 ? -11.225 4.517 5.304 1.00 93.00 395 LEU A C 1
ATOM 3028 O O . LEU A 1 395 ? -10.223 4.043 4.768 1.00 93.00 395 LEU A O 1
ATOM 3032 N N . GLU A 1 396 ? -11.376 5.816 5.534 1.00 94.50 396 GLU A N 1
ATOM 3033 C CA . GLU A 1 396 ? -10.311 6.784 5.297 1.00 94.50 396 GLU A CA 1
ATOM 3034 C C . GLU A 1 396 ? -9.564 7.053 6.602 1.00 94.50 396 GLU A C 1
ATOM 3036 O O . GLU A 1 396 ? -10.147 7.483 7.599 1.00 94.50 396 GLU A O 1
ATOM 3041 N N . LEU A 1 397 ? -8.260 6.783 6.589 1.00 95.75 397 LEU A N 1
ATOM 3042 C CA . LEU A 1 397 ? -7.362 7.033 7.707 1.00 95.75 397 LEU A CA 1
ATOM 3043 C C . LEU A 1 397 ? -6.504 8.258 7.409 1.00 95.75 397 LEU A C 1
ATOM 3045 O O . LEU A 1 397 ? -5.716 8.265 6.465 1.00 95.75 397 LEU A O 1
ATOM 3049 N N . SER A 1 398 ? -6.606 9.261 8.273 1.00 96.00 398 SER A N 1
ATOM 3050 C CA . SER A 1 398 ? -5.678 10.387 8.321 1.00 96.00 398 SER A CA 1
ATOM 3051 C C . SER A 1 398 ? -4.991 10.428 9.679 1.00 96.00 398 SER A C 1
ATOM 3053 O O . SER A 1 398 ? -5.606 10.158 10.711 1.00 96.00 398 SER A O 1
ATOM 3055 N N . ALA A 1 399 ? -3.703 10.755 9.687 1.00 96.62 399 ALA A N 1
ATOM 3056 C CA . ALA A 1 399 ? -2.932 10.840 10.914 1.00 96.62 399 ALA A CA 1
ATOM 3057 C C . ALA A 1 399 ? -1.959 12.007 10.874 1.00 96.62 399 ALA A C 1
ATOM 3059 O O . ALA A 1 399 ? -1.354 12.310 9.844 1.00 96.62 399 ALA A O 1
ATOM 3060 N N . LYS A 1 400 ? -1.808 12.651 12.026 1.00 97.62 400 LYS A N 1
ATOM 3061 C CA . LYS A 1 400 ? -0.834 13.706 12.254 1.00 97.62 400 LYS A CA 1
ATOM 3062 C C . LYS A 1 400 ? -0.080 13.389 13.530 1.00 97.62 400 LYS A C 1
ATOM 3064 O O . LYS A 1 400 ? -0.667 13.350 14.608 1.00 97.62 400 LYS A O 1
ATOM 3069 N N . TRP A 1 401 ? 1.227 13.225 13.396 1.00 97.00 401 TRP A N 1
ATOM 3070 C CA . TRP A 1 401 ? 2.121 12.940 14.508 1.00 97.00 401 TRP A CA 1
ATOM 3071 C C . TRP A 1 401 ? 3.140 14.059 14.696 1.00 97.00 401 TRP A C 1
ATOM 3073 O O . TRP A 1 401 ? 3.600 14.669 13.733 1.00 97.00 401 TRP A O 1
ATOM 3083 N N . THR A 1 402 ? 3.489 14.324 15.951 1.00 97.19 402 THR A N 1
ATOM 3084 C CA . THR A 1 402 ? 4.581 15.214 16.347 1.00 97.19 402 THR A CA 1
ATOM 3085 C C . THR A 1 402 ? 5.612 14.387 17.093 1.00 97.19 402 THR A C 1
ATOM 3087 O O . THR A 1 402 ? 5.341 13.910 18.195 1.00 97.19 402 THR A O 1
ATOM 3090 N N . TRP A 1 403 ? 6.783 14.208 16.487 1.00 95.94 403 TRP A N 1
ATOM 3091 C CA . TRP A 1 403 ? 7.905 13.533 17.127 1.00 95.94 403 TRP A CA 1
ATOM 3092 C C . TRP A 1 403 ? 8.493 14.417 18.235 1.00 95.94 403 TRP A C 1
ATOM 3094 O O . TRP A 1 403 ? 8.709 15.616 18.047 1.00 95.94 403 TRP A O 1
ATOM 3104 N N . ARG A 1 404 ? 8.701 13.819 19.405 1.00 95.75 404 ARG A N 1
ATOM 3105 C CA . ARG A 1 404 ? 9.268 14.417 20.623 1.00 95.75 404 ARG A CA 1
ATOM 3106 C C . ARG A 1 404 ? 10.553 13.720 21.068 1.00 95.75 404 ARG A C 1
ATOM 3108 O O . ARG A 1 404 ? 11.235 14.240 21.946 1.00 95.75 404 ARG A O 1
ATOM 3115 N N . GLY A 1 405 ? 10.863 12.561 20.486 1.00 90.62 405 GLY A N 1
ATOM 3116 C CA . GLY A 1 405 ? 12.066 11.814 20.812 1.00 90.62 405 GLY A CA 1
ATOM 3117 C C . GLY A 1 405 ? 13.351 12.569 20.443 1.00 90.62 405 GLY A C 1
ATOM 3118 O O . GLY A 1 405 ? 13.333 13.471 19.602 1.00 90.62 405 GLY A O 1
ATOM 3119 N N . PRO A 1 406 ? 14.480 12.209 21.073 1.00 88.62 406 PRO A N 1
ATOM 3120 C CA . PRO A 1 406 ? 15.765 12.874 20.861 1.00 88.62 406 PRO A CA 1
ATOM 3121 C C . PRO A 1 406 ? 16.361 12.632 19.465 1.00 88.62 406 PRO A C 1
ATOM 3123 O O . PRO A 1 406 ? 17.223 13.391 19.027 1.00 88.62 406 PRO A O 1
ATOM 3126 N N . GLU A 1 407 ? 15.937 11.581 18.761 1.00 86.00 407 GLU A N 1
ATOM 3127 C CA . GLU A 1 407 ? 16.437 11.265 17.428 1.00 86.00 407 GLU A CA 1
ATOM 3128 C C . GLU A 1 407 ? 15.911 12.239 16.380 1.00 86.00 407 GLU A C 1
ATOM 3130 O O . GLU A 1 407 ? 14.718 12.519 16.301 1.00 86.00 407 GLU A O 1
ATOM 3135 N N . THR A 1 408 ? 16.803 12.705 15.513 1.00 83.38 408 THR A N 1
ATOM 3136 C CA . THR A 1 408 ? 16.439 13.546 14.367 1.00 83.38 408 THR A CA 1
ATOM 3137 C C . THR A 1 408 ? 16.008 12.731 13.151 1.00 83.38 408 THR A C 1
ATOM 3139 O O . THR A 1 408 ? 15.316 13.255 12.281 1.00 83.38 408 THR A O 1
ATOM 3142 N N . ASN A 1 409 ? 16.386 11.451 13.101 1.00 85.00 409 ASN A N 1
ATOM 3143 C CA . ASN A 1 409 ? 16.087 10.539 12.007 1.00 85.00 409 ASN A CA 1
ATOM 3144 C C . ASN A 1 409 ? 15.308 9.335 12.529 1.00 85.00 409 ASN A C 1
ATOM 3146 O O . ASN A 1 409 ? 15.763 8.637 13.432 1.00 85.00 409 ASN A O 1
ATOM 3150 N N . LEU A 1 410 ? 14.151 9.086 11.919 1.00 89.75 410 LEU A N 1
ATOM 3151 C CA . LEU A 1 410 ? 13.339 7.907 12.180 1.00 89.75 410 LEU A CA 1
ATOM 3152 C C . LEU A 1 410 ? 13.586 6.863 11.104 1.00 89.75 410 LEU A C 1
ATOM 3154 O O . LEU A 1 410 ? 13.508 7.156 9.910 1.00 89.75 410 LEU A O 1
ATOM 3158 N N . SER A 1 411 ? 13.816 5.629 11.537 1.00 87.38 411 SER A N 1
ATOM 3159 C CA . SER A 1 411 ? 13.986 4.497 10.629 1.00 87.38 411 SER A CA 1
ATOM 3160 C C . SER A 1 411 ? 12.714 4.165 9.833 1.00 87.38 411 SER A C 1
ATOM 3162 O O . SER A 1 411 ? 12.794 3.728 8.685 1.00 87.38 411 SER A O 1
ATOM 3164 N N . ARG A 1 412 ? 11.535 4.381 10.425 1.00 91.25 412 ARG A N 1
ATOM 3165 C CA . ARG A 1 412 ? 10.222 4.277 9.774 1.00 91.25 412 ARG A CA 1
ATOM 3166 C C . ARG A 1 412 ? 9.240 5.214 10.483 1.00 91.25 412 ARG A C 1
ATOM 3168 O O . ARG A 1 412 ? 9.457 5.588 11.629 1.00 91.25 412 ARG A O 1
ATOM 3175 N N . LEU A 1 413 ? 8.160 5.584 9.805 1.00 94.06 413 LEU A N 1
ATOM 3176 C CA . LEU A 1 413 ? 6.965 6.157 10.421 1.00 94.06 413 LEU A CA 1
ATOM 3177 C C . LEU A 1 413 ? 5.751 5.648 9.644 1.00 94.06 413 LEU A C 1
ATOM 3179 O O . LEU A 1 413 ? 5.675 5.840 8.432 1.00 94.06 413 LEU A O 1
ATOM 3183 N N . GLY A 1 414 ? 4.829 4.970 10.318 1.00 95.44 414 GLY A N 1
ATOM 3184 C CA . GLY A 1 414 ? 3.646 4.410 9.672 1.00 95.44 414 GLY A CA 1
ATOM 3185 C C . GLY A 1 414 ? 2.764 3.635 10.637 1.00 95.44 414 GLY A C 1
ATOM 3186 O O . GLY A 1 414 ? 2.809 3.864 11.843 1.00 95.44 414 GLY A O 1
ATOM 3187 N N . PHE A 1 415 ? 1.984 2.703 10.097 1.00 96.19 415 PHE A N 1
ATOM 3188 C CA . PHE A 1 415 ? 1.101 1.831 10.867 1.00 96.19 415 PHE A CA 1
ATOM 3189 C C . PHE A 1 415 ? 1.579 0.381 10.839 1.00 96.19 415 PHE A C 1
ATOM 3191 O O . PHE A 1 415 ? 2.129 -0.082 9.840 1.00 96.19 415 PHE A O 1
ATOM 3198 N N . LEU A 1 416 ? 1.333 -0.336 11.932 1.00 94.69 416 LEU A N 1
ATOM 3199 C CA . LEU A 1 416 ? 1.518 -1.776 12.055 1.00 94.69 416 LEU A CA 1
ATOM 3200 C C . LEU A 1 416 ? 0.248 -2.389 12.640 1.00 94.69 416 LEU A C 1
ATOM 3202 O O . LEU A 1 416 ? -0.309 -1.871 13.607 1.00 94.69 416 LEU A O 1
ATOM 3206 N N . PHE A 1 417 ? -0.199 -3.492 12.050 1.00 95.88 417 PHE A N 1
ATOM 3207 C CA . PHE A 1 417 ? -1.360 -4.236 12.519 1.00 95.88 417 PHE A CA 1
ATOM 3208 C C . PHE A 1 417 ? -1.335 -5.675 12.005 1.00 95.88 417 PHE A C 1
ATOM 3210 O O . PHE A 1 417 ? -0.794 -5.935 10.926 1.00 95.88 417 PHE A O 1
ATOM 3217 N N . PRO A 1 418 ? -1.917 -6.619 12.761 1.00 95.44 418 PRO A N 1
ATOM 3218 C CA . PRO A 1 418 ? -2.072 -7.990 12.314 1.00 95.44 418 PRO A CA 1
ATOM 3219 C C . PRO A 1 418 ? -3.214 -8.109 11.298 1.00 95.44 418 PRO A C 1
ATOM 3221 O O . PRO A 1 418 ? -4.271 -7.483 11.417 1.00 95.44 418 PRO A O 1
ATOM 3224 N N . LEU A 1 419 ? -2.987 -8.958 10.304 1.00 95.75 419 LEU A N 1
ATOM 3225 C CA . LEU A 1 419 ? -3.945 -9.303 9.264 1.00 95.75 419 LEU A CA 1
ATOM 3226 C C . LEU A 1 419 ? -4.440 -10.735 9.455 1.00 95.75 419 LEU A C 1
ATOM 3228 O O . LEU A 1 419 ? -3.741 -11.575 10.025 1.00 95.75 419 LEU A O 1
ATOM 3232 N N . ALA A 1 420 ? -5.618 -11.032 8.911 1.00 94.56 420 ALA A N 1
ATOM 3233 C CA . ALA A 1 420 ? -6.114 -12.399 8.849 1.00 94.56 420 ALA A CA 1
ATOM 3234 C C . ALA A 1 420 ? -5.145 -13.302 8.066 1.00 94.56 420 ALA A C 1
ATOM 3236 O O . ALA A 1 420 ? -4.719 -12.970 6.958 1.00 94.56 420 ALA A O 1
ATOM 3237 N N . HIS A 1 421 ? -4.826 -14.467 8.633 1.00 91.69 421 HIS A N 1
ATOM 3238 C CA . HIS A 1 421 ? -3.840 -15.404 8.085 1.00 91.69 421 HIS A CA 1
ATOM 3239 C C . HIS A 1 421 ? -4.184 -15.878 6.662 1.00 91.69 421 HIS A C 1
ATOM 3241 O O . HIS A 1 421 ? -3.295 -16.251 5.896 1.00 91.69 421 HIS A O 1
ATOM 3247 N N . GLU A 1 422 ? -5.469 -15.902 6.300 1.00 92.75 422 GLU A N 1
ATOM 3248 C CA . GLU A 1 422 ? -5.921 -16.321 4.972 1.00 92.75 422 GLU A CA 1
ATOM 3249 C C . GLU A 1 422 ? -5.635 -15.310 3.853 1.00 92.75 422 GLU A C 1
ATOM 3251 O O . GLU A 1 422 ? -5.837 -15.655 2.688 1.00 92.75 422 GLU A O 1
ATOM 3256 N N . LEU A 1 423 ? -5.198 -14.089 4.177 1.00 93.81 423 LEU A N 1
ATOM 3257 C CA . LEU A 1 423 ? -4.736 -13.099 3.203 1.00 93.81 423 LEU A CA 1
ATOM 3258 C C . LEU A 1 423 ? -3.295 -13.432 2.791 1.00 93.81 423 LEU A C 1
ATOM 3260 O O . LEU A 1 423 ? -2.326 -12.856 3.283 1.00 93.81 423 LEU A O 1
ATOM 3264 N N . ASP A 1 424 ? -3.163 -14.426 1.918 1.00 92.00 424 ASP A N 1
ATOM 3265 C CA . ASP A 1 424 ? -1.896 -1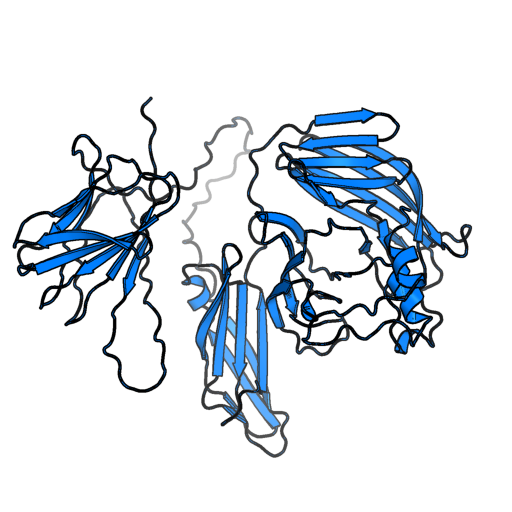5.050 1.535 1.00 92.00 424 ASP A CA 1
ATOM 3266 C C . ASP A 1 424 ? -1.380 -14.618 0.157 1.00 92.00 424 ASP A C 1
ATOM 3268 O O . ASP A 1 424 ? -0.314 -15.067 -0.271 1.00 92.00 424 ASP A O 1
ATOM 3272 N N . ARG A 1 425 ? -2.097 -13.726 -0.530 1.00 92.44 425 ARG A N 1
ATOM 3273 C CA . ARG A 1 425 ? -1.669 -13.092 -1.778 1.00 92.44 425 ARG A CA 1
ATOM 3274 C C . ARG A 1 425 ? -1.651 -11.583 -1.644 1.00 92.44 425 ARG A C 1
ATOM 3276 O O . ARG A 1 425 ? -2.506 -10.997 -0.986 1.00 92.44 425 ARG A O 1
ATOM 3283 N N . ALA A 1 426 ? -0.692 -10.970 -2.321 1.00 93.75 426 ALA A N 1
ATOM 3284 C CA . ALA A 1 426 ? -0.554 -9.537 -2.455 1.00 93.75 426 ALA A CA 1
ATOM 3285 C C . ALA A 1 426 ? -0.459 -9.167 -3.933 1.00 93.75 426 ALA A C 1
ATOM 3287 O O . ALA A 1 426 ? 0.227 -9.826 -4.714 1.00 93.75 426 ALA A O 1
ATOM 3288 N N . LEU A 1 427 ? -1.130 -8.087 -4.296 1.00 92.88 427 LEU A N 1
ATOM 3289 C CA . LEU A 1 427 ? -1.037 -7.435 -5.589 1.00 92.88 427 LEU A CA 1
ATOM 3290 C C . LEU A 1 427 ? -0.859 -5.940 -5.333 1.00 92.88 427 LEU A C 1
ATOM 3292 O O . LEU A 1 427 ? -1.615 -5.370 -4.553 1.00 92.88 427 LEU A O 1
ATOM 3296 N N . TRP A 1 428 ? 0.114 -5.289 -5.956 1.00 93.38 428 TRP A N 1
ATOM 3297 C CA . TRP A 1 428 ? 0.358 -3.864 -5.721 1.00 93.38 428 TRP A CA 1
ATOM 3298 C C . TRP A 1 428 ? 0.846 -3.155 -6.973 1.00 93.38 428 TRP A C 1
ATOM 3300 O O . TRP A 1 428 ? 1.485 -3.765 -7.824 1.00 93.38 428 TRP A O 1
ATOM 3310 N N . LEU A 1 429 ? 0.582 -1.851 -7.055 1.00 91.19 429 LEU A N 1
ATOM 3311 C CA . LEU A 1 429 ? 1.213 -0.954 -8.024 1.00 91.19 429 LEU A CA 1
ATOM 3312 C C . LEU A 1 429 ? 2.268 -0.124 -7.308 1.00 91.19 429 LEU A C 1
ATOM 3314 O O . LEU A 1 429 ? 1.924 0.708 -6.470 1.00 91.19 429 LEU A O 1
ATOM 3318 N N . GLY A 1 430 ? 3.534 -0.329 -7.655 1.00 91.50 430 GLY A N 1
ATOM 3319 C CA . GLY A 1 430 ? 4.673 0.359 -7.049 1.00 91.50 430 GLY A CA 1
ATOM 3320 C C . GLY A 1 430 ? 5.994 -0.195 -7.567 1.00 91.50 430 GLY A C 1
ATOM 3321 O O . GLY A 1 430 ? 6.025 -0.841 -8.617 1.00 91.50 430 GLY A O 1
ATOM 3322 N N . LYS A 1 431 ? 7.086 0.039 -6.836 1.00 91.50 431 LYS A N 1
ATOM 3323 C CA . LYS A 1 431 ? 8.380 -0.580 -7.143 1.00 91.50 431 LYS A CA 1
ATOM 3324 C C . LYS A 1 431 ? 8.413 -2.038 -6.661 1.00 91.50 431 LYS A C 1
ATOM 3326 O O . LYS A 1 431 ? 7.893 -2.350 -5.587 1.00 91.50 431 LYS A O 1
ATOM 3331 N N . GLY A 1 432 ? 9.004 -2.927 -7.457 1.00 91.50 432 GLY A N 1
ATOM 3332 C CA . GLY A 1 432 ? 9.076 -4.364 -7.170 1.00 91.50 432 GLY A CA 1
ATOM 3333 C C . GLY A 1 432 ? 9.593 -5.189 -8.361 1.00 91.50 432 GLY A C 1
ATOM 3334 O O . GLY A 1 432 ? 10.155 -4.604 -9.294 1.00 91.50 432 GLY A O 1
ATOM 3335 N N . PRO A 1 433 ? 9.402 -6.525 -8.357 1.00 91.12 433 PRO A N 1
ATOM 3336 C CA . PRO A 1 433 ? 8.678 -7.311 -7.346 1.00 91.12 433 PRO A CA 1
ATOM 3337 C C . PRO A 1 433 ? 9.499 -7.600 -6.081 1.00 91.12 433 PRO A C 1
ATOM 3339 O O . PRO A 1 433 ? 8.939 -7.982 -5.060 1.00 91.12 433 PRO A O 1
ATOM 3342 N N . GLU A 1 434 ? 10.812 -7.418 -6.152 1.00 91.12 434 GLU A N 1
ATOM 3343 C CA . GLU A 1 434 ? 11.763 -7.653 -5.068 1.00 91.12 434 GLU A CA 1
ATOM 3344 C C . GLU A 1 434 ? 11.756 -6.540 -4.009 1.00 91.12 434 GLU A C 1
ATOM 3346 O O . GLU A 1 434 ? 11.006 -5.563 -4.096 1.00 91.12 434 GLU A O 1
ATOM 3351 N N . ASN A 1 435 ? 12.559 -6.710 -2.958 1.00 90.94 435 ASN A N 1
ATOM 3352 C CA . ASN A 1 435 ? 12.652 -5.728 -1.883 1.00 90.94 435 ASN A CA 1
ATOM 3353 C C . ASN A 1 435 ? 13.277 -4.429 -2.374 1.00 90.94 435 ASN A C 1
ATOM 3355 O O . ASN A 1 435 ? 14.295 -4.420 -3.060 1.00 90.94 435 ASN A O 1
ATOM 3359 N N . THR A 1 436 ? 12.672 -3.319 -1.976 1.00 92.56 436 THR A N 1
ATOM 3360 C CA . THR A 1 436 ? 13.106 -1.980 -2.363 1.00 92.56 436 THR A CA 1
ATOM 3361 C C . THR A 1 436 ? 13.185 -1.098 -1.135 1.00 92.56 436 THR A C 1
ATOM 3363 O O . THR A 1 436 ? 12.408 -1.253 -0.196 1.00 92.56 436 THR A O 1
ATOM 3366 N N . TRP A 1 437 ? 14.122 -0.160 -1.145 1.00 90.94 437 TRP A N 1
ATOM 3367 C CA . TRP A 1 437 ? 14.336 0.809 -0.075 1.00 90.94 437 TRP A CA 1
ATOM 3368 C C . TRP A 1 437 ? 14.540 2.186 -0.693 1.00 90.94 437 TRP A C 1
ATOM 3370 O O . TRP A 1 437 ? 14.822 2.296 -1.889 1.00 90.94 437 TRP A O 1
ATOM 3380 N N . ARG A 1 438 ? 14.369 3.244 0.102 1.00 88.38 438 ARG A N 1
ATOM 3381 C CA . ARG A 1 438 ? 14.474 4.630 -0.379 1.00 88.38 438 ARG A CA 1
ATOM 3382 C C . ARG A 1 438 ? 15.847 4.929 -0.993 1.00 88.38 438 ARG A C 1
ATOM 3384 O O . ARG A 1 438 ? 15.924 5.672 -1.965 1.00 88.38 438 ARG A O 1
ATOM 3391 N N . ASP A 1 439 ? 16.890 4.349 -0.419 1.00 87.25 439 ASP A N 1
ATOM 3392 C CA . ASP A 1 439 ? 18.296 4.417 -0.823 1.00 87.25 439 ASP A CA 1
ATOM 3393 C C . ASP A 1 439 ? 18.744 3.206 -1.662 1.00 87.25 439 ASP A C 1
ATOM 3395 O O . ASP A 1 439 ? 19.908 3.107 -2.048 1.00 87.25 439 ASP A O 1
ATOM 3399 N N . GLY A 1 440 ? 17.824 2.282 -1.958 1.00 76.56 440 GLY A N 1
ATOM 3400 C CA . GLY A 1 440 ? 18.103 1.107 -2.771 1.00 76.56 440 GLY A CA 1
ATOM 3401 C C . GLY A 1 440 ? 18.424 1.465 -4.228 1.00 76.56 440 GLY A C 1
ATOM 3402 O O . GLY A 1 440 ? 18.039 2.535 -4.713 1.00 76.56 440 GLY A O 1
ATOM 3403 N N . PRO A 1 441 ? 19.106 0.566 -4.962 1.00 70.62 441 PRO A N 1
ATOM 3404 C CA . PRO A 1 441 ? 19.454 0.805 -6.355 1.00 70.62 441 PRO A CA 1
ATOM 3405 C C . PRO A 1 441 ? 18.193 1.084 -7.193 1.00 70.62 441 PRO A C 1
ATOM 3407 O O . PRO A 1 441 ? 17.150 0.458 -6.981 1.00 70.62 441 PRO A O 1
ATOM 3410 N N . PRO A 1 442 ? 18.267 1.981 -8.192 1.00 70.69 442 PRO A N 1
ATOM 3411 C CA . PRO A 1 442 ? 17.106 2.431 -8.964 1.00 70.69 442 PRO A CA 1
ATOM 3412 C C . PRO A 1 442 ? 16.500 1.353 -9.882 1.00 70.69 442 PRO A C 1
ATOM 3414 O O . PRO A 1 442 ? 15.554 1.645 -10.607 1.00 70.69 442 PRO A O 1
ATOM 3417 N N . GLY A 1 443 ? 17.022 0.121 -9.868 1.00 72.31 443 GLY A N 1
ATOM 3418 C CA . GLY A 1 443 ? 16.635 -0.956 -10.783 1.00 72.31 443 GLY A CA 1
ATOM 3419 C C . GLY A 1 443 ? 15.235 -1.535 -10.562 1.00 72.31 443 GLY A C 1
ATOM 3420 O O . GLY A 1 443 ? 14.740 -2.253 -11.429 1.00 72.31 443 GLY A O 1
ATOM 3421 N N . ALA A 1 444 ? 14.581 -1.224 -9.440 1.00 85.88 444 ALA A N 1
ATOM 3422 C CA . ALA A 1 444 ? 13.267 -1.772 -9.142 1.00 85.88 444 ALA A CA 1
ATOM 3423 C C . ALA A 1 444 ? 12.176 -1.196 -10.048 1.00 85.88 444 ALA A C 1
ATOM 3425 O O . ALA A 1 444 ? 11.993 0.022 -10.152 1.00 85.88 444 ALA A O 1
ATOM 3426 N N . LEU A 1 445 ? 11.411 -2.091 -10.667 1.00 85.75 445 LEU A N 1
ATOM 3427 C CA . LEU A 1 445 ? 10.436 -1.725 -11.676 1.00 85.75 445 LEU A CA 1
ATOM 3428 C C . LEU A 1 445 ? 9.158 -1.166 -11.047 1.00 85.75 445 LEU A C 1
ATOM 3430 O O . LEU A 1 445 ? 8.530 -1.799 -10.200 1.00 85.75 445 LEU A O 1
ATOM 3434 N N . ALA A 1 446 ? 8.743 -0.005 -11.539 1.00 86.44 446 ALA A N 1
ATOM 3435 C CA . ALA A 1 446 ? 7.452 0.612 -11.283 1.00 86.44 446 ALA A CA 1
ATOM 3436 C C . ALA A 1 446 ? 6.347 -0.054 -12.131 1.00 86.44 446 ALA A C 1
ATOM 3438 O O . ALA A 1 446 ? 6.151 0.314 -13.286 1.00 86.44 446 ALA A O 1
ATOM 3439 N N . ALA A 1 447 ? 5.628 -1.026 -11.566 1.00 88.94 447 ALA A N 1
ATOM 3440 C CA . ALA A 1 447 ? 4.612 -1.816 -12.270 1.00 88.94 447 ALA A CA 1
ATOM 3441 C C . ALA A 1 447 ? 3.567 -2.394 -11.302 1.00 88.94 447 ALA A C 1
ATOM 3443 O O . ALA A 1 447 ? 3.633 -2.178 -10.089 1.00 88.94 447 ALA A O 1
ATOM 3444 N N . VAL A 1 448 ? 2.579 -3.102 -11.850 1.00 90.00 448 VAL A N 1
ATOM 3445 C CA . VAL A 1 448 ? 1.718 -4.004 -11.088 1.00 90.00 448 VAL A CA 1
ATOM 3446 C C . VAL A 1 448 ? 2.455 -5.317 -10.869 1.00 90.00 448 VAL A C 1
ATOM 3448 O O . VAL A 1 448 ? 2.827 -5.999 -11.827 1.00 90.00 448 VAL A O 1
ATOM 3451 N N . HIS A 1 449 ? 2.624 -5.673 -9.604 1.00 92.00 449 HIS A N 1
ATOM 3452 C CA . HIS A 1 449 ? 3.310 -6.875 -9.149 1.00 92.00 449 HIS A CA 1
ATOM 3453 C C . HIS A 1 449 ? 2.355 -7.746 -8.348 1.00 92.00 449 HIS A C 1
ATOM 3455 O O . HIS A 1 449 ? 1.451 -7.231 -7.692 1.00 92.00 449 HIS A O 1
ATOM 3461 N N . ALA A 1 450 ? 2.585 -9.056 -8.372 1.00 91.94 450 ALA A N 1
ATOM 3462 C CA . ALA A 1 450 ? 1.862 -10.022 -7.560 1.00 91.94 450 ALA A CA 1
ATOM 3463 C C . ALA A 1 450 ? 2.849 -10.942 -6.837 1.00 91.94 450 ALA A C 1
ATOM 3465 O O . ALA A 1 450 ? 3.859 -11.351 -7.408 1.00 91.94 450 ALA A O 1
ATOM 3466 N N . ALA A 1 451 ? 2.539 -11.297 -5.595 1.00 92.44 451 ALA A N 1
ATOM 3467 C CA . ALA A 1 451 ? 3.290 -12.276 -4.825 1.00 92.44 451 ALA A CA 1
ATOM 3468 C C . ALA A 1 451 ? 2.343 -13.076 -3.926 1.00 92.44 451 ALA A C 1
ATOM 3470 O O . ALA A 1 451 ? 1.329 -12.566 -3.455 1.00 92.44 451 ALA A O 1
ATOM 3471 N N . GLY A 1 452 ? 2.674 -14.338 -3.665 1.00 90.44 452 GLY A N 1
ATOM 3472 C CA . GLY A 1 452 ? 2.018 -15.122 -2.619 1.00 90.44 452 GLY A CA 1
ATOM 3473 C C . GLY A 1 452 ? 2.942 -15.382 -1.451 1.00 90.44 452 GLY A C 1
ATOM 3474 O O . GLY A 1 452 ? 4.149 -15.351 -1.629 1.00 90.44 452 GLY A O 1
ATOM 3475 N N . ARG A 1 453 ? 2.393 -15.712 -0.286 1.00 86.88 453 ARG A N 1
ATOM 3476 C CA . ARG A 1 453 ? 3.134 -15.843 0.975 1.00 86.88 453 ARG A CA 1
ATOM 3477 C C . ARG A 1 453 ? 4.350 -16.773 0.933 1.00 86.88 453 ARG A C 1
ATOM 3479 O O . ARG A 1 453 ? 5.296 -16.545 1.675 1.00 86.88 453 ARG A O 1
ATOM 3486 N N . ALA A 1 454 ? 4.332 -17.792 0.074 1.00 82.31 454 ALA A N 1
ATOM 3487 C CA . ALA A 1 454 ? 5.458 -18.706 -0.129 1.00 82.31 454 ALA A CA 1
ATOM 3488 C C . ALA A 1 454 ? 6.615 -18.104 -0.957 1.00 82.31 454 ALA A C 1
ATOM 3490 O O . ALA A 1 454 ? 7.717 -18.634 -0.949 1.00 82.31 454 ALA A O 1
ATOM 3491 N N . SER A 1 455 ? 6.378 -17.008 -1.677 1.00 80.00 455 SER A N 1
ATOM 3492 C CA . SER A 1 455 ? 7.383 -16.317 -2.486 1.00 80.00 455 SER A CA 1
ATOM 3493 C C . SER A 1 455 ? 8.222 -15.383 -1.619 1.00 80.00 455 SER A C 1
ATOM 3495 O O . SER A 1 455 ? 7.674 -14.590 -0.852 1.00 80.00 455 SER A O 1
ATOM 3497 N N . SER A 1 456 ? 9.537 -15.355 -1.844 1.00 78.38 456 SER A N 1
ATOM 3498 C CA . SER A 1 456 ? 10.451 -14.375 -1.231 1.00 78.38 456 SER A CA 1
ATOM 3499 C C . SER A 1 456 ? 10.010 -12.925 -1.475 1.00 78.38 456 SER A C 1
ATOM 3501 O O . SER A 1 456 ? 10.128 -12.088 -0.587 1.00 78.38 456 SER A O 1
ATOM 3503 N N . ASN A 1 457 ? 9.410 -12.650 -2.639 1.00 81.81 457 ASN A N 1
ATOM 3504 C CA . ASN A 1 457 ? 8.873 -11.332 -3.000 1.00 81.81 457 ASN A CA 1
ATOM 3505 C C . ASN A 1 457 ? 7.656 -10.880 -2.175 1.00 81.81 457 ASN A C 1
ATOM 3507 O O . ASN A 1 457 ? 7.329 -9.694 -2.183 1.00 81.81 457 ASN A O 1
ATOM 3511 N N . PHE A 1 458 ? 6.964 -11.790 -1.478 1.00 79.81 458 PHE A N 1
ATOM 3512 C CA . PHE A 1 458 ? 5.833 -11.412 -0.626 1.00 79.81 458 PHE A CA 1
ATOM 3513 C C . PHE A 1 458 ? 6.303 -10.669 0.615 1.00 79.81 458 PHE A C 1
ATOM 3515 O O . PHE A 1 458 ? 5.679 -9.690 1.008 1.00 79.81 458 PHE A O 1
ATOM 3522 N N . ALA A 1 459 ? 7.413 -11.118 1.199 1.00 84.38 459 ALA A N 1
ATOM 3523 C CA . ALA A 1 459 ? 7.985 -10.488 2.372 1.00 84.38 459 ALA A CA 1
ATOM 3524 C C . ALA A 1 459 ? 8.901 -9.318 2.004 1.00 84.38 459 ALA A C 1
ATOM 3526 O O . ALA A 1 459 ? 9.503 -9.297 0.929 1.00 84.38 459 ALA A O 1
ATOM 3527 N N . GLY A 1 460 ? 9.031 -8.360 2.919 1.00 88.31 460 GLY A N 1
ATOM 3528 C CA . GLY A 1 460 ? 9.970 -7.248 2.828 1.00 88.31 460 GLY A CA 1
ATOM 3529 C C . GLY A 1 460 ? 9.401 -5.989 2.177 1.00 88.31 460 GLY A C 1
ATOM 3530 O O . GLY A 1 460 ? 8.332 -5.979 1.558 1.00 88.31 460 GLY A O 1
ATOM 3531 N N . ASN A 1 461 ? 10.154 -4.899 2.324 1.00 93.19 461 ASN A N 1
ATOM 3532 C CA . ASN A 1 461 ? 9.702 -3.557 1.984 1.00 93.19 461 ASN A CA 1
ATOM 3533 C C . ASN A 1 461 ? 9.504 -3.358 0.472 1.00 93.19 461 ASN A C 1
ATOM 3535 O O . ASN A 1 461 ? 10.373 -3.684 -0.339 1.00 93.19 461 ASN A O 1
ATOM 3539 N N . LYS A 1 462 ? 8.368 -2.770 0.104 1.00 94.62 462 LYS A N 1
ATOM 3540 C CA . LYS A 1 462 ? 8.005 -2.331 -1.244 1.00 94.62 462 LYS A CA 1
ATOM 3541 C C . LYS A 1 462 ? 7.773 -0.829 -1.201 1.00 94.62 462 LYS A C 1
ATOM 3543 O O . LYS A 1 462 ? 7.062 -0.340 -0.327 1.00 94.62 462 LYS A O 1
ATOM 3548 N N . THR A 1 463 ? 8.397 -0.101 -2.118 1.00 94.25 463 THR A N 1
ATOM 3549 C CA . THR A 1 463 ? 8.421 1.364 -2.097 1.00 94.25 463 THR A CA 1
ATOM 3550 C C . THR A 1 463 ? 7.537 1.971 -3.168 1.00 94.25 463 THR A C 1
ATOM 3552 O O . THR A 1 463 ? 7.264 1.364 -4.208 1.00 94.25 463 THR A O 1
ATOM 3555 N N . ALA A 1 464 ? 7.121 3.211 -2.922 1.00 92.19 464 ALA A N 1
ATOM 3556 C CA . ALA A 1 464 ? 6.321 4.004 -3.851 1.00 92.19 464 ALA A CA 1
ATOM 3557 C C . ALA A 1 464 ? 5.022 3.309 -4.309 1.00 92.19 464 ALA A C 1
ATOM 3559 O O . ALA A 1 464 ? 4.558 3.508 -5.435 1.00 92.19 464 ALA A O 1
ATOM 3560 N N . ALA A 1 465 ? 4.431 2.497 -3.433 1.00 92.88 465 ALA A N 1
ATOM 3561 C CA . ALA A 1 465 ? 3.161 1.847 -3.678 1.00 92.88 465 ALA A CA 1
ATOM 3562 C C . ALA A 1 465 ? 2.028 2.880 -3.697 1.00 92.88 465 ALA A C 1
ATOM 3564 O O . ALA A 1 465 ? 1.912 3.717 -2.806 1.00 92.88 465 ALA A O 1
ATOM 3565 N N . ARG A 1 466 ? 1.190 2.834 -4.731 1.00 90.50 466 ARG A N 1
ATOM 3566 C CA . ARG A 1 466 ? -0.016 3.674 -4.866 1.00 90.50 466 ARG A CA 1
ATOM 3567 C C . ARG A 1 466 ? -1.262 2.973 -4.352 1.00 90.50 466 ARG A C 1
ATOM 3569 O O . ARG A 1 466 ? -2.206 3.603 -3.883 1.00 90.50 466 ARG A O 1
ATOM 3576 N N . TRP A 1 467 ? -1.262 1.656 -4.483 1.00 91.88 467 TRP A N 1
ATOM 3577 C CA . TRP A 1 467 ? -2.277 0.792 -3.923 1.00 91.88 467 TRP A CA 1
ATOM 3578 C C . TRP A 1 467 ? -1.707 -0.601 -3.697 1.00 91.88 467 TRP A C 1
ATOM 3580 O O . TRP A 1 467 ? -0.747 -1.015 -4.352 1.00 91.88 467 TRP A O 1
ATOM 3590 N N . MET A 1 468 ? -2.342 -1.322 -2.783 1.00 94.19 468 MET A N 1
ATOM 3591 C CA . MET A 1 468 ? -2.071 -2.717 -2.472 1.00 94.19 468 MET A CA 1
ATOM 3592 C C . MET A 1 468 ? -3.398 -3.434 -2.247 1.00 94.19 468 MET A C 1
ATOM 3594 O O . MET A 1 468 ? -4.303 -2.897 -1.617 1.00 94.19 468 MET A O 1
ATOM 3598 N N . HIS A 1 469 ? -3.509 -4.656 -2.738 1.00 92.88 469 HIS A N 1
ATOM 3599 C CA . HIS A 1 469 ? -4.626 -5.549 -2.510 1.00 92.88 469 HIS A CA 1
ATOM 3600 C C . HIS A 1 469 ? -4.104 -6.848 -1.906 1.00 92.88 469 HIS A C 1
ATOM 3602 O O . HIS A 1 469 ? -3.279 -7.531 -2.512 1.00 92.88 469 HIS A O 1
ATOM 3608 N N . LEU A 1 470 ? -4.586 -7.179 -0.714 1.00 94.00 470 LEU A N 1
ATOM 3609 C CA . LEU A 1 470 ? -4.309 -8.433 -0.029 1.00 94.00 470 LEU A CA 1
ATOM 3610 C C . LEU A 1 470 ? -5.540 -9.314 -0.124 1.00 94.00 470 LEU A C 1
ATOM 3612 O O . LEU A 1 470 ? -6.633 -8.858 0.199 1.00 94.00 470 LEU A O 1
ATOM 3616 N N . PHE A 1 471 ? -5.399 -10.556 -0.565 1.00 92.75 471 PHE A N 1
ATOM 3617 C CA . PHE A 1 471 ? -6.554 -11.406 -0.836 1.00 92.75 471 PHE A CA 1
ATOM 3618 C C . PHE A 1 471 ? -6.257 -12.883 -0.630 1.00 92.75 471 PHE A C 1
ATOM 3620 O O . PHE A 1 471 ? -5.109 -13.293 -0.476 1.00 92.75 471 PHE A O 1
ATOM 3627 N N . SER A 1 472 ? -7.333 -13.666 -0.618 1.00 90.38 472 SER A N 1
ATOM 3628 C CA . SER A 1 472 ? -7.292 -15.123 -0.551 1.00 90.38 472 SER A CA 1
ATOM 3629 C C . SER A 1 472 ? -7.785 -15.731 -1.862 1.00 90.38 472 SER A C 1
ATOM 3631 O O . SER A 1 472 ? -8.968 -15.581 -2.201 1.00 90.38 472 SER A O 1
ATOM 3633 N N . ASP A 1 473 ? -6.927 -16.486 -2.555 1.00 78.38 473 ASP A N 1
ATOM 3634 C CA . ASP A 1 473 ? -7.291 -17.197 -3.797 1.00 78.38 473 ASP A CA 1
ATOM 3635 C C . ASP A 1 473 ? -8.512 -18.100 -3.587 1.00 78.38 473 ASP A C 1
ATOM 3637 O O . ASP A 1 473 ? -9.437 -18.154 -4.398 1.00 78.38 473 ASP A O 1
ATOM 3641 N N . LYS A 1 474 ? -8.540 -18.793 -2.445 1.00 81.38 474 LYS A N 1
ATOM 3642 C CA . LYS A 1 474 ? -9.537 -19.828 -2.150 1.00 81.38 474 LYS A CA 1
ATOM 3643 C C . LYS A 1 474 ? -10.936 -19.272 -1.942 1.00 81.38 474 LYS A C 1
ATOM 3645 O O . LYS A 1 474 ? -11.909 -20.015 -2.026 1.00 81.38 474 LYS A O 1
ATOM 3650 N N . ARG A 1 475 ? -11.053 -18.002 -1.560 1.00 71.56 475 ARG A N 1
ATOM 3651 C CA . ARG A 1 475 ? -12.293 -17.509 -0.962 1.00 71.56 475 ARG A CA 1
ATOM 3652 C C . ARG A 1 475 ? -12.749 -16.140 -1.481 1.00 71.56 475 ARG A C 1
ATOM 3654 O O . ARG A 1 475 ? -13.730 -15.628 -0.943 1.00 71.56 475 ARG A O 1
ATOM 3661 N N . LYS A 1 476 ? -12.075 -15.580 -2.496 1.00 78.69 476 LYS A N 1
ATOM 3662 C CA . LYS A 1 476 ? -12.474 -14.364 -3.238 1.00 78.69 476 LYS A CA 1
ATOM 3663 C C . LYS A 1 476 ? -12.830 -13.167 -2.338 1.00 78.69 476 LYS A C 1
ATOM 3665 O O . LYS A 1 476 ? -13.808 -12.467 -2.580 1.00 78.69 476 LYS A O 1
ATOM 3670 N N . PHE A 1 477 ? -12.054 -12.952 -1.280 1.00 85.12 477 PHE A N 1
ATOM 3671 C CA . PHE A 1 477 ? -12.189 -11.806 -0.379 1.00 85.12 477 PHE A CA 1
ATOM 3672 C C . PHE A 1 477 ? -10.813 -11.187 -0.141 1.00 85.12 477 PHE A C 1
ATOM 3674 O O . PHE A 1 477 ? -9.798 -11.870 -0.309 1.00 85.12 477 PHE A O 1
ATOM 3681 N N . GLY A 1 478 ? -10.785 -9.918 0.256 1.00 91.69 478 GLY A N 1
ATOM 3682 C CA . GLY A 1 478 ? -9.533 -9.210 0.451 1.00 91.69 478 GLY A CA 1
ATOM 3683 C C . GLY A 1 478 ? -9.691 -7.833 1.076 1.00 91.69 478 GLY A C 1
ATOM 3684 O O . GLY A 1 478 ? -10.799 -7.383 1.361 1.00 91.69 478 GLY A O 1
ATOM 3685 N N . LEU A 1 479 ? -8.552 -7.186 1.268 1.00 92.88 479 LEU A N 1
ATOM 3686 C CA . LEU A 1 479 ? -8.388 -5.856 1.822 1.00 92.88 479 LEU A CA 1
ATOM 3687 C C . LEU A 1 479 ? -7.590 -5.013 0.827 1.00 92.88 479 LEU A C 1
ATOM 3689 O O . LEU A 1 479 ? -6.519 -5.423 0.381 1.00 92.88 479 LEU A O 1
ATOM 3693 N N . SER A 1 480 ? -8.118 -3.846 0.472 1.00 92.94 480 SER A N 1
ATOM 3694 C CA . SER A 1 480 ? -7.451 -2.907 -0.430 1.00 92.94 480 SER A CA 1
ATOM 3695 C C . SER A 1 480 ? -7.002 -1.668 0.326 1.00 92.94 480 SER A C 1
ATOM 3697 O O . SER A 1 480 ? -7.775 -1.074 1.070 1.00 92.94 480 SER A O 1
ATOM 3699 N N . PHE A 1 481 ? -5.776 -1.247 0.056 1.00 93.75 481 PHE A N 1
ATOM 3700 C CA . PHE A 1 481 ? -5.192 0.007 0.496 1.00 93.75 481 PHE A CA 1
ATOM 3701 C C . PHE A 1 481 ? -5.002 0.880 -0.732 1.00 93.75 481 PHE A C 1
ATOM 3703 O O . PHE A 1 481 ? -4.394 0.446 -1.710 1.00 93.75 481 PHE A O 1
ATOM 3710 N N . ILE A 1 482 ? -5.531 2.095 -0.690 1.00 91.25 482 ILE A N 1
ATOM 3711 C CA . ILE A 1 482 ? -5.401 3.082 -1.758 1.00 91.25 482 ILE A CA 1
ATOM 3712 C C . ILE A 1 482 ? -4.872 4.350 -1.114 1.00 91.25 482 ILE A C 1
ATOM 3714 O O . ILE A 1 482 ? -5.417 4.796 -0.105 1.00 91.25 482 ILE A O 1
ATOM 3718 N N . THR A 1 483 ? -3.814 4.920 -1.681 1.00 88.19 483 THR A N 1
ATOM 3719 C CA . THR A 1 483 ? -3.157 6.083 -1.093 1.00 88.19 483 THR A CA 1
ATOM 3720 C C . THR A 1 483 ? -3.046 7.217 -2.114 1.00 88.19 483 THR A C 1
ATOM 3722 O O . THR A 1 483 ? -2.656 6.989 -3.262 1.00 88.19 483 THR A O 1
ATOM 3725 N N . PRO A 1 484 ? -3.378 8.466 -1.734 1.00 85.06 484 PRO A N 1
ATOM 3726 C CA . PRO A 1 484 ? -3.254 9.607 -2.644 1.00 85.06 484 PRO A CA 1
ATOM 3727 C C . PRO A 1 484 ? -1.780 9.925 -2.956 1.00 85.06 484 PRO A C 1
ATOM 3729 O O . PRO A 1 484 ? -1.429 10.317 -4.070 1.00 85.06 484 PRO A O 1
ATOM 3732 N N . ALA A 1 485 ? -0.894 9.695 -1.985 1.00 88.50 485 ALA A N 1
ATOM 3733 C CA . ALA A 1 485 ? 0.556 9.774 -2.128 1.00 88.50 485 ALA A CA 1
ATOM 3734 C C . ALA A 1 485 ? 1.172 8.363 -2.152 1.00 88.50 485 ALA A C 1
ATOM 3736 O O . ALA A 1 485 ? 0.567 7.443 -1.599 1.00 88.50 485 ALA A O 1
ATOM 3737 N N . PRO A 1 486 ? 2.349 8.157 -2.773 1.00 90.06 486 PRO A N 1
ATOM 3738 C CA . PRO A 1 486 ? 3.026 6.871 -2.679 1.00 90.06 486 PRO A CA 1
ATOM 3739 C C . PRO A 1 486 ? 3.371 6.560 -1.220 1.00 90.06 486 PRO A C 1
ATOM 3741 O O . PRO A 1 486 ? 3.842 7.439 -0.498 1.00 90.06 486 PRO A O 1
ATOM 3744 N N . VAL A 1 487 ? 3.173 5.311 -0.817 1.00 93.69 487 VAL A N 1
ATOM 3745 C CA . VAL A 1 487 ? 3.563 4.789 0.494 1.00 93.69 487 VAL A CA 1
ATOM 3746 C C . VAL A 1 487 ? 4.517 3.617 0.339 1.00 93.69 487 VAL A C 1
ATOM 3748 O O . VAL A 1 487 ? 4.568 2.971 -0.707 1.00 93.69 487 VAL A O 1
ATOM 3751 N N . ASP A 1 488 ? 5.251 3.327 1.403 1.00 95.62 488 ASP A N 1
ATOM 3752 C CA . ASP A 1 488 ? 6.037 2.107 1.500 1.00 95.62 488 ASP A CA 1
ATOM 3753 C C . ASP A 1 488 ? 5.277 1.113 2.384 1.00 95.62 488 ASP A C 1
ATOM 3755 O O . ASP A 1 488 ? 4.643 1.510 3.366 1.00 95.62 488 ASP A O 1
ATOM 3759 N N . PHE A 1 489 ? 5.324 -0.173 2.050 1.00 95.25 489 PHE A N 1
ATOM 3760 C CA . PHE A 1 489 ? 4.701 -1.222 2.855 1.00 95.25 489 PHE A CA 1
ATOM 3761 C C . PHE A 1 489 ? 5.612 -2.437 2.981 1.00 95.25 489 PHE A C 1
ATOM 3763 O O . PHE A 1 489 ? 6.507 -2.652 2.169 1.00 95.25 489 PHE A O 1
ATOM 3770 N N . ASP A 1 490 ? 5.365 -3.244 4.003 1.00 93.50 490 ASP A N 1
ATOM 3771 C CA . ASP A 1 490 ? 6.043 -4.513 4.236 1.00 93.50 490 ASP A CA 1
ATOM 3772 C C . ASP A 1 490 ? 5.012 -5.523 4.745 1.00 93.50 490 ASP A C 1
ATOM 3774 O O . ASP A 1 490 ? 4.129 -5.168 5.530 1.00 93.50 490 ASP A O 1
ATOM 3778 N N . LEU A 1 491 ? 5.112 -6.765 4.281 1.00 92.69 491 LEU A N 1
ATOM 3779 C CA . LEU A 1 491 ? 4.286 -7.876 4.735 1.00 92.69 491 LEU A CA 1
ATOM 3780 C C . LEU A 1 491 ? 5.195 -8.878 5.430 1.00 92.69 491 LEU A C 1
ATOM 3782 O O . LEU A 1 491 ? 6.102 -9.446 4.829 1.00 92.69 491 LEU A O 1
ATOM 3786 N N . LEU A 1 492 ? 4.941 -9.120 6.709 1.00 88.06 492 LEU A N 1
ATOM 3787 C CA . LEU A 1 492 ? 5.746 -10.040 7.498 1.00 88.06 492 LEU A CA 1
ATOM 3788 C C . LEU A 1 492 ? 4.941 -11.324 7.717 1.00 88.06 492 LEU A C 1
ATOM 3790 O O . LEU A 1 492 ? 3.851 -11.267 8.285 1.00 88.06 492 LEU A O 1
ATOM 3794 N N . PRO A 1 493 ? 5.438 -12.496 7.278 1.00 82.88 493 PRO A N 1
ATOM 3795 C CA . PRO A 1 493 ? 4.718 -13.755 7.453 1.00 82.88 493 PRO A CA 1
ATOM 3796 C C . PRO A 1 493 ? 4.715 -14.233 8.911 1.00 82.88 493 PRO A C 1
ATOM 3798 O O . PRO A 1 493 ? 4.001 -15.187 9.221 1.00 82.88 493 PRO A O 1
ATOM 3801 N N . LEU A 1 494 ? 5.510 -13.596 9.776 1.00 79.56 494 LEU A N 1
ATOM 3802 C CA . LEU A 1 494 ? 5.667 -13.906 11.190 1.00 79.56 494 LEU A CA 1
ATOM 3803 C C . LEU A 1 494 ? 5.320 -12.682 12.049 1.00 79.56 494 LEU A C 1
ATOM 3805 O O . LEU A 1 494 ? 5.562 -11.549 11.619 1.00 79.56 494 LEU A O 1
ATOM 3809 N N . PRO A 1 495 ? 4.817 -12.892 13.278 1.00 77.69 495 PRO A N 1
ATOM 3810 C CA . PRO A 1 495 ? 4.648 -11.818 14.244 1.00 77.69 495 PRO A CA 1
ATOM 3811 C C . PRO A 1 495 ? 5.960 -11.070 14.504 1.00 77.69 495 PRO A C 1
ATOM 3813 O O . PRO A 1 495 ? 7.048 -11.651 14.509 1.00 77.69 495 PRO A O 1
ATOM 3816 N N . ARG A 1 496 ? 5.852 -9.771 14.802 1.00 71.38 496 ARG A N 1
ATOM 3817 C CA . ARG A 1 496 ? 6.996 -8.900 15.116 1.00 71.38 496 ARG A CA 1
ATOM 3818 C C . ARG A 1 496 ? 7.889 -9.465 16.225 1.00 71.38 496 ARG A C 1
ATOM 3820 O O . ARG A 1 496 ? 9.110 -9.422 16.089 1.00 71.38 496 ARG A O 1
ATOM 3827 N N . GLY A 1 497 ? 7.289 -10.016 17.283 1.00 72.81 497 GLY A N 1
ATOM 3828 C CA . GLY A 1 497 ? 8.023 -10.627 18.394 1.00 72.81 497 GLY A CA 1
ATOM 3829 C C . GLY A 1 497 ? 8.987 -11.711 17.912 1.00 72.81 497 GLY A C 1
ATOM 3830 O O . GLY A 1 497 ? 10.164 -11.688 18.258 1.00 72.81 497 GLY A O 1
ATOM 3831 N N . THR A 1 498 ? 8.539 -12.588 17.012 1.00 75.00 498 THR A N 1
ATOM 3832 C CA . THR A 1 498 ? 9.368 -13.659 16.444 1.00 75.00 498 THR A CA 1
ATOM 3833 C C . THR A 1 498 ? 10.594 -13.115 15.708 1.00 75.00 498 THR A C 1
ATOM 3835 O O . THR A 1 498 ? 11.685 -13.652 15.869 1.00 75.00 498 THR A O 1
ATOM 3838 N N . LEU A 1 499 ? 10.456 -12.020 14.952 1.00 67.38 499 LEU A N 1
ATOM 3839 C CA . LEU A 1 499 ? 11.577 -11.405 14.225 1.00 67.38 499 LEU A CA 1
ATOM 3840 C C . LEU A 1 499 ? 12.593 -10.735 15.161 1.00 67.38 499 LEU A C 1
ATOM 3842 O O . LEU A 1 499 ? 13.797 -10.804 14.914 1.00 67.38 499 LEU A O 1
ATOM 3846 N N . LEU A 1 500 ? 12.121 -10.123 16.250 1.00 64.69 500 LEU A N 1
ATOM 3847 C CA . LEU A 1 500 ? 12.987 -9.548 17.284 1.00 64.69 500 LEU A CA 1
ATOM 3848 C C . LEU A 1 500 ? 13.829 -10.624 17.983 1.00 64.69 500 LEU A C 1
ATOM 3850 O O . LEU A 1 500 ? 15.022 -10.417 18.209 1.00 64.69 500 LEU A O 1
ATOM 3854 N N . PHE A 1 501 ? 13.231 -11.780 18.286 1.00 59.84 501 PHE A N 1
ATOM 3855 C CA . PHE A 1 501 ? 13.949 -12.916 18.872 1.00 59.84 501 PHE A CA 1
ATOM 3856 C C . PHE A 1 501 ? 14.912 -13.571 17.873 1.00 59.84 501 PHE A C 1
ATOM 3858 O O . PHE A 1 501 ? 16.060 -13.843 18.221 1.00 59.84 501 PHE A O 1
ATOM 3865 N N . ALA A 1 502 ? 14.488 -13.748 16.620 1.00 60.03 502 ALA A N 1
ATOM 3866 C CA . ALA A 1 502 ? 15.302 -14.311 15.545 1.00 60.03 502 ALA A CA 1
ATOM 3867 C C . ALA A 1 502 ? 16.599 -13.528 15.298 1.00 60.03 502 ALA A C 1
ATOM 3869 O O . ALA A 1 502 ? 17.665 -14.120 15.159 1.00 60.03 502 ALA A O 1
ATOM 3870 N N . GLY A 1 503 ? 16.524 -12.193 15.292 1.00 54.84 503 GLY A N 1
ATOM 3871 C CA . GLY A 1 503 ? 17.697 -11.334 15.106 1.00 54.84 503 GLY A CA 1
ATOM 3872 C C . GLY A 1 503 ? 18.705 -11.401 16.259 1.00 54.84 503 GLY A C 1
ATOM 3873 O O . GLY A 1 503 ? 19.880 -11.111 16.056 1.00 54.84 503 GLY A O 1
ATOM 3874 N N . ARG A 1 504 ? 18.268 -11.801 17.463 1.00 51.72 504 ARG A N 1
ATOM 3875 C CA . ARG A 1 504 ? 19.147 -12.025 18.626 1.00 51.72 504 ARG A CA 1
ATOM 3876 C C . ARG A 1 504 ? 19.740 -13.435 18.646 1.00 51.72 504 ARG A C 1
ATOM 3878 O O . ARG A 1 504 ? 20.841 -13.623 19.153 1.00 51.72 504 ARG A O 1
ATOM 3885 N N . ALA A 1 505 ? 19.028 -14.409 18.088 1.00 46.47 505 ALA A N 1
ATOM 3886 C CA . ALA A 1 505 ? 19.463 -15.790 17.948 1.00 46.47 505 ALA A CA 1
ATOM 3887 C C . ALA A 1 505 ? 19.955 -16.038 16.515 1.00 46.47 505 ALA A C 1
ATOM 3889 O O . ALA A 1 505 ? 19.303 -16.741 15.742 1.00 46.47 505 ALA A O 1
ATOM 3890 N N . SER A 1 506 ? 21.097 -15.446 16.147 1.00 40.72 506 SER A N 1
ATOM 3891 C CA . SER A 1 506 ? 21.763 -15.591 14.840 1.00 40.72 506 SER A CA 1
ATOM 3892 C C . SER A 1 506 ? 22.301 -17.017 14.598 1.00 40.72 506 SER A C 1
ATOM 3894 O O . SER A 1 506 ? 23.498 -17.232 14.428 1.00 40.72 506 SER A O 1
ATOM 3896 N N . GLY A 1 507 ? 21.390 -17.991 14.617 1.00 45.50 507 GLY A N 1
ATOM 3897 C CA . GLY A 1 507 ? 21.605 -19.429 14.478 1.00 45.50 507 GLY A CA 1
ATOM 3898 C C . GLY A 1 507 ? 20.318 -20.273 14.529 1.00 45.50 507 GLY A C 1
ATOM 3899 O O . GLY A 1 507 ? 20.374 -21.439 14.156 1.00 45.50 507 GLY A O 1
ATOM 3900 N N . CYS A 1 508 ? 19.164 -19.720 14.940 1.00 41.88 508 CYS A N 1
ATOM 3901 C CA . CYS A 1 508 ? 17.947 -20.521 15.173 1.00 41.88 508 CYS A CA 1
ATOM 3902 C C . CYS A 1 508 ? 16.819 -20.321 14.152 1.00 41.88 508 CYS A C 1
ATOM 3904 O O . CYS A 1 508 ? 15.877 -21.108 14.135 1.00 41.88 508 CYS A O 1
ATOM 3906 N N . VAL A 1 509 ? 16.884 -19.303 13.291 1.00 45.94 509 VAL A N 1
ATOM 3907 C CA . VAL A 1 509 ? 15.905 -19.157 12.204 1.00 45.94 509 VAL A CA 1
ATOM 3908 C C . VAL A 1 509 ? 16.545 -19.638 10.921 1.00 45.94 509 VAL A C 1
ATOM 3910 O O . VAL A 1 509 ? 17.401 -18.962 10.351 1.00 45.94 509 VAL A O 1
ATOM 3913 N N . ALA A 1 510 ? 16.146 -20.840 10.502 1.00 40.28 510 ALA A N 1
ATOM 3914 C CA . ALA A 1 510 ? 16.513 -21.370 9.202 1.00 40.28 510 ALA A CA 1
ATOM 3915 C C . ALA A 1 510 ? 16.170 -20.318 8.130 1.00 40.28 510 ALA A C 1
ATOM 3917 O O . ALA A 1 510 ? 15.077 -19.740 8.185 1.00 40.28 510 ALA A O 1
ATOM 3918 N N . PRO A 1 511 ? 17.085 -20.024 7.186 1.00 39.38 511 PRO A N 1
ATOM 3919 C CA . PRO A 1 511 ? 16.772 -19.125 6.088 1.00 39.38 511 PRO A CA 1
ATOM 3920 C C . PRO A 1 511 ? 15.495 -19.623 5.409 1.00 39.38 511 PRO A C 1
ATOM 3922 O O . PRO A 1 511 ? 15.353 -20.821 5.164 1.00 39.38 511 PRO A O 1
ATOM 3925 N N . LEU A 1 512 ? 14.560 -18.708 5.138 1.00 42.06 512 LEU A N 1
ATOM 3926 C CA . LEU A 1 512 ? 13.416 -18.971 4.267 1.00 42.06 512 LEU A CA 1
ATOM 3927 C C . LEU A 1 512 ? 13.989 -19.300 2.881 1.00 42.06 512 LEU A C 1
ATOM 3929 O O . LEU A 1 512 ? 14.279 -18.404 2.090 1.00 42.06 512 LEU A O 1
ATOM 3933 N N . GLY A 1 513 ? 14.279 -20.582 2.667 1.00 34.56 513 GLY A N 1
ATOM 3934 C CA . GLY A 1 513 ? 14.917 -21.103 1.472 1.00 34.56 513 GLY A CA 1
ATOM 3935 C C . GLY A 1 513 ? 14.006 -20.944 0.265 1.00 34.56 513 GLY A C 1
ATOM 3936 O O . GLY A 1 513 ? 12.799 -21.167 0.344 1.00 34.56 513 GLY A O 1
ATOM 3937 N N . SER A 1 514 ? 14.616 -20.545 -0.845 1.00 39.31 514 SER A N 1
ATOM 3938 C CA . SER A 1 514 ? 14.076 -20.706 -2.189 1.00 39.31 514 SER A CA 1
ATOM 3939 C C . SER A 1 514 ? 13.797 -22.189 -2.444 1.00 39.31 514 SER A C 1
ATOM 3941 O O . SER A 1 514 ? 14.736 -22.975 -2.384 1.00 39.31 514 SER A O 1
ATOM 3943 N N . ASP A 1 515 ? 12.534 -22.529 -2.700 1.00 46.59 515 ASP A N 1
ATOM 3944 C CA . ASP A 1 515 ? 12.047 -23.807 -3.236 1.00 46.59 515 ASP A CA 1
ATOM 3945 C C . ASP A 1 515 ? 12.676 -25.091 -2.666 1.00 46.59 515 ASP A C 1
ATOM 3947 O O . ASP A 1 515 ? 13.617 -25.645 -3.217 1.00 46.59 515 ASP A O 1
ATOM 3951 N N . ASP A 1 516 ? 12.106 -25.585 -1.566 1.00 32.53 516 ASP A N 1
ATOM 3952 C CA . ASP A 1 516 ? 11.607 -26.962 -1.446 1.00 32.53 516 ASP A CA 1
ATOM 3953 C C . ASP A 1 516 ? 10.879 -27.117 -0.099 1.00 32.53 516 ASP A C 1
ATOM 3955 O O . ASP A 1 516 ? 11.168 -26.435 0.883 1.00 32.53 516 ASP A O 1
ATOM 3959 N N . SER A 1 517 ? 9.857 -27.969 -0.083 1.00 31.11 517 SER A N 1
ATOM 3960 C CA . SER A 1 517 ? 8.932 -28.252 1.025 1.00 31.11 517 SER A CA 1
ATOM 3961 C C . SER A 1 517 ? 9.486 -28.056 2.448 1.00 31.11 517 SER A C 1
ATOM 3963 O O . SER A 1 517 ? 10.471 -28.679 2.846 1.00 31.11 517 SER A O 1
ATOM 3965 N N . ILE A 1 518 ? 8.762 -27.270 3.255 1.00 32.56 518 ILE A N 1
ATOM 3966 C CA . ILE A 1 518 ? 8.993 -27.105 4.695 1.00 32.56 518 ILE A CA 1
ATOM 3967 C C . ILE A 1 518 ? 8.831 -28.467 5.392 1.00 32.56 518 ILE A C 1
ATOM 3969 O O . ILE A 1 518 ? 7.714 -28.903 5.671 1.00 32.56 518 ILE A O 1
ATOM 3973 N N . HIS A 1 519 ? 9.944 -29.109 5.738 1.00 28.16 519 HIS A N 1
ATOM 3974 C CA . HIS A 1 519 ? 9.981 -30.086 6.820 1.00 28.16 519 HIS A CA 1
ATOM 3975 C C . HIS A 1 519 ? 10.424 -29.366 8.095 1.00 28.16 519 HIS A C 1
ATOM 3977 O O . HIS A 1 519 ? 11.610 -29.135 8.319 1.00 28.16 519 HIS A O 1
ATOM 3983 N N . VAL A 1 520 ? 9.457 -28.998 8.942 1.00 32.53 520 VAL A N 1
ATOM 3984 C CA . VAL A 1 520 ? 9.750 -28.660 10.340 1.00 32.53 520 VAL A CA 1
ATOM 3985 C C . VAL A 1 520 ? 10.246 -29.943 11.000 1.00 32.53 520 VAL A C 1
ATOM 3987 O O . VAL A 1 520 ? 9.513 -30.933 11.039 1.00 32.53 520 VAL A O 1
ATOM 3990 N N . ALA A 1 521 ? 11.488 -29.952 11.483 1.00 30.42 521 ALA A N 1
ATOM 3991 C CA . ALA A 1 521 ? 12.006 -31.077 12.250 1.00 30.42 521 ALA A CA 1
ATOM 3992 C C . ALA A 1 521 ? 11.109 -31.290 13.490 1.00 30.42 521 ALA A C 1
ATOM 3994 O O . ALA A 1 521 ? 10.909 -30.347 14.263 1.00 30.42 521 ALA A O 1
ATOM 3995 N N . PRO A 1 522 ? 10.528 -32.485 13.693 1.00 29.09 522 PRO A N 1
ATOM 3996 C CA . PRO A 1 522 ? 9.712 -32.755 14.868 1.00 29.09 522 PRO A CA 1
ATOM 3997 C C . PRO A 1 522 ? 10.637 -32.814 16.090 1.00 29.09 522 PRO A C 1
ATOM 3999 O O . PRO A 1 522 ? 11.382 -33.776 16.253 1.00 29.09 522 PRO A O 1
ATOM 4002 N N . GLY A 1 523 ? 10.623 -31.775 16.929 1.00 32.72 523 GLY A N 1
ATOM 4003 C CA . GLY A 1 523 ? 11.373 -31.786 18.189 1.00 32.72 523 GLY A CA 1
ATOM 4004 C C . GLY A 1 523 ? 11.734 -30.433 18.800 1.00 32.72 523 GLY A C 1
ATOM 4005 O O . GLY A 1 523 ? 12.190 -30.418 19.938 1.00 32.72 523 GLY A O 1
ATOM 4006 N N . ASP A 1 524 ? 11.534 -29.307 18.109 1.00 40.31 524 ASP A N 1
ATOM 4007 C CA . ASP A 1 524 ? 11.862 -28.004 18.698 1.00 40.31 524 ASP A CA 1
ATOM 4008 C C . ASP A 1 524 ? 10.726 -27.484 19.603 1.00 40.31 524 ASP A C 1
ATOM 4010 O O . ASP A 1 524 ? 9.779 -26.817 19.172 1.00 40.31 524 ASP A O 1
ATOM 4014 N N . GLU A 1 525 ? 10.821 -27.849 20.883 1.00 39.72 525 GLU A N 1
ATOM 4015 C CA . GLU A 1 525 ? 9.884 -27.538 21.971 1.00 39.72 525 GLU A CA 1
ATOM 4016 C C . GLU A 1 525 ? 9.670 -26.018 22.156 1.00 39.72 525 GLU A C 1
ATOM 4018 O O . GLU A 1 525 ? 8.610 -25.574 22.608 1.00 39.72 525 GLU A O 1
ATOM 4023 N N . LEU A 1 526 ? 10.644 -25.196 21.739 1.00 39.88 526 LEU A N 1
ATOM 4024 C CA . LEU A 1 526 ? 10.590 -23.734 21.830 1.00 39.88 526 LEU A CA 1
ATOM 4025 C C . LEU A 1 526 ? 9.685 -23.112 20.751 1.00 39.88 526 LEU A C 1
ATOM 4027 O O . LEU A 1 526 ? 8.930 -22.177 21.025 1.00 39.88 526 LEU A O 1
ATOM 4031 N N . THR A 1 527 ? 9.712 -23.670 19.538 1.00 38.72 527 THR A N 1
ATOM 4032 C CA . THR A 1 527 ? 8.889 -23.211 18.409 1.00 38.72 527 THR A CA 1
ATOM 4033 C C . THR A 1 527 ? 7.421 -23.620 18.585 1.00 38.72 527 THR A C 1
ATOM 4035 O O . THR A 1 527 ? 6.520 -22.855 18.237 1.00 38.72 527 THR A O 1
ATOM 4038 N N . GLN A 1 528 ? 7.153 -24.777 19.205 1.00 37.59 528 GLN A N 1
ATOM 4039 C CA . GLN A 1 528 ? 5.783 -25.184 19.553 1.00 37.59 528 GLN A CA 1
ATOM 4040 C C . GLN A 1 528 ? 5.173 -24.336 20.679 1.00 37.59 528 GLN A C 1
ATOM 4042 O O . GLN A 1 528 ? 3.973 -24.067 20.642 1.00 37.59 528 GLN A O 1
ATOM 4047 N N . ARG A 1 529 ? 5.975 -23.852 21.638 1.00 38.75 529 ARG A N 1
ATOM 4048 C CA . ARG A 1 529 ? 5.491 -22.953 22.702 1.00 38.75 529 ARG A CA 1
ATOM 4049 C C . ARG A 1 529 ? 5.132 -21.553 22.198 1.00 38.75 529 ARG A C 1
ATOM 4051 O O . ARG A 1 529 ? 4.117 -21.009 22.611 1.00 38.75 529 ARG A O 1
ATOM 4058 N N . LEU A 1 530 ? 5.901 -20.992 21.262 1.00 38.44 530 LEU A N 1
ATOM 4059 C CA . LEU A 1 530 ? 5.664 -19.639 20.727 1.00 38.44 530 LEU A CA 1
ATOM 4060 C C . LEU A 1 530 ? 4.469 -19.532 19.760 1.00 38.44 530 LEU A C 1
ATOM 4062 O O . LEU A 1 530 ? 4.007 -18.426 19.492 1.00 38.44 530 LEU A O 1
ATOM 4066 N N . LEU A 1 531 ? 3.971 -20.654 19.228 1.00 34.88 531 LEU A N 1
ATOM 4067 C CA . LEU A 1 531 ? 2.830 -20.691 18.301 1.00 34.88 531 LEU A CA 1
ATOM 4068 C C . LEU A 1 531 ? 1.483 -20.992 18.979 1.00 34.88 531 LEU A C 1
ATOM 4070 O O . LEU A 1 531 ? 0.448 -20.858 18.326 1.00 34.88 531 LEU A O 1
ATOM 4074 N N . LEU A 1 532 ? 1.480 -21.421 20.246 1.00 31.22 532 LEU A N 1
ATOM 4075 C CA . LEU A 1 532 ? 0.289 -21.957 20.920 1.00 31.22 532 LEU A CA 1
ATOM 4076 C C . LEU A 1 532 ? -0.174 -21.165 22.147 1.00 31.22 532 LEU A C 1
ATOM 4078 O O . LEU A 1 532 ? -1.240 -21.481 22.676 1.00 31.22 532 LEU A O 1
ATOM 4082 N N . GLU A 1 533 ? 0.551 -20.135 22.583 1.00 25.16 533 GLU A N 1
ATOM 4083 C CA . GLU A 1 533 ? 0.045 -19.246 23.631 1.00 25.16 533 GLU A CA 1
ATOM 4084 C C . GLU A 1 533 ? -0.689 -18.040 23.019 1.00 25.16 533 GLU A C 1
ATOM 4086 O O . GLU A 1 533 ? -0.104 -17.302 22.221 1.00 25.16 533 GLU A O 1
ATOM 4091 N N . PRO A 1 534 ? -1.978 -17.833 23.345 1.00 27.66 534 PRO A N 1
ATOM 4092 C CA . PRO A 1 534 ? -2.660 -16.593 23.014 1.00 27.66 534 PRO A CA 1
ATOM 4093 C C . PRO A 1 534 ? -2.080 -15.469 23.885 1.00 27.66 534 PRO A C 1
ATOM 4095 O O . PRO A 1 534 ? -1.995 -15.623 25.104 1.00 27.66 534 PRO A O 1
ATOM 4098 N N . LEU A 1 535 ? -1.678 -14.361 23.253 1.00 32.91 535 LEU A N 1
ATOM 4099 C CA . LEU A 1 535 ? -1.434 -13.089 23.945 1.00 32.91 535 LEU A CA 1
ATOM 4100 C C . LEU A 1 535 ? -2.724 -12.553 24.573 1.00 32.91 535 LEU A C 1
ATOM 4102 O O . LEU A 1 535 ? -3.776 -12.633 23.892 1.00 32.91 535 LEU A O 1
#

Radius of gyration: 30.38 Å; chains: 1; bounding box: 78×75×82 Å